Protein 3B2Y (pdb70)

InterPro domains:
  IPR000834 Peptidase M14, carboxypeptidase A [PS52035] (15-270)
  IPR055438 Succinylglutamate desuccinylase/Aspartoacylase, catalytic domain [PF24827] (65-143)

Secondary structure (DSSP, 8-state):
----TT-----EETTTTEETT-HHHHHHHHHHHHHHHTPEEEEEEEETTEEEEEEE-SS--TTS-EEEEEE-SSTT-THHHH--HHHHH--GGGGGT-EEEEE--S-HHHHHTTSSS-TTS--TTS-------HHHHHHHTTHHHHHHHTTTEEEEEEEE----BEEEEE-SSSS--HHHHHHHHHHHTTSPBP--BTTBPPBTTEEES---SSHHHHHHHTT-S-EEEEEEETTS-HHHHHHHHHH--HHHHHHS--/--S-TT-----EETTTTEETT-HHHHHHHHHHHHHHHTPEEEEEEEETTEEEEEEE---TTS-EEEEEE-SSTT-THHHH--HHHHT--GGGGGT-EEEEE--S-HHHHHHTSSS-TTS--TTS----PPPHHHHHHHTTHHHHHHHTTTEEEEEEEE----BEEEEE-SSSS--HHHHHHHHHHHTTSPBP-S-EETTEEPBTTEEES---SSHHHHHHHTT-S-EEEEEEETTS-HHHHHHHHHH--HHHHHHS--

Radius of gyration: 26.16 Å; Cα contacts (8 Å, |Δi|>4): 1173; chains: 2; bounding box: 38×75×65 Å

Organism: Shewanella denitrificans (strain OS217 / ATCC BAA-1090 / DSM 15013) (NCBI:txid318161)

Solvent-accessible surface area: 20992 Å² total

Structure (mmCIF, N/CA/C/O backbone):
data_3B2Y
#
_entry.id   3B2Y
#
_cell.length_a   43.715
_cell.length_b   127.577
_cell.length_c   49.303
_cell.angle_alpha   90.000
_cell.angle_beta   116.280
_cell.angle_gamma   90.000
#
_symmetry.space_group_name_H-M   'P 1 21 1'
#
loop_
_entity.id
_entity.type
_entity.pdbx_description
1 polymer 'Metallopeptidase containing co-catalytic metalloactive site'
2 non-polymer 'NICKEL (II) ION'
3 water water
#
loop_
_atom_site.group_PDB
_atom_site.id
_atom_site.type_symbol
_atom_site.label_atom_id
_atom_site.label_alt_id
_atom_site.label_comp_id
_atom_site.label_asym_id
_atom_site.label_entity_id
_atom_site.label_seq_id
_atom_site.pdbx_PDB_ins_code
_atom_site.Cartn_x
_atom_site.Cartn_y
_atom_site.Cartn_z
_atom_site.occupancy
_atom_site.B_iso_or_equiv
_atom_site.auth_seq_id
_atom_site.auth_comp_id
_atom_site.auth_asym_id
_atom_site.auth_atom_id
_atom_site.pdbx_PDB_model_num
ATOM 9 N N . THR A 1 3 ? 27.474 47.503 49.104 1.00 49.00 2 THR A N 1
ATOM 10 C CA . THR A 1 3 ? 28.474 46.679 48.415 1.00 49.64 2 THR A CA 1
ATOM 11 C C . THR A 1 3 ? 28.988 47.420 47.160 1.00 48.71 2 THR A C 1
ATOM 12 O O . THR A 1 3 ? 28.245 48.175 46.533 1.00 45.78 2 THR A O 1
ATOM 16 N N . SER A 1 4 ? 30.263 47.235 46.820 1.00 46.87 3 SER A N 1
ATOM 17 C CA . SER A 1 4 ? 30.832 47.848 45.611 1.00 46.79 3 SER A CA 1
ATOM 18 C C . SER A 1 4 ? 30.653 46.970 44.357 1.00 45.73 3 SER A C 1
ATOM 19 O O . SER A 1 4 ? 30.914 47.421 43.245 1.00 49.32 3 SER A O 1
ATOM 22 N N . ARG A 1 5 ? 30.213 45.726 44.527 1.00 45.56 4 ARG A N 1
ATOM 23 C CA . ARG A 1 5 ? 30.054 44.822 43.388 1.00 44.95 4 ARG A CA 1
ATOM 24 C C . ARG A 1 5 ? 28.758 45.152 42.608 1.00 43.51 4 ARG A C 1
ATOM 25 O O . ARG A 1 5 ? 27.652 45.116 43.178 1.00 41.62 4 ARG A O 1
ATOM 33 N N . SER A 1 6 ? 28.922 45.515 41.322 1.00 43.02 5 SER A N 1
ATOM 34 C CA . SER A 1 6 ? 27.825 45.961 40.481 1.00 41.21 5 SER A CA 1
ATOM 35 C C . SER A 1 6 ? 27.022 44.788 39.958 1.00 41.16 5 SER A C 1
ATOM 36 O O . SER A 1 6 ? 27.601 43.826 39.477 1.00 41.38 5 SER A O 1
ATOM 39 N N . PRO A 1 7 ? 25.680 44.882 40.035 1.00 38.79 6 PRO A N 1
ATOM 40 C CA . PRO A 1 7 ? 24.812 43.939 39.336 1.00 37.17 6 PRO A CA 1
ATOM 41 C C . PRO A 1 7 ? 24.794 44.123 37.820 1.00 34.27 6 PRO A C 1
ATOM 42 O O . PRO A 1 7 ? 24.217 43.314 37.138 1.00 36.45 6 PRO A O 1
ATOM 46 N N . PHE A 1 8 ? 25.389 45.198 37.303 1.00 33.71 7 PHE A N 1
ATOM 47 C CA . PHE A 1 8 ? 25.382 45.471 35.866 1.00 32.69 7 PHE A CA 1
ATOM 48 C C . PHE A 1 8 ? 26.636 44.834 35.214 1.00 33.43 7 PHE A C 1
ATOM 49 O O . PHE A 1 8 ? 26.778 44.843 34.010 1.00 38.04 7 PHE A O 1
ATOM 57 N N . GLU A 1 9 ? 27.487 44.203 35.999 1.00 33.14 8 GLU A N 1
ATOM 58 C CA . GLU A 1 9 ? 28.710 43.599 35.453 1.00 27.03 8 GLU A CA 1
ATOM 59 C C . GLU A 1 9 ? 28.434 42.390 34.562 1.00 29.25 8 GLU A C 1
ATOM 60 O O . GLU A 1 9 ? 27.594 41.539 34.907 1.00 28.50 8 GLU A O 1
ATOM 66 N N . SER A 1 10 ? 29.169 42.311 33.440 1.00 26.92 9 SER A N 1
ATOM 67 C CA . SER A 1 10 ? 29.104 41.148 32.527 1.00 27.45 9 SER A CA 1
ATOM 68 C C . SER A 1 10 ? 30.176 40.110 32.805 1.00 28.17 9 SER A C 1
ATOM 69 O O . SER A 1 10 ? 31.316 40.455 33.132 1.00 26.50 9 SER A O 1
ATOM 72 N N . PHE A 1 11 ? 29.785 38.826 32.689 1.00 27.79 10 PHE A N 1
ATOM 73 C CA . PHE A 1 11 ? 30.652 37.671 32.933 1.00 31.21 10 PHE A CA 1
ATOM 74 C C . PHE A 1 11 ? 30.442 36.701 31.793 1.00 32.13 10 PHE A C 1
ATOM 75 O O . PHE A 1 11 ? 29.284 36.420 31.445 1.00 30.56 10 PHE A O 1
ATOM 83 N N . VAL A 1 12 ? 31.545 36.166 31.264 1.00 31.90 11 VAL A N 1
ATOM 84 C CA . VAL A 1 12 ? 31.526 35.203 30.153 1.00 30.22 11 VAL A CA 1
ATOM 85 C C . VAL A 1 12 ? 32.603 34.087 30.353 1.00 28.76 11 VAL A C 1
ATOM 86 O O . VAL A 1 12 ? 33.689 34.371 30.857 1.00 28.11 11 VAL A O 1
ATOM 90 N N . TRP A 1 13 ? 32.327 32.885 29.852 1.00 26.47 12 TRP A N 1
ATOM 91 C CA . TRP A 1 13 ? 33.226 31.714 29.949 1.00 28.19 12 TRP A CA 1
ATOM 92 C C . TRP A 1 13 ? 33.279 30.990 28.595 1.00 30.73 12 TRP A C 1
ATOM 93 O O . TRP A 1 13 ? 32.392 31.163 27.767 1.00 30.06 12 TRP A O 1
ATOM 104 N N A GLN A 1 14 ? 34.344 30.213 28.366 0.50 30.90 13 GLN A N 1
ATOM 105 N N B GLN A 1 14 ? 34.332 30.206 28.345 0.50 31.24 13 GLN A N 1
ATOM 106 C CA A GLN A 1 14 ? 34.365 29.272 27.249 0.50 30.90 13 GLN A CA 1
ATOM 107 C CA B GLN A 1 14 ? 34.345 29.324 27.176 0.50 31.72 13 GLN A CA 1
ATOM 108 C C A GLN A 1 14 ? 33.874 27.928 27.737 0.50 33.05 13 GLN A C 1
ATOM 109 C C B GLN A 1 14 ? 33.990 27.912 27.638 0.50 33.50 13 GLN A C 1
ATOM 110 O O A GLN A 1 14 ? 34.132 27.529 28.877 0.50 32.25 13 GLN A O 1
ATOM 111 O O B GLN A 1 14 ? 34.482 27.444 28.664 0.50 34.13 13 GLN A O 1
ATOM 122 N N . SER A 1 15 ? 33.108 27.258 26.886 1.00 34.50 14 SER A N 1
ATOM 123 C CA . SER A 1 15 ? 32.704 25.874 27.143 1.00 33.91 14 SER A CA 1
ATOM 124 C C . SER A 1 15 ? 33.425 24.963 26.186 1.00 31.74 14 SER A C 1
ATOM 125 O O . SER A 1 15 ? 33.371 25.163 24.982 1.00 33.75 14 SER A O 1
ATOM 128 N N . GLU A 1 16 ? 34.088 23.949 26.718 1.00 33.20 15 GLU A N 1
ATOM 129 C CA . GLU A 1 16 ? 34.593 22.866 25.894 1.00 33.79 15 GLU A CA 1
ATOM 130 C C . GLU A 1 16 ? 33.477 21.871 25.533 1.00 32.92 15 GLU A C 1
ATOM 131 O O . GLU A 1 16 ? 33.520 21.301 24.453 1.00 37.13 15 GLU A O 1
ATOM 134 N N . ILE A 1 17 ? 32.500 21.652 26.423 1.00 30.51 16 ILE A N 1
ATOM 135 C CA . ILE A 1 17 ? 31.394 20.736 26.158 1.00 30.70 16 ILE A CA 1
ATOM 136 C C . ILE A 1 17 ? 30.659 21.215 24.915 1.00 34.27 16 ILE A C 1
ATOM 137 O O . ILE A 1 17 ? 30.355 20.411 24.034 1.00 36.32 16 ILE A O 1
ATOM 142 N N . PHE A 1 18 ? 30.405 22.526 24.832 1.00 29.82 17 PHE A N 1
ATOM 143 C CA . PHE A 1 18 ? 29.585 23.071 23.743 1.00 30.96 17 PHE A CA 1
ATOM 144 C C . PHE A 1 18 ? 30.407 23.736 22.636 1.00 30.29 17 PHE A C 1
ATOM 145 O O . PHE A 1 18 ? 29.870 24.112 21.586 1.00 33.82 17 PHE A O 1
ATOM 153 N N . ASN A 1 19 ? 31.708 23.839 22.860 1.00 29.12 18 ASN A N 1
ATOM 154 C CA . ASN A 1 19 ? 32.642 24.490 21.943 1.00 30.39 18 ASN A CA 1
ATOM 155 C C . ASN A 1 19 ? 32.207 25.889 21.564 1.00 30.34 18 ASN A C 1
ATOM 156 O O . ASN A 1 19 ? 32.228 26.274 20.390 1.00 31.46 18 ASN A O 1
ATOM 161 N N . CYS A 1 20 ? 31.781 26.659 22.558 1.00 30.00 19 CYS A N 1
ATOM 162 C CA . CYS A 1 20 ? 31.419 28.020 22.295 1.00 29.82 19 CYS A CA 1
ATOM 163 C C . CYS A 1 20 ? 31.527 28.827 23.556 1.00 30.24 19 CYS A C 1
ATOM 164 O O . CYS A 1 20 ? 31.788 28.291 24.619 1.00 34.56 19 CYS A O 1
ATOM 167 N N . GLN A 1 21 ? 31.320 30.126 23.427 1.00 30.34 20 GLN A N 1
ATOM 168 C CA . GLN A 1 21 ? 31.226 30.991 24.567 1.00 28.64 20 GLN A CA 1
ATOM 169 C C . GLN A 1 21 ? 29.870 30.903 25.227 1.00 29.70 20 GLN A C 1
ATOM 170 O O . GLN A 1 21 ? 28.816 30.625 24.586 1.00 28.44 20 GLN A O 1
ATOM 176 N N . SER A 1 22 ? 29.872 31.183 26.523 1.00 26.05 21 SER A N 1
ATOM 177 C CA . SER A 1 22 ? 28.706 31.045 27.320 1.00 27.33 21 SER A CA 1
ATOM 178 C C . SER A 1 22 ? 27.516 31.928 26.960 1.00 28.26 21 SER A C 1
ATOM 179 O O . SER A 1 22 ? 26.408 31.626 27.351 1.00 28.03 21 SER A O 1
ATOM 182 N N . ASN A 1 23 ? 27.767 33.060 26.298 1.00 27.23 22 ASN A N 1
ATOM 183 C CA . ASN A 1 23 ? 26.717 33.997 25.905 1.00 27.41 22 ASN A CA 1
ATOM 184 C C . ASN A 1 23 ? 26.338 33.864 24.441 1.00 31.31 22 ASN A C 1
ATOM 185 O O . ASN A 1 23 ? 25.702 34.773 23.889 1.00 30.28 22 ASN A O 1
ATOM 190 N N . ASP A 1 24 ? 26.696 32.724 23.837 1.00 26.54 23 ASP A N 1
ATOM 191 C CA . ASP A 1 24 ? 26.437 32.502 22.407 1.00 31.27 23 ASP A CA 1
ATOM 192 C C . ASP A 1 24 ? 24.987 31.998 22.319 1.00 31.91 23 ASP A C 1
ATOM 193 O O . ASP A 1 24 ? 24.681 30.792 22.278 1.00 31.04 23 ASP A O 1
ATOM 198 N N . ILE A 1 25 ? 24.090 32.971 22.306 1.00 31.11 24 ILE A N 1
ATOM 199 C CA . ILE A 1 25 ? 22.648 32.661 22.426 1.00 31.77 24 ILE A CA 1
ATOM 200 C C . ILE A 1 25 ? 22.102 31.980 21.155 1.00 27.46 24 ILE A C 1
ATOM 201 O O . ILE A 1 25 ? 21.233 31.117 21.216 1.00 28.32 24 ILE A O 1
ATOM 206 N N . ASP A 1 26 ? 22.679 32.290 19.987 1.00 29.75 25 ASP A N 1
ATOM 207 C CA . ASP A 1 26 ? 22.234 31.640 18.765 1.00 32.60 25 ASP A CA 1
ATOM 208 C C . ASP A 1 26 ? 22.594 30.154 18.763 1.00 32.01 25 ASP A C 1
ATOM 209 O O . ASP A 1 26 ? 21.788 29.330 18.397 1.00 29.59 25 ASP A O 1
ATOM 214 N N . ALA A 1 27 ? 23.805 29.836 19.210 1.00 31.23 26 ALA A N 1
ATOM 215 C CA . ALA A 1 27 ? 24.253 28.452 19.358 1.00 29.87 26 ALA A CA 1
ATOM 216 C C . ALA A 1 27 ? 23.353 27.754 20.349 1.00 30.75 26 ALA A C 1
ATOM 217 O O . ALA A 1 27 ? 22.957 26.622 20.110 1.00 27.69 26 ALA A O 1
ATOM 219 N N . PHE A 1 28 ? 23.066 28.426 21.460 1.00 27.98 27 PHE A N 1
ATOM 220 C CA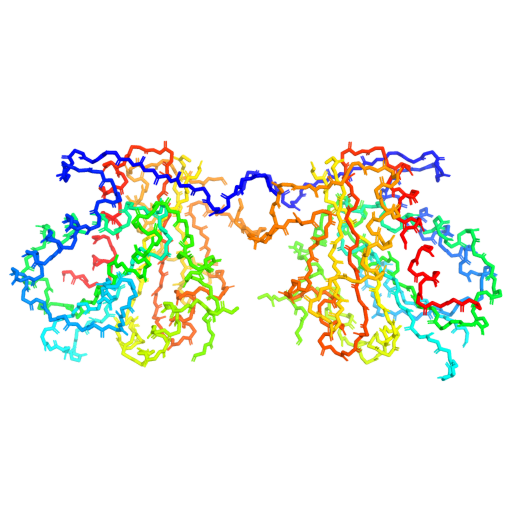 . PHE A 1 28 ? 22.168 27.840 22.477 1.00 27.39 27 PHE A CA 1
ATOM 221 C C . PHE A 1 28 ? 20.836 27.435 21.868 1.00 28.23 27 PHE A C 1
ATOM 222 O O . PHE A 1 28 ? 20.411 26.266 21.981 1.00 27.52 27 PHE A O 1
ATOM 230 N N . TYR A 1 29 ? 20.189 28.383 21.189 1.00 27.57 28 TYR A N 1
ATOM 231 C CA . TYR A 1 29 ? 18.871 28.095 20.660 1.00 28.90 28 TYR A CA 1
ATOM 232 C C . TYR A 1 29 ? 18.933 26.945 19.629 1.00 28.08 28 TYR A C 1
ATOM 233 O O . TYR A 1 29 ? 18.051 26.087 19.605 1.00 30.44 28 TYR A O 1
ATOM 242 N N . ALA A 1 30 ? 19.937 26.978 18.759 1.00 28.96 29 ALA A N 1
ATOM 243 C CA . ALA A 1 30 ? 20.203 25.885 17.779 1.00 28.90 29 ALA A CA 1
ATOM 244 C C . ALA A 1 30 ? 20.372 24.515 18.420 1.00 31.04 29 ALA A C 1
ATOM 245 O O . ALA A 1 30 ? 19.704 23.555 18.017 1.00 34.14 29 ALA A O 1
ATOM 247 N N . GLN A 1 31 ? 21.204 24.409 19.463 1.00 29.32 30 GLN A N 1
ATOM 248 C CA . GLN A 1 31 ? 21.417 23.124 20.115 1.00 30.96 30 GLN A CA 1
ATOM 249 C C . GLN A 1 31 ? 20.148 22.667 20.823 1.00 32.25 30 GLN A C 1
ATOM 250 O O . GLN A 1 31 ? 19.776 21.487 20.750 1.00 32.45 30 GLN A O 1
ATOM 253 N N . LEU A 1 32 ? 19.495 23.591 21.528 1.00 32.37 31 LEU A N 1
ATOM 254 C CA . LEU A 1 32 ? 18.260 23.296 22.273 1.00 29.52 31 LEU A CA 1
ATOM 255 C C . LEU A 1 32 ? 17.179 22.711 21.333 1.00 32.91 31 LEU A C 1
ATOM 256 O O . LEU A 1 32 ? 16.502 21.768 21.643 1.00 29.48 31 LEU A O 1
ATOM 261 N N . ALA A 1 33 ? 17.021 23.325 20.175 1.00 31.05 32 ALA A N 1
ATOM 262 C CA . ALA A 1 33 ? 16.013 22.914 19.243 1.00 37.03 32 ALA A CA 1
ATOM 263 C C . ALA A 1 33 ? 16.254 21.487 18.716 1.00 38.50 32 ALA A C 1
ATOM 264 O O . ALA A 1 33 ? 15.303 20.724 18.529 1.00 36.42 32 ALA A O 1
ATOM 266 N N . GLU A 1 34 ? 17.523 21.128 18.538 1.00 38.88 33 GLU A N 1
ATOM 267 C CA . GLU A 1 34 ? 17.891 19.765 18.145 1.00 38.96 33 GLU A CA 1
ATOM 268 C C . GLU A 1 34 ? 17.449 18.783 19.206 1.00 34.30 33 GLU A C 1
ATOM 269 O O . GLU A 1 34 ? 16.905 17.733 18.866 1.00 35.47 33 GLU A O 1
ATOM 275 N N . GLU A 1 35 ? 17.673 19.117 20.480 1.00 33.80 34 GLU A N 1
ATOM 276 C CA . GLU A 1 35 ? 17.282 18.195 21.562 1.00 34.10 34 GLU A CA 1
ATOM 277 C C . GLU A 1 35 ? 15.772 18.089 21.724 1.00 36.18 34 GLU A C 1
ATOM 278 O O . GLU A 1 35 ? 15.245 16.990 21.856 1.00 34.89 34 GLU A O 1
ATOM 284 N N . VAL A 1 36 ? 15.059 19.218 21.678 1.00 36.87 35 VAL A N 1
ATOM 285 C CA . VAL A 1 36 ? 13.601 19.146 21.869 1.00 37.98 35 VAL A CA 1
ATOM 286 C C . VAL A 1 36 ? 12.889 18.406 20.694 1.00 40.82 35 VAL A C 1
ATOM 287 O O . VAL A 1 36 ? 11.906 17.706 20.913 1.00 42.77 35 VAL A O 1
ATOM 291 N N . ASN A 1 37 ? 13.398 18.552 19.481 1.00 37.18 36 ASN A N 1
ATOM 292 C CA . ASN A 1 37 ? 12.907 17.820 18.324 1.00 40.22 36 ASN A CA 1
ATOM 293 C C . ASN A 1 37 ? 13.058 16.311 18.594 1.00 40.92 36 ASN A C 1
ATOM 294 O O . ASN A 1 37 ? 12.138 15.539 18.341 1.00 39.35 36 ASN A O 1
ATOM 299 N N . ARG A 1 38 ? 14.228 15.929 19.110 1.00 35.14 37 ARG A N 1
ATOM 300 C CA . ARG A 1 38 ? 14.583 14.529 19.273 1.00 34.55 37 ARG A CA 1
ATOM 301 C C . ARG A 1 38 ? 13.745 13.887 20.378 1.00 34.49 37 ARG A C 1
ATOM 302 O O . ARG A 1 38 ? 13.365 12.736 20.289 1.00 36.42 37 ARG A O 1
ATOM 310 N N . LEU A 1 39 ? 13.481 14.655 21.429 1.00 33.46 38 LEU A N 1
ATOM 311 C CA . LEU A 1 39 ? 12.761 14.187 22.576 1.00 32.18 38 LEU A CA 1
ATOM 312 C C . LEU A 1 39 ? 11.244 14.259 22.420 1.00 36.36 38 LEU A C 1
ATOM 313 O O . LEU A 1 39 ? 10.530 13.725 23.275 1.00 38.84 38 LEU A O 1
ATOM 318 N N . GLY A 1 40 ? 10.770 14.878 21.331 1.00 36.79 39 GLY A N 1
ATOM 319 C CA . GLY A 1 40 ? 9.342 14.994 21.038 1.00 37.63 39 GLY A CA 1
ATOM 320 C C . GLY A 1 40 ? 8.637 15.989 21.941 1.00 38.39 39 GLY A C 1
ATOM 321 O O . GLY A 1 40 ? 7.476 15.813 22.325 1.00 40.60 39 GLY A O 1
ATOM 322 N N . LEU A 1 41 ? 9.350 17.026 22.317 1.00 34.68 40 LEU A N 1
ATOM 323 C CA . LEU A 1 41 ? 8.791 17.993 23.259 1.00 39.29 40 LEU A CA 1
ATOM 324 C C . LEU A 1 41 ? 8.020 19.078 22.470 1.00 38.30 40 LEU A C 1
ATOM 325 O O . LEU A 1 41 ? 8.377 19.409 21.354 1.00 40.49 40 LEU A O 1
ATOM 330 N N . LYS A 1 42 ? 6.966 19.632 23.067 1.00 34.89 41 LYS A N 1
ATOM 331 C CA . LYS A 1 42 ? 6.142 20.612 22.381 1.00 33.35 41 LYS A CA 1
ATOM 332 C C . LYS A 1 42 ? 6.508 21.979 22.933 1.00 35.10 41 LYS A C 1
ATOM 333 O O . LYS A 1 42 ? 6.539 22.156 24.153 1.00 34.83 41 LYS A O 1
ATOM 335 N N . LYS A 1 43 ? 6.802 22.912 22.034 1.00 33.57 42 LYS A N 1
ATOM 336 C CA . LYS A 1 43 ? 7.160 24.282 22.393 1.00 34.12 42 LYS A CA 1
ATOM 337 C C . LYS A 1 43 ? 5.909 25.116 22.567 1.00 35.07 42 LYS A C 1
ATOM 338 O O . LYS A 1 43 ? 5.034 25.103 21.656 1.00 33.25 42 LYS A O 1
ATOM 344 N N . ASN A 1 44 ? 5.839 25.828 23.689 1.00 30.58 43 ASN A N 1
ATOM 345 C CA . ASN A 1 44 ? 4.884 26.868 23.975 1.00 30.19 43 ASN A CA 1
ATOM 346 C C . ASN A 1 44 ? 5.610 28.194 24.216 1.00 29.67 43 ASN A C 1
ATOM 347 O O . ASN A 1 44 ? 6.391 28.324 25.202 1.00 30.98 43 ASN A O 1
ATOM 352 N N . THR A 1 45 ? 5.463 29.123 23.286 1.00 35.77 44 THR A N 1
ATOM 353 C CA . THR A 1 45 ? 6.172 30.405 23.441 1.00 34.29 44 THR A CA 1
ATOM 354 C C . THR A 1 45 ? 5.344 31.311 24.403 1.00 33.26 44 THR A C 1
ATOM 355 O O . THR A 1 45 ? 4.244 31.732 24.032 1.00 38.32 44 THR A O 1
ATOM 359 N N . LEU A 1 46 ? 5.892 31.616 25.556 1.00 30.74 45 LEU A N 1
ATOM 360 C CA . LEU A 1 46 ? 5.241 32.453 26.614 1.00 31.21 45 LEU A CA 1
ATOM 361 C C . LEU A 1 46 ? 5.430 33.938 26.344 1.00 35.66 45 LEU A C 1
ATOM 362 O O . LEU A 1 46 ? 4.674 34.749 26.837 1.00 34.77 45 LEU A O 1
ATOM 367 N N . GLY A 1 47 ? 6.354 34.272 25.456 1.00 29.88 46 GLY A N 1
ATOM 368 C CA . GLY A 1 47 ? 6.607 35.644 25.097 1.00 32.28 46 GLY A CA 1
ATOM 369 C C . GLY A 1 47 ? 7.935 35.737 24.394 1.00 32.59 46 GLY A C 1
ATOM 370 O O . GLY A 1 47 ? 8.699 34.773 24.325 1.00 30.07 46 GLY A O 1
ATOM 371 N N . SER A 1 48 ? 8.256 36.949 23.994 1.00 27.08 47 SER A N 1
ATOM 372 C CA . SER A 1 48 ? 9.499 37.217 23.268 1.00 26.34 47 SER A CA 1
ATOM 373 C C . SER A 1 48 ? 9.959 38.634 23.495 1.00 28.78 47 SER A C 1
ATOM 374 O O . SER A 1 48 ? 9.126 39.529 23.642 1.00 25.79 47 SER A O 1
ATOM 377 N N . VAL A 1 49 ? 11.275 38.843 23.557 1.00 27.35 48 VAL A N 1
ATOM 378 C CA . VAL A 1 49 ? 11.844 40.153 23.687 1.00 29.54 48 VAL A CA 1
ATOM 379 C C . VAL A 1 49 ? 13.112 40.203 22.836 1.00 31.92 48 VAL A C 1
ATOM 380 O O . VAL A 1 49 ? 13.873 39.231 22.813 1.00 28.40 48 VAL A O 1
ATOM 384 N N . ASP A 1 50 ? 13.292 41.298 22.098 1.00 32.84 49 ASP A N 1
ATOM 385 C CA . ASP A 1 50 ? 14.470 41.509 21.263 1.00 33.67 49 ASP A CA 1
ATOM 386 C C . ASP A 1 50 ? 14.640 40.345 20.303 1.00 32.69 49 ASP A C 1
ATOM 387 O O . ASP A 1 50 ? 15.753 39.923 20.023 1.00 34.72 49 ASP A O 1
ATOM 392 N N . SER A 1 51 ? 13.508 39.842 19.801 1.00 33.08 50 SER A N 1
ATOM 393 C CA . SER A 1 51 ? 13.432 38.727 18.836 1.00 32.81 50 SER A CA 1
ATOM 394 C C . SER A 1 51 ? 13.698 37.330 19.399 1.00 34.65 50 SER A C 1
ATOM 395 O O . SER A 1 51 ? 13.695 36.353 18.652 1.00 33.89 50 SER A O 1
ATOM 398 N N . PHE A 1 52 ? 13.954 37.216 20.704 1.00 27.60 51 PHE A N 1
ATOM 399 C CA . PHE A 1 52 ? 14.211 35.944 21.361 1.00 27.29 51 PHE A CA 1
ATOM 400 C C . PHE A 1 52 ? 12.999 35.421 22.114 1.00 30.24 51 PHE A C 1
ATOM 401 O O . PHE A 1 52 ? 12.477 36.093 22.982 1.00 30.39 51 PHE A O 1
ATOM 409 N N . ALA A 1 53 ? 12.590 34.211 21.798 1.00 32.40 52 ALA A N 1
ATOM 410 C CA . ALA A 1 53 ? 11.441 33.585 22.430 1.00 33.12 52 ALA A CA 1
ATOM 411 C C . ALA A 1 53 ? 11.740 33.086 23.809 1.00 33.82 52 ALA A C 1
ATOM 412 O O . ALA A 1 53 ? 12.841 32.590 24.111 1.00 32.86 52 ALA A O 1
ATOM 414 N N . ILE A 1 54 ? 10.748 33.213 24.671 1.00 31.63 53 ILE A N 1
ATOM 415 C CA . ILE A 1 54 ? 10.774 32.633 26.005 1.00 30.48 53 ILE A CA 1
ATOM 416 C C . ILE A 1 54 ? 9.802 31.459 25.967 1.00 30.33 53 ILE A C 1
ATOM 417 O O . ILE A 1 54 ? 8.575 31.634 25.973 1.00 29.52 53 ILE A O 1
ATOM 422 N N . ASN A 1 55 ? 10.370 30.257 25.852 1.00 29.30 54 ASN A N 1
ATOM 423 C CA . ASN A 1 55 ? 9.634 29.052 25.567 1.00 30.02 54 ASN A CA 1
ATOM 424 C C . ASN A 1 55 ? 9.516 28.155 26.793 1.00 30.50 54 ASN A C 1
ATOM 425 O O . ASN A 1 55 ? 10.499 27.949 27.560 1.00 29.17 54 ASN A O 1
ATOM 430 N N . LEU A 1 56 ? 8.339 27.571 26.920 1.00 28.86 55 LEU A N 1
ATOM 431 C CA . LEU A 1 56 ? 8.133 26.432 27.834 1.00 31.07 55 LEU A CA 1
ATOM 432 C C . LEU A 1 56 ? 8.050 25.181 26.963 1.00 32.46 55 LEU A C 1
ATOM 433 O O . LEU A 1 56 ? 7.308 25.180 25.958 1.00 31.91 55 LEU A O 1
ATOM 438 N N . TYR A 1 57 ? 8.808 24.150 27.293 1.00 30.75 56 TYR A N 1
ATOM 439 C CA . TYR A 1 57 ? 8.685 22.875 26.617 1.00 27.77 56 TYR A CA 1
ATOM 440 C C . TYR A 1 57 ? 8.026 21.843 27.511 1.00 30.40 56 TYR A C 1
ATOM 441 O O . TYR A 1 57 ? 8.367 21.713 28.614 1.00 29.01 56 TYR A O 1
ATOM 450 N N . GLN A 1 58 ? 7.078 21.119 26.977 1.00 31.26 57 GLN A N 1
ATOM 451 C CA . GLN A 1 58 ? 6.366 20.089 27.760 1.00 33.77 57 GLN A CA 1
ATOM 452 C C . GLN A 1 58 ? 6.110 18.859 26.923 1.00 35.16 57 GLN A C 1
ATOM 453 O O . GLN A 1 58 ? 6.225 18.897 25.714 1.00 32.57 57 GLN A O 1
ATOM 459 N N . SER A 1 59 ? 5.704 17.775 27.590 1.00 42.99 58 SER A N 1
ATOM 460 C CA . SER A 1 59 ? 5.267 16.564 26.903 1.00 46.01 58 SER A CA 1
ATOM 461 C C . SER A 1 59 ? 4.065 16.917 26.044 1.00 48.64 58 SER A C 1
ATOM 462 O O . SER A 1 59 ? 3.300 17.857 26.361 1.00 42.98 58 SER A O 1
ATOM 465 N N . ALA A 1 60 ? 3.883 16.152 24.968 1.00 52.85 59 ALA A N 1
ATOM 466 C CA . ALA A 1 60 ? 2.789 16.410 24.018 1.00 55.02 59 ALA A CA 1
ATOM 467 C C . ALA A 1 60 ? 1.418 16.309 24.713 1.00 57.01 59 ALA A C 1
ATOM 468 O O . ALA A 1 60 ? 0.460 16.948 24.283 1.00 59.58 59 ALA A O 1
ATOM 470 N N . SER A 1 61 ? 1.352 15.523 25.793 1.00 58.12 60 SER A N 1
ATOM 471 C CA . SER A 1 61 ? 0.176 15.439 26.658 1.00 57.50 60 SER A CA 1
ATOM 472 C C . SER A 1 61 ? 0.566 15.271 28.135 1.00 55.99 60 SER A C 1
ATOM 473 O O . SER A 1 61 ? 1.415 14.445 28.453 1.00 57.61 60 SER A O 1
ATOM 476 N N . GLN A 1 62 ? -0.077 16.024 29.027 1.00 53.67 61 GLN A N 1
ATOM 477 C CA . GLN A 1 62 ? 0.092 15.818 30.451 1.00 53.28 61 GLN A CA 1
ATOM 478 C C . GLN A 1 62 ? -0.807 14.652 30.873 1.00 53.85 61 GLN A C 1
ATOM 479 O O . GLN A 1 62 ? -1.999 14.628 30.558 1.00 55.65 61 GLN A O 1
ATOM 485 N N . ARG A 1 63 ? -0.229 13.684 31.577 1.00 50.98 62 ARG A N 1
ATOM 486 C CA . ARG A 1 63 ? -0.983 12.546 32.076 1.00 48.95 62 ARG A CA 1
ATOM 487 C C . ARG A 1 63 ? -1.299 12.766 33.558 1.00 46.34 62 ARG A C 1
ATOM 488 O O . ARG A 1 63 ? -0.409 13.067 34.345 1.00 40.25 62 ARG A O 1
ATOM 496 N N . SER A 1 64 ? -2.569 12.615 33.940 1.00 47.78 63 SER A N 1
ATOM 497 C CA . SER A 1 64 ? -3.010 12.916 35.326 1.00 48.33 63 SER A CA 1
ATOM 498 C C . SER A 1 64 ? -2.370 12.021 36.396 1.00 45.53 63 SER A C 1
ATOM 499 O O . SER A 1 64 ? -2.150 12.432 37.541 1.00 47.21 63 SER A O 1
ATOM 502 N N . ASP A 1 65 ? -2.061 10.799 35.998 1.00 42.98 64 ASP A N 1
ATOM 503 C CA . ASP A 1 65 ? -1.439 9.815 36.875 1.00 43.11 64 ASP A CA 1
ATOM 504 C C . ASP A 1 65 ? 0.068 9.982 37.088 1.00 38.63 64 ASP A C 1
ATOM 505 O O . ASP A 1 65 ? 0.633 9.237 37.899 1.00 38.23 64 ASP A O 1
ATOM 510 N N . LEU A 1 66 ? 0.710 10.948 36.396 1.00 30.75 65 LEU A N 1
ATOM 511 C CA . LEU A 1 66 ? 2.178 11.119 36.443 1.00 29.46 65 LEU A CA 1
ATOM 512 C C . LEU A 1 66 ? 2.482 12.423 37.192 1.00 30.74 65 LEU A C 1
ATOM 513 O O . LEU A 1 66 ? 1.685 13.352 37.106 1.00 33.20 65 LEU A O 1
ATOM 518 N N . PRO A 1 67 ? 3.598 12.483 37.970 1.00 32.04 66 PRO A N 1
ATOM 519 C CA . PRO A 1 67 ? 3.876 13.749 38.596 1.00 28.94 66 PRO A CA 1
ATOM 520 C C . PRO A 1 67 ? 4.254 14.822 37.572 1.00 32.19 66 PRO A C 1
ATOM 521 O O . PRO A 1 67 ? 4.755 14.524 36.480 1.00 31.54 66 PRO A O 1
ATOM 525 N N . SER A 1 68 ? 4.014 16.066 37.943 1.00 29.25 67 SER A N 1
ATOM 526 C CA . SER A 1 68 ? 4.307 17.198 37.078 1.00 29.69 67 SER A CA 1
ATOM 527 C C . SER A 1 68 ? 5.419 17.991 37.734 1.00 28.51 67 SER A C 1
ATOM 528 O O . SER A 1 68 ? 5.275 18.475 38.841 1.00 30.43 67 SER A O 1
ATOM 531 N N . LEU A 1 69 ? 6.521 18.115 37.005 1.00 26.35 68 LEU A N 1
ATOM 532 C CA . LEU A 1 69 ? 7.723 18.751 37.502 1.00 24.91 68 LEU A CA 1
ATOM 533 C C . LEU A 1 69 ? 8.117 19.796 36.462 1.00 22.96 68 LEU A C 1
ATOM 534 O O . LEU A 1 69 ? 7.898 19.594 35.243 1.00 27.19 68 LEU A O 1
ATOM 539 N N . LEU A 1 70 ? 8.629 20.887 36.966 1.00 23.60 69 LEU A N 1
ATOM 540 C CA . LEU A 1 70 ? 9.150 21.992 36.212 1.00 26.28 69 LEU A CA 1
ATOM 541 C C . LEU A 1 70 ? 10.613 22.202 36.564 1.00 25.69 69 LEU A C 1
ATOM 542 O O . LEU A 1 70 ? 10.966 22.285 37.722 1.00 28.07 69 LEU A O 1
ATOM 547 N N . ILE A 1 71 ? 11.466 22.411 35.563 1.00 26.36 70 ILE A N 1
ATOM 548 C CA . ILE A 1 71 ? 12.833 22.876 35.772 1.00 26.22 70 ILE A CA 1
ATOM 549 C C . ILE A 1 71 ? 12.992 24.161 34.939 1.00 26.24 70 ILE A C 1
ATOM 550 O O . ILE A 1 71 ? 12.548 24.226 33.778 1.00 29.00 70 ILE A O 1
ATOM 555 N N . SER A 1 72 ? 13.488 25.194 35.609 1.00 28.93 71 SER A N 1
ATOM 556 C CA . SER A 1 72 ? 13.698 26.474 35.003 1.00 30.46 71 SER A CA 1
ATOM 557 C C . SER A 1 72 ? 15.121 26.963 35.233 1.00 31.56 71 SER A C 1
ATOM 558 O O . SER A 1 72 ? 15.813 26.579 36.172 1.00 30.32 71 SER A O 1
ATOM 561 N N A SER A 1 73 ? 15.550 27.867 34.371 0.50 31.04 72 SER A N 1
ATOM 562 N N B SER A 1 73 ? 15.593 27.774 34.297 0.50 32.37 72 SER A N 1
ATOM 563 C CA A SER A 1 73 ? 16.845 28.497 34.560 0.50 28.88 72 SER A CA 1
ATOM 564 C CA B SER A 1 73 ? 16.929 28.350 34.391 0.50 30.74 72 SER A CA 1
ATOM 565 C C A SER A 1 73 ? 16.880 29.766 33.755 0.50 25.21 72 SER A C 1
ATOM 566 C C B SER A 1 73 ? 16.943 29.654 33.618 0.50 28.37 72 SER A C 1
ATOM 567 O O A SER A 1 73 ? 15.857 30.164 33.144 0.50 27.78 72 SER A O 1
ATOM 568 O O B SER A 1 73 ? 15.969 29.967 32.891 0.50 29.03 72 SER A O 1
ATOM 573 N N . GLY A 1 74 ? 18.070 30.353 33.709 1.00 29.39 73 GLY A N 1
ATOM 574 C CA . GLY A 1 74 ? 18.342 31.557 32.903 1.00 27.79 73 GLY A CA 1
ATOM 575 C C . GLY A 1 74 ? 17.513 32.769 33.281 1.00 29.61 73 GLY A C 1
ATOM 576 O O . GLY A 1 74 ? 17.202 33.563 32.442 1.00 32.55 73 GLY A O 1
ATOM 577 N N . PHE A 1 75 ? 17.200 32.936 34.571 1.00 30.54 74 PHE A N 1
ATOM 578 C CA . PHE A 1 75 ? 16.590 34.194 35.028 1.00 29.85 74 PHE A CA 1
ATOM 579 C C . PHE A 1 75 ? 17.672 35.307 35.081 1.00 32.24 74 PHE A C 1
ATOM 580 O O . PHE A 1 75 ? 17.342 36.478 34.917 1.00 30.84 74 PHE A O 1
ATOM 588 N N . HIS A 1 76 ? 18.928 34.929 35.423 1.00 31.07 75 HIS A N 1
ATOM 589 C CA . HIS A 1 76 ? 20.014 35.876 35.608 1.00 33.42 75 HIS A CA 1
ATOM 590 C C . HIS A 1 76 ? 21.075 35.588 34.568 1.00 33.91 75 HIS A C 1
ATOM 591 O O . HIS A 1 76 ? 21.583 34.471 34.459 1.00 33.26 75 HIS A O 1
ATOM 598 N N . GLY A 1 77 ? 21.381 36.584 33.757 1.00 34.39 76 GLY A N 1
ATOM 599 C CA . GLY A 1 77 ? 22.217 36.336 32.603 1.00 33.04 76 GLY A CA 1
ATOM 600 C C . GLY A 1 77 ? 23.661 36.017 32.846 1.00 34.71 76 GLY A C 1
ATOM 601 O O . GLY A 1 77 ? 24.308 35.410 32.010 1.00 41.86 76 GLY A O 1
ATOM 602 N N . GLU A 1 78 ? 24.174 36.402 34.000 1.00 33.04 77 GLU A N 1
ATOM 603 C CA . GLU A 1 78 ? 25.546 36.029 34.382 1.00 32.36 77 GLU A CA 1
ATOM 604 C C . GLU A 1 78 ? 25.601 34.549 34.856 1.00 33.33 77 GLU A C 1
ATOM 605 O O . GLU A 1 78 ? 26.683 34.009 35.037 1.00 33.45 77 GLU A O 1
ATOM 611 N N . GLU A 1 79 ? 24.435 33.939 35.088 1.00 28.68 78 GLU A N 1
ATOM 612 C CA . GLU A 1 79 ? 24.335 32.570 35.630 1.00 33.30 78 GLU A CA 1
ATOM 613 C C . GLU A 1 79 ? 24.188 31.528 34.520 1.00 31.80 78 GLU A C 1
ATOM 614 O O . GLU A 1 79 ? 23.276 30.723 34.522 1.00 32.88 78 GLU A O 1
ATOM 620 N N . ALA A 1 80 ? 25.114 31.575 33.555 1.00 31.02 79 ALA A N 1
ATOM 621 C CA . ALA A 1 80 ? 24.989 30.873 32.265 1.00 31.02 79 ALA A CA 1
ATOM 622 C C . ALA A 1 80 ? 25.087 29.336 32.339 1.00 32.58 79 ALA A C 1
ATOM 623 O O . ALA A 1 80 ? 24.574 28.608 31.444 1.00 34.18 79 ALA A O 1
ATOM 625 N N . ALA A 1 81 ? 25.678 28.816 33.412 1.00 31.42 80 ALA A N 1
ATOM 626 C CA . ALA A 1 81 ? 25.748 27.373 33.618 1.00 30.34 80 ALA A CA 1
ATOM 627 C C . ALA A 1 81 ? 24.402 26.693 33.783 1.00 33.58 80 ALA A C 1
ATOM 628 O O . ALA A 1 81 ? 24.272 25.474 33.581 1.00 33.42 80 ALA A O 1
ATOM 630 N N . GLY A 1 82 ? 23.391 27.456 34.183 1.00 34.06 81 GLY A N 1
ATOM 631 C CA . GLY A 1 82 ? 22.046 26.899 34.257 1.00 31.37 81 GLY A CA 1
ATOM 632 C C . GLY A 1 82 ? 21.475 26.461 32.897 1.00 33.74 81 GLY A C 1
ATOM 633 O O . GLY A 1 82 ? 21.192 25.290 32.678 1.00 33.25 81 GLY A O 1
ATOM 634 N N . PRO A 1 83 ? 21.267 27.415 31.983 1.00 30.47 82 PRO A N 1
ATOM 635 C CA . PRO A 1 83 ? 20.667 27.047 30.707 1.00 31.63 82 PRO A CA 1
ATOM 636 C C . PRO A 1 83 ? 21.547 26.035 29.946 1.00 29.74 82 PRO A C 1
ATOM 637 O O . PRO A 1 83 ? 21.021 25.062 29.398 1.00 28.89 82 PRO A O 1
ATOM 641 N N . TRP A 1 84 ? 22.882 26.196 29.983 1.00 30.28 83 TRP A N 1
ATOM 642 C CA . TRP A 1 84 ? 23.751 25.189 29.342 1.00 29.50 83 TRP A CA 1
ATOM 643 C C . TRP A 1 84 ? 23.713 23.826 30.097 1.00 25.96 83 TRP A C 1
ATOM 644 O O . TRP A 1 84 ? 23.817 22.777 29.465 1.00 25.42 83 TRP A O 1
ATOM 655 N N . GLY A 1 85 ? 23.561 23.886 31.432 1.00 28.69 84 GLY A N 1
ATOM 656 C CA . GLY A 1 85 ? 23.342 22.706 32.285 1.00 29.21 84 GLY A CA 1
ATOM 657 C C . GLY A 1 85 ? 22.110 21.948 31.844 1.00 29.41 84 GLY A C 1
ATOM 658 O O . GLY A 1 85 ? 22.133 20.708 31.722 1.00 29.15 84 GLY A O 1
ATOM 667 N N . LEU A 1 87 ? 20.709 22.001 28.799 1.00 31.38 86 LEU A N 1
ATOM 668 C CA . LEU A 1 87 ? 21.016 21.417 27.512 1.00 31.21 86 LEU A CA 1
ATOM 669 C C . LEU A 1 87 ? 21.838 20.131 27.633 1.00 31.01 86 LEU A C 1
ATOM 670 O O . LEU A 1 87 ? 21.601 19.157 26.889 1.00 28.43 86 LEU A O 1
ATOM 675 N N . HIS A 1 88 ? 22.786 20.105 28.576 1.00 27.94 87 HIS A N 1
ATOM 676 C CA . HIS A 1 88 ? 23.603 18.931 28.863 1.00 29.55 87 HIS A CA 1
ATOM 677 C C . HIS A 1 88 ? 22.709 17.793 29.388 1.00 30.30 87 HIS A C 1
ATOM 678 O O . HIS A 1 88 ? 22.769 16.658 28.920 1.00 30.24 87 HIS A O 1
ATOM 685 N N . PHE A 1 89 ? 21.783 18.179 30.258 1.00 29.69 88 PHE A N 1
ATOM 686 C CA . PHE A 1 89 ? 20.810 17.280 30.861 1.00 30.48 88 PHE A CA 1
ATOM 687 C C . PHE A 1 89 ? 19.929 16.657 29.780 1.00 29.90 88 PHE A C 1
ATOM 688 O O . PHE A 1 89 ? 19.808 15.461 29.720 1.00 30.65 88 PHE A O 1
ATOM 696 N N . LEU A 1 90 ? 19.396 17.482 28.906 1.00 29.03 89 LEU A N 1
ATOM 697 C CA . LEU A 1 90 ? 18.562 17.061 27.755 1.00 32.17 89 LEU A CA 1
ATOM 698 C C . LEU A 1 90 ? 19.295 16.134 26.801 1.00 31.41 89 LEU A C 1
ATOM 699 O O . LEU A 1 90 ? 18.741 15.135 26.309 1.00 30.38 89 LEU A O 1
ATOM 704 N N . ARG A 1 91 ? 20.564 16.426 26.569 1.00 33.43 90 ARG A N 1
ATOM 705 C CA . ARG A 1 91 ? 21.364 15.532 25.727 1.00 34.34 90 ARG A CA 1
ATOM 706 C C . ARG A 1 91 ? 21.412 14.113 26.286 1.00 31.73 90 ARG A C 1
ATOM 707 O O . ARG A 1 91 ? 21.508 13.169 25.507 1.00 35.27 90 ARG A O 1
ATOM 715 N N . GLY A 1 92 ? 21.327 13.950 27.608 1.00 33.44 91 GLY A N 1
ATOM 716 C CA . GLY A 1 92 ? 21.434 12.641 28.264 1.00 32.64 91 GLY A CA 1
ATOM 717 C C . GLY A 1 92 ? 20.141 11.827 28.328 1.00 32.33 91 GLY A C 1
ATOM 718 O O . GLY A 1 92 ? 20.182 10.627 28.541 1.00 32.09 91 GLY A O 1
ATOM 719 N N . LEU A 1 93 ? 19.011 12.469 28.064 1.00 31.71 92 LEU A N 1
ATOM 720 C CA . LEU A 1 93 ? 17.672 11.893 28.241 1.00 31.50 92 LEU A CA 1
ATOM 721 C C . LEU A 1 93 ? 17.212 11.134 26.998 1.00 30.21 92 LEU A C 1
ATOM 722 O O . LEU A 1 93 ? 17.570 11.500 25.910 1.00 27.99 92 LEU A O 1
ATOM 727 N N . GLN A 1 94 ? 16.320 10.171 27.193 1.00 28.94 93 GLN A N 1
ATOM 728 C CA . GLN A 1 94 ? 15.562 9.555 26.122 1.00 29.60 93 GLN A CA 1
ATOM 729 C C . GLN A 1 94 ? 14.073 9.837 26.312 1.00 28.11 93 GLN A C 1
ATOM 730 O O . GLN A 1 94 ? 13.609 10.116 27.429 1.00 30.16 93 GLN A O 1
ATOM 736 N N . PRO A 1 95 ? 13.288 9.728 25.246 1.00 31.19 94 PRO A N 1
ATOM 737 C CA . PRO A 1 95 ? 11.857 9.917 25.419 1.00 33.67 94 PRO A CA 1
ATOM 738 C C . PRO A 1 95 ? 11.159 9.064 26.480 1.00 34.98 94 PRO A C 1
ATOM 739 O O . PRO A 1 95 ? 10.131 9.501 26.995 1.00 38.75 94 PRO A O 1
ATOM 743 N N . ALA A 1 96 ? 11.672 7.873 26.805 1.00 29.69 95 ALA A N 1
ATOM 744 C CA . ALA A 1 96 ? 11.092 7.047 27.880 1.00 27.77 95 ALA A CA 1
ATOM 745 C C . ALA A 1 96 ? 10.906 7.764 29.231 1.00 28.92 95 ALA A C 1
ATOM 746 O O . ALA A 1 96 ? 10.046 7.346 30.013 1.00 30.08 95 ALA A O 1
ATOM 748 N N . LEU A 1 97 ? 11.746 8.752 29.519 1.00 29.34 96 LEU A N 1
ATOM 749 C CA . LEU A 1 97 ? 11.617 9.531 30.771 1.00 31.01 96 LEU A CA 1
ATOM 750 C C . LEU A 1 97 ? 10.175 10.051 30.846 1.00 33.20 96 LEU A C 1
ATOM 751 O O . LEU A 1 97 ? 9.501 9.908 31.849 1.00 28.90 96 LEU A O 1
ATOM 756 N N . PHE A 1 98 ? 9.659 10.529 29.724 1.00 36.74 97 PHE A N 1
ATOM 757 C CA . PHE A 1 98 ? 8.340 11.164 29.748 1.00 37.87 97 PHE A CA 1
ATOM 758 C C . PHE A 1 98 ? 7.180 10.229 29.987 1.00 38.23 97 PHE A C 1
ATOM 759 O O . PHE A 1 98 ? 6.074 10.685 30.276 1.00 39.08 97 PHE A O 1
ATOM 767 N N . GLU A 1 99 ? 7.419 8.909 29.954 1.00 37.70 98 GLU A N 1
ATOM 768 C CA . GLU A 1 99 ? 6.384 7.944 30.350 1.00 36.74 98 GLU A CA 1
ATOM 769 C C . GLU A 1 99 ? 6.142 7.893 31.840 1.00 35.93 98 GLU A C 1
ATOM 770 O O . GLU A 1 99 ? 5.136 7.345 32.266 1.00 38.50 98 GLU A O 1
ATOM 776 N N . ARG A 1 100 ? 7.064 8.421 32.648 1.00 33.57 99 ARG A N 1
ATOM 777 C CA . ARG A 1 100 ? 6.853 8.387 34.084 1.00 32.35 99 ARG A CA 1
ATOM 778 C C . ARG A 1 100 ? 6.703 9.739 34.733 1.00 32.59 99 ARG A C 1
ATOM 779 O O . ARG A 1 100 ? 6.372 9.802 35.908 1.00 30.25 99 ARG A O 1
ATOM 787 N N . VAL A 1 101 ? 6.861 10.813 33.953 1.00 32.13 100 VAL A N 1
ATOM 788 C CA . VAL A 1 101 ? 6.779 12.168 34.493 1.00 29.17 100 VAL A CA 1
ATOM 789 C C . VAL A 1 101 ? 6.325 13.163 33.441 1.00 29.44 100 VAL A C 1
ATOM 790 O O . VAL A 1 101 ? 6.717 13.077 32.259 1.00 27.01 100 VAL A O 1
ATOM 794 N N . ASN A 1 102 ? 5.485 14.108 33.846 1.00 29.02 101 ASN A N 1
ATOM 795 C CA . ASN A 1 102 ? 5.182 15.257 32.972 1.00 30.94 101 ASN A CA 1
ATOM 796 C C . ASN A 1 102 ? 6.256 16.278 33.252 1.00 31.64 101 ASN A C 1
ATOM 797 O O . ASN A 1 102 ? 6.175 16.999 34.223 1.00 28.21 101 ASN A O 1
ATOM 802 N N . LEU A 1 103 ? 7.326 16.266 32.485 1.00 28.57 102 LEU A N 1
ATOM 803 C CA . LEU A 1 103 ? 8.449 17.191 32.766 1.00 31.26 102 LEU A CA 1
ATOM 804 C C . LEU A 1 103 ? 8.267 18.418 31.890 1.00 32.73 102 LEU A C 1
ATOM 805 O O . LEU A 1 103 ? 8.034 18.302 30.680 1.00 34.86 102 LEU A O 1
ATOM 810 N N . SER A 1 104 ? 8.255 19.571 32.542 1.00 27.29 103 SER A N 1
ATOM 811 C CA . SER A 1 104 ? 8.221 20.864 31.844 1.00 27.23 103 SER A CA 1
ATOM 812 C C . SER A 1 104 ? 9.546 21.569 32.012 1.00 27.84 103 SER A C 1
ATOM 813 O O . SER A 1 104 ? 10.181 21.431 33.034 1.00 28.69 103 SER A O 1
ATOM 816 N N . LEU A 1 105 ? 9.984 22.282 30.971 1.00 27.90 104 LEU A N 1
ATOM 817 C CA . LEU A 1 105 ? 11.311 22.938 30.943 1.00 29.24 104 LEU A CA 1
ATOM 818 C C . LEU A 1 105 ? 11.183 24.400 30.483 1.00 29.26 104 LEU A C 1
ATOM 819 O O . LEU A 1 105 ? 10.453 24.695 29.567 1.00 28.68 104 LEU A O 1
ATOM 824 N N . LEU A 1 106 ? 11.759 25.306 31.233 1.00 27.18 105 LEU A N 1
ATOM 825 C CA . LEU A 1 106 ? 11.766 26.761 30.976 1.00 25.74 105 LEU A CA 1
ATOM 826 C C . LEU A 1 106 ? 13.266 27.169 30.985 1.00 27.58 105 LEU A C 1
ATOM 827 O O . LEU A 1 106 ? 13.805 27.631 31.965 1.00 31.29 105 LEU A O 1
ATOM 832 N N . PRO A 1 107 ? 13.960 26.909 29.877 1.00 28.94 106 PRO A N 1
ATOM 833 C CA . PRO A 1 107 ? 15.398 26.903 29.838 1.00 34.22 106 PRO A CA 1
ATOM 834 C C . PRO A 1 107 ? 16.027 28.288 29.987 1.00 33.58 106 PRO A C 1
ATOM 835 O O . PRO A 1 107 ? 17.157 28.392 30.432 1.00 34.42 106 PRO A O 1
ATOM 839 N N . LEU A 1 108 ? 15.334 29.328 29.541 1.00 30.01 107 LEU A N 1
ATOM 840 C CA . LEU A 1 108 ? 15.967 30.639 29.406 1.00 31.00 107 LEU A CA 1
ATOM 841 C C . LEU A 1 108 ? 14.951 31.764 29.501 1.00 31.74 107 LEU A C 1
ATOM 842 O O . LEU A 1 108 ? 14.376 32.151 28.494 1.00 35.38 107 LEU A O 1
ATOM 847 N N . VAL A 1 109 ? 14.746 32.285 30.704 1.00 30.75 108 VAL A N 1
ATOM 848 C CA . VAL A 1 109 ? 13.735 33.297 30.975 1.00 31.89 108 VAL A CA 1
ATOM 849 C C . VAL A 1 109 ? 14.184 34.741 30.591 1.00 32.66 108 VAL A C 1
ATOM 850 O O . VAL A 1 109 ? 13.366 35.580 30.188 1.00 32.05 108 VAL A O 1
ATOM 854 N N . ASN A 1 110 ? 15.494 34.966 30.612 1.00 30.94 109 ASN A N 1
ATOM 855 C CA . ASN A 1 110 ? 16.097 36.268 30.403 1.00 27.67 109 ASN A CA 1
ATOM 856 C C . ASN A 1 110 ? 17.111 36.258 29.207 1.00 28.49 109 ASN A C 1
ATOM 857 O O . ASN A 1 110 ? 18.313 36.297 29.371 1.00 29.34 109 ASN A O 1
ATOM 862 N N . PRO A 1 111 ? 16.601 36.117 27.999 1.00 26.18 110 PRO A N 1
ATOM 863 C CA . PRO A 1 111 ? 17.586 36.047 26.880 1.00 26.43 110 PRO A CA 1
ATOM 864 C C . PRO A 1 111 ? 18.386 37.286 26.647 1.00 27.60 110 PRO A C 1
ATOM 865 O O . PRO A 1 111 ? 19.558 37.177 26.265 1.00 28.53 110 PRO A O 1
ATOM 869 N N . THR A 1 112 ? 17.848 38.478 26.911 1.00 28.03 111 THR A N 1
ATOM 870 C CA . THR A 1 112 ? 18.660 39.705 26.705 1.00 31.22 111 THR A CA 1
ATOM 871 C C . THR A 1 112 ? 19.873 39.805 27.698 1.00 31.86 111 THR A C 1
ATOM 872 O O . THR A 1 112 ? 20.969 40.134 27.281 1.00 29.86 111 THR A O 1
ATOM 876 N N . GLY A 1 113 ? 19.658 39.407 28.949 1.00 29.86 112 GLY A N 1
ATOM 877 C CA . GLY A 1 113 ? 20.694 39.320 29.968 1.00 29.38 112 GLY A CA 1
ATOM 878 C C . GLY A 1 113 ? 21.705 38.223 29.639 1.00 29.85 112 GLY A C 1
ATOM 879 O O . GLY A 1 113 ? 22.919 38.424 29.802 1.00 29.75 112 GLY A O 1
ATOM 880 N N . PHE A 1 114 ? 21.217 37.075 29.180 1.00 27.59 113 PHE A N 1
ATOM 881 C CA . PHE A 1 114 ? 22.042 35.936 28.796 1.00 28.71 113 PHE A CA 1
ATOM 882 C C . PHE A 1 114 ? 23.013 36.359 27.663 1.00 28.56 113 PHE A C 1
ATOM 883 O O . PHE A 1 114 ? 24.186 36.058 27.732 1.00 26.65 113 PHE A O 1
ATOM 891 N N . LYS A 1 115 ? 22.483 37.019 26.636 1.00 27.99 114 LYS A N 1
ATOM 892 C CA . LYS A 1 115 ? 23.289 37.490 25.487 1.00 29.67 114 LYS A CA 1
ATOM 893 C C . LYS A 1 115 ? 24.401 38.420 25.948 1.00 28.38 114 LYS A C 1
ATOM 894 O O . LYS A 1 115 ? 25.514 38.433 25.381 1.00 28.48 114 LYS A O 1
ATOM 900 N N . ALA A 1 116 ? 24.135 39.245 26.949 1.00 27.50 115 ALA A N 1
ATOM 901 C CA . ALA A 1 116 ? 25.116 40.227 27.375 1.00 31.57 115 ALA A CA 1
ATOM 902 C C . ALA A 1 116 ? 25.910 39.800 28.605 1.00 32.26 115 ALA A C 1
ATOM 903 O O . ALA A 1 116 ? 26.715 40.573 29.136 1.00 32.74 115 ALA A O 1
ATOM 905 N N . GLY A 1 117 ? 25.679 38.573 29.050 1.00 29.84 116 GLY A N 1
ATOM 906 C CA . GLY A 1 117 ? 26.306 38.015 30.240 1.00 29.78 116 GLY A CA 1
ATOM 907 C C . GLY A 1 117 ? 26.114 38.764 31.564 1.00 31.33 116 GLY A C 1
ATOM 908 O O . GLY A 1 117 ? 26.990 38.724 32.437 1.00 30.43 116 GLY A O 1
ATOM 909 N N . HIS A 1 118 ? 24.982 39.432 31.739 1.00 28.83 117 HIS A N 1
ATOM 910 C CA . HIS A 1 118 ? 24.724 40.133 33.008 1.00 25.32 117 HIS A CA 1
ATOM 911 C C . HIS A 1 118 ? 23.367 39.763 33.599 1.00 29.01 117 HIS A C 1
ATOM 912 O O . HIS A 1 118 ? 22.468 39.339 32.918 1.00 28.18 117 HIS A O 1
ATOM 919 N N . ARG A 1 119 ? 23.247 40.024 34.879 1.00 25.71 118 ARG A N 1
ATOM 920 C CA . ARG A 1 119 ? 22.134 39.579 35.684 1.00 29.74 118 ARG A CA 1
ATOM 921 C C . ARG A 1 119 ? 20.815 40.113 35.189 1.00 30.02 118 ARG A C 1
ATOM 922 O O . ARG A 1 119 ? 19.847 39.363 35.070 1.00 31.24 118 ARG A O 1
ATOM 930 N N . PHE A 1 120 ? 20.778 41.418 34.896 1.00 30.22 119 PHE A N 1
ATOM 931 C CA . PHE A 1 120 ? 19.476 42.020 34.503 1.00 27.59 119 PHE A CA 1
ATOM 932 C C . PHE A 1 120 ? 19.146 41.782 33.055 1.00 31.09 119 PHE A C 1
ATOM 933 O O . PHE A 1 120 ? 19.980 41.390 32.247 1.00 29.91 119 PHE A O 1
ATOM 941 N N . ASN A 1 121 ? 17.903 42.083 32.697 1.00 29.02 120 ASN A N 1
ATOM 942 C CA . ASN A 1 121 ? 17.578 42.148 31.321 1.00 30.55 120 ASN A CA 1
ATOM 943 C C . ASN A 1 121 ? 18.147 43.464 30.837 1.00 27.49 120 ASN A C 1
ATOM 944 O O . ASN A 1 121 ? 18.692 44.293 31.567 1.00 29.26 120 ASN A O 1
ATOM 949 N N . ARG A 1 122 ? 17.965 43.699 29.588 1.00 32.73 121 ARG A N 1
ATOM 950 C CA . ARG A 1 122 ? 18.601 44.893 29.023 1.00 36.32 121 ARG A CA 1
ATOM 951 C C . ARG A 1 122 ? 17.932 46.214 29.415 1.00 35.71 121 ARG A C 1
ATOM 952 O O . ARG A 1 122 ? 18.412 47.294 29.066 1.00 38.10 121 ARG A O 1
ATOM 960 N N . PHE A 1 123 ? 16.771 46.095 30.065 1.00 32.93 122 PHE A N 1
ATOM 961 C CA . PHE A 1 123 ? 16.053 47.211 30.639 1.00 36.33 122 PHE A CA 1
ATOM 962 C C . PHE A 1 123 ? 16.395 47.476 32.120 1.00 35.31 122 PHE A C 1
ATOM 963 O O . PHE A 1 123 ? 15.834 48.400 32.746 1.00 38.31 122 PHE A O 1
ATOM 971 N N . GLY A 1 124 ? 17.376 46.760 32.679 1.00 31.72 123 GLY A N 1
ATOM 972 C CA . GLY A 1 124 ? 17.851 46.999 34.045 1.00 34.49 123 GLY A CA 1
ATOM 973 C C . GLY A 1 124 ? 17.011 46.346 35.130 1.00 34.73 123 GLY A C 1
ATOM 974 O O . GLY A 1 124 ? 17.135 46.715 36.284 1.00 33.38 123 GLY A O 1
ATOM 975 N N . GLU A 1 125 ? 16.163 45.391 34.770 1.00 32.43 124 GLU A N 1
ATOM 976 C CA . GLU A 1 125 ? 15.252 44.766 35.748 1.00 33.54 124 GLU A CA 1
ATOM 977 C C . GLU A 1 125 ? 15.763 43.360 36.094 1.00 29.30 124 GLU A C 1
ATOM 978 O O . GLU A 1 125 ? 16.241 42.648 35.214 1.00 27.69 124 GLU A O 1
ATOM 984 N N . ASN A 1 126 ? 15.551 42.958 37.344 1.00 33.20 125 ASN A N 1
ATOM 985 C CA . ASN A 1 126 ? 15.794 41.589 37.827 1.00 31.33 125 ASN A CA 1
ATOM 986 C C . ASN A 1 126 ? 14.546 40.683 37.541 1.00 32.00 125 ASN A C 1
ATOM 987 O O . ASN A 1 126 ? 13.499 40.831 38.220 1.00 28.94 125 ASN A O 1
ATOM 992 N N . PRO A 1 127 ? 14.635 39.759 36.563 1.00 30.98 126 PRO A N 1
ATOM 993 C CA . PRO A 1 127 ? 13.511 38.887 36.242 1.00 30.37 126 PRO A CA 1
ATOM 994 C C . PRO A 1 127 ? 13.056 37.909 37.372 1.00 26.69 126 PRO A C 1
ATOM 995 O O . PRO A 1 127 ? 11.989 37.326 37.265 1.00 31.20 126 PRO A O 1
ATOM 999 N N . ASN A 1 128 ? 13.858 37.707 38.411 1.00 29.84 127 ASN A N 1
ATOM 1000 C CA . ASN A 1 128 ? 13.457 36.807 39.475 1.00 29.02 127 ASN A CA 1
ATOM 1001 C C . ASN A 1 128 ? 12.914 37.529 40.690 1.00 33.84 127 ASN A C 1
ATOM 1002 O O . ASN A 1 128 ? 13.060 37.086 41.827 1.00 33.66 127 ASN A O 1
ATOM 1007 N N . ARG A 1 129 ? 12.347 38.689 40.467 1.00 33.68 128 ARG A N 1
ATOM 1008 C CA . ARG A 1 129 ? 11.751 39.398 41.590 1.00 32.37 128 ARG A CA 1
ATOM 1009 C C . ARG A 1 129 ? 10.326 39.802 41.322 1.00 30.23 128 ARG A C 1
ATOM 1010 O O . ARG A 1 129 ? 9.916 39.891 40.218 1.00 30.91 128 ARG A O 1
ATOM 1018 N N . GLY A 1 130 ? 9.581 40.079 42.372 1.00 28.92 129 GLY A N 1
ATOM 1019 C CA . GLY A 1 130 ? 8.258 40.644 42.209 1.00 31.85 129 GLY A CA 1
ATOM 1020 C C . GLY A 1 130 ? 7.095 39.694 42.069 1.00 34.13 129 GLY A C 1
ATOM 1021 O O . GLY A 1 130 ? 5.969 40.164 41.750 1.00 32.58 129 GLY A O 1
ATOM 1022 N N . PHE A 1 131 ? 7.309 38.380 42.268 1.00 28.75 130 PHE A N 1
ATOM 1023 C CA . PHE A 1 131 ? 6.213 37.439 41.986 1.00 33.05 130 PHE A CA 1
ATOM 1024 C C . PHE A 1 131 ? 5.406 37.274 43.237 1.00 40.28 130 PHE A C 1
ATOM 1025 O O . PHE A 1 131 ? 5.934 36.880 44.302 1.00 41.43 130 PHE A O 1
ATOM 1033 N N . THR A 1 132 ? 4.155 37.658 43.116 1.00 45.87 131 THR A N 1
ATOM 1034 C CA . THR A 1 132 ? 3.183 37.611 44.195 1.00 50.98 131 THR A CA 1
ATOM 1035 C C . THR A 1 132 ? 1.768 37.427 43.648 1.00 54.02 131 THR A C 1
ATOM 1036 O O . THR A 1 132 ? 0.895 37.103 44.411 1.00 58.34 131 THR A O 1
ATOM 1040 N N . LEU A 1 133 ? 1.610 37.549 42.323 1.00 56.06 132 LEU A N 1
ATOM 1041 C CA . LEU A 1 133 ? 0.394 37.936 41.584 1.00 58.98 132 LEU A CA 1
ATOM 1042 C C . LEU A 1 133 ? -0.022 36.881 40.563 1.00 59.85 132 LEU A C 1
ATOM 1043 O O . LEU A 1 133 ? -1.059 36.263 40.634 1.00 57.64 132 LEU A O 1
ATOM 1048 N N . HIS A 1 143 ? 8.645 45.072 42.121 1.00 40.26 142 HIS A N 1
ATOM 1049 C CA . HIS A 1 143 ? 8.002 45.037 40.806 1.00 44.51 142 HIS A CA 1
ATOM 1050 C C . HIS A 1 143 ? 8.615 43.963 39.885 1.00 38.31 142 HIS A C 1
ATOM 1051 O O . HIS A 1 143 ? 9.831 43.731 39.885 1.00 40.58 142 HIS A O 1
ATOM 1058 N N . THR A 1 144 ? 7.772 43.314 39.090 1.00 32.96 143 THR A N 1
ATOM 1059 C CA . THR A 1 144 ? 8.230 42.320 38.162 1.00 33.72 143 THR A CA 1
ATOM 1060 C C . THR A 1 144 ? 8.906 42.990 36.971 1.00 28.88 143 THR A C 1
ATOM 1061 O O . THR A 1 144 ? 8.683 44.160 36.695 1.00 27.71 143 THR A O 1
ATOM 1065 N N . SER A 1 145 ? 9.776 42.230 36.327 1.00 31.43 144 SER A N 1
ATOM 1066 C CA . SER A 1 145 ? 10.352 42.573 35.055 1.00 30.67 144 SER A CA 1
ATOM 1067 C C . SER A 1 145 ? 9.353 42.318 33.933 1.00 28.55 144 SER A C 1
ATOM 1068 O O . SER A 1 145 ? 8.352 41.654 34.131 1.00 27.88 144 SER A O 1
ATOM 1071 N N . LEU A 1 146 ? 9.694 42.760 32.742 1.00 29.39 145 LEU A N 1
ATOM 1072 C CA . LEU A 1 146 ? 8.924 42.426 31.580 1.00 31.81 145 LEU A CA 1
ATOM 1073 C C . LEU A 1 146 ? 8.732 40.885 31.450 1.00 31.75 145 LEU A C 1
ATOM 1074 O O . LEU A 1 146 ? 7.596 40.389 31.254 1.00 30.78 145 LEU A O 1
ATOM 1079 N N . GLU A 1 147 ? 9.828 40.128 31.579 1.00 32.26 146 GLU A N 1
ATOM 1080 C CA . GLU A 1 147 ? 9.787 38.656 31.526 1.00 32.61 146 GLU A CA 1
ATOM 1081 C C . GLU A 1 147 ? 8.888 38.074 32.616 1.00 32.31 146 GLU A C 1
ATOM 1082 O O . GLU A 1 147 ? 8.099 37.187 32.325 1.00 29.95 146 GLU A O 1
ATOM 1088 N N . GLY A 1 148 ? 9.002 38.574 33.841 1.00 30.18 147 GLY A N 1
ATOM 1089 C CA . GLY A 1 148 ? 8.095 38.186 34.916 1.00 31.16 147 GLY A CA 1
ATOM 1090 C C . GLY A 1 148 ? 6.626 38.394 34.603 1.00 28.81 147 GLY A C 1
ATOM 1091 O O . GLY A 1 148 ? 5.774 37.583 34.925 1.00 29.67 147 GLY A O 1
ATOM 1092 N N . LYS A 1 149 ? 6.298 39.544 34.048 1.00 26.70 148 LYS A N 1
ATOM 1093 C CA . LYS A 1 149 ? 4.942 39.785 33.652 1.00 30.67 148 LYS A CA 1
ATOM 1094 C C . LYS A 1 149 ? 4.449 38.762 32.616 1.00 30.89 148 LYS A C 1
ATOM 1095 O O . LYS A 1 149 ? 3.273 38.352 32.653 1.00 33.15 148 LYS A O 1
ATOM 1101 N N . LEU A 1 150 ? 5.315 38.390 31.673 1.00 29.46 149 LEU A N 1
ATOM 1102 C CA . LEU A 1 150 ? 4.927 37.443 30.618 1.00 30.34 149 LEU A CA 1
ATOM 1103 C C . LEU A 1 150 ? 4.721 36.057 31.216 1.00 29.39 149 LEU A C 1
ATOM 1104 O O . LEU A 1 150 ? 3.816 35.344 30.847 1.00 33.48 149 LEU A O 1
ATOM 1109 N N . LEU A 1 151 ? 5.561 35.673 32.166 1.00 30.33 150 LEU A N 1
ATOM 1110 C CA . LEU A 1 151 ? 5.330 34.452 32.938 1.00 27.82 150 LEU A CA 1
ATOM 1111 C C . LEU A 1 151 ? 4.044 34.442 33.748 1.00 29.52 150 LEU A C 1
ATOM 1112 O O . LEU A 1 151 ? 3.309 33.462 33.756 1.00 30.17 150 LEU A O 1
ATOM 1117 N N . LEU A 1 152 ? 3.728 35.568 34.359 1.00 27.92 151 LEU A N 1
ATOM 1118 C CA . LEU A 1 152 ? 2.510 35.714 35.144 1.00 30.55 151 LEU A CA 1
ATOM 1119 C C . LEU A 1 152 ? 1.233 35.642 34.279 1.00 32.44 151 LEU A C 1
ATOM 1120 O O . LEU A 1 152 ? 0.159 35.236 34.773 1.00 33.14 151 LEU A O 1
ATOM 1125 N N . GLU A 1 153 ? 1.321 35.999 32.994 1.00 29.43 152 GLU A N 1
ATOM 1126 C CA . GLU A 1 153 ? 0.226 35.830 32.003 1.00 32.71 152 GLU A CA 1
ATOM 1127 C C . GLU A 1 153 ? -0.093 34.346 31.782 1.00 33.49 152 GLU A C 1
ATOM 1128 O O . GLU A 1 153 ? -1.158 34.034 31.298 1.00 38.04 152 GLU A O 1
ATOM 1134 N N . HIS A 1 154 ? 0.836 33.463 32.167 1.00 30.41 153 HIS A N 1
ATOM 1135 C CA . HIS A 1 154 ? 0.729 32.008 32.017 1.00 31.18 153 HIS A CA 1
ATOM 1136 C C . HIS A 1 154 ? 0.847 31.365 33.377 1.00 29.41 153 HIS A C 1
ATOM 1137 O O . HIS A 1 154 ? 1.260 30.213 33.523 1.00 29.45 153 HIS A O 1
ATOM 1144 N N . ALA A 1 155 ? 0.412 32.078 34.400 1.00 28.31 154 ALA A N 1
ATOM 1145 C CA . ALA A 1 155 ? 0.609 31.550 35.774 1.00 27.51 154 ALA A CA 1
ATOM 1146 C C . ALA A 1 155 ? -0.047 30.166 35.965 1.00 32.16 154 ALA A C 1
ATOM 1147 O O . ALA A 1 155 ? 0.493 29.256 36.592 1.00 34.43 154 ALA A O 1
ATOM 1149 N N . GLN A 1 156 ? -1.265 30.032 35.521 1.00 30.37 155 GLN A N 1
ATOM 1150 C CA . GLN A 1 156 ? -1.993 28.789 35.762 1.00 35.81 155 GLN A CA 1
ATOM 1151 C C . GLN A 1 156 ? -1.273 27.615 35.126 1.00 29.06 155 GLN A C 1
ATOM 1152 O O . GLN A 1 156 ? -1.235 26.552 35.680 1.00 31.68 155 GLN A O 1
ATOM 1158 N N . LEU A 1 157 ? -0.748 27.835 33.932 1.00 32.20 156 LEU A N 1
ATOM 1159 C CA . LEU A 1 157 ? -0.009 26.813 33.183 1.00 31.15 156 LEU A CA 1
ATOM 1160 C C . LEU A 1 157 ? 1.258 26.457 33.990 1.00 33.14 156 LEU A C 1
ATOM 1161 O O . LEU A 1 157 ? 1.582 25.279 34.169 1.00 32.35 156 LEU A O 1
ATOM 1166 N N . LEU A 1 158 ? 1.940 27.453 34.554 1.00 30.45 157 LEU A N 1
ATOM 1167 C CA . LEU A 1 158 ? 3.176 27.202 35.275 1.00 31.03 157 LEU A CA 1
ATOM 1168 C C . LEU A 1 158 ? 2.933 26.496 36.627 1.00 27.34 157 LEU A C 1
ATOM 1169 O O . LEU A 1 158 ? 3.744 25.682 37.056 1.00 30.22 157 LEU A O 1
ATOM 1174 N N . CYS A 1 159 ? 1.858 26.865 37.300 1.00 28.87 158 CYS A N 1
ATOM 1175 C CA . CYS A 1 159 ? 1.440 26.207 38.539 1.00 30.50 158 CYS A CA 1
ATOM 1176 C C . CYS A 1 159 ? 1.094 24.730 38.268 1.00 30.98 158 CYS A C 1
ATOM 1177 O O . CYS A 1 159 ? 1.569 23.844 38.983 1.00 31.85 158 CYS A O 1
ATOM 1180 N N . ALA A 1 160 ? 0.313 24.466 37.234 1.00 30.82 159 ALA A N 1
ATOM 1181 C CA . ALA A 1 160 ? 0.050 23.057 36.780 1.00 31.74 159 ALA A CA 1
ATOM 1182 C C . ALA A 1 160 ? 1.358 22.268 36.550 1.00 32.29 159 ALA A C 1
ATOM 1183 O O . ALA A 1 160 ? 1.499 21.086 36.988 1.00 30.93 159 ALA A O 1
ATOM 1185 N N . ALA A 1 161 ? 2.319 22.940 35.909 1.00 31.75 160 ALA A N 1
ATOM 1186 C CA . ALA A 1 161 ? 3.605 22.314 35.524 1.00 29.07 160 ALA A CA 1
ATOM 1187 C C . ALA A 1 161 ? 4.501 21.954 36.694 1.00 30.15 160 ALA A C 1
ATOM 1188 O O . ALA A 1 161 ? 5.358 21.071 36.564 1.00 29.74 160 ALA A O 1
ATOM 1190 N N . SER A 1 162 ? 4.267 22.566 37.861 1.00 26.23 161 SER A N 1
ATOM 1191 C CA . SER A 1 162 ? 5.226 22.491 39.001 1.00 25.68 161 SER A CA 1
ATOM 1192 C C . SER A 1 162 ? 4.523 21.854 40.194 1.00 24.96 161 SER A C 1
ATOM 1193 O O . SER A 1 162 ? 5.068 21.865 41.305 1.00 26.54 161 SER A O 1
ATOM 1196 N N . ARG A 1 163 ? 3.353 21.274 39.966 1.00 27.98 162 ARG A N 1
ATOM 1197 C CA . ARG A 1 163 ? 2.530 20.818 41.142 1.00 31.54 162 ARG A CA 1
ATOM 1198 C C . ARG A 1 163 ? 3.308 19.870 42.049 1.00 27.39 162 ARG A C 1
ATOM 1199 O O . ARG A 1 163 ? 3.283 19.955 43.303 1.00 28.56 162 ARG A O 1
ATOM 1202 N N . ASP A 1 164 ? 4.026 18.955 41.430 1.00 29.94 163 ASP A N 1
ATOM 1203 C CA . ASP A 1 164 ? 4.799 17.945 42.166 1.00 28.33 163 ASP A CA 1
ATOM 1204 C C . ASP A 1 164 ? 6.234 18.328 42.465 1.00 30.75 163 ASP A C 1
ATOM 1205 O O . ASP A 1 164 ? 6.940 17.676 43.247 1.00 33.62 163 ASP A O 1
ATOM 1210 N N . GLY A 1 165 ? 6.685 19.409 41.894 1.00 28.67 164 GLY A N 1
ATOM 1211 C CA . GLY A 1 165 ? 8.002 19.927 42.223 1.00 27.13 164 GLY A CA 1
ATOM 1212 C C . GLY A 1 165 ? 8.507 20.941 41.226 1.00 25.34 164 GLY A C 1
ATOM 1213 O O . GLY A 1 165 ? 8.119 20.933 40.059 1.00 26.69 164 GLY A O 1
ATOM 1214 N N A ILE A 1 166 ? 9.282 21.911 41.707 0.50 26.01 165 ILE A N 1
ATOM 1215 N N B ILE A 1 166 ? 9.352 21.826 41.710 0.50 26.25 165 ILE A N 1
ATOM 1216 C CA A ILE A 1 166 ? 10.003 22.889 40.857 0.50 26.22 165 ILE A CA 1
ATOM 1217 C CA B ILE A 1 166 ? 10.085 22.751 40.873 0.50 27.01 165 ILE A CA 1
ATOM 1218 C C A ILE A 1 166 ? 11.469 23.036 41.286 0.50 26.61 165 ILE A C 1
ATOM 1219 C C B ILE A 1 166 ? 11.541 22.766 41.295 0.50 26.10 165 ILE A C 1
ATOM 1220 O O A ILE A 1 166 ? 11.756 23.271 42.471 0.50 25.79 165 ILE A O 1
ATOM 1221 O O B ILE A 1 166 ? 11.902 22.591 42.468 0.50 28.06 165 ILE A O 1
ATOM 1230 N N . LEU A 1 167 ? 12.389 22.966 40.292 1.00 26.79 166 LEU A N 1
ATOM 1231 C CA . LEU A 1 167 ? 13.803 23.241 40.503 1.00 27.66 166 LEU A CA 1
ATOM 1232 C C . LEU A 1 167 ? 14.183 24.374 39.565 1.00 28.13 166 LEU A C 1
ATOM 1233 O O . LEU A 1 167 ? 13.871 24.356 38.402 1.00 31.64 166 LEU A O 1
ATOM 1238 N N A THR A 1 168 ? 14.776 25.399 40.153 0.50 29.48 167 THR A N 1
ATOM 1239 N N B THR A 1 168 ? 14.847 25.376 40.101 0.50 28.06 167 THR A N 1
ATOM 1240 C CA A THR A 1 168 ? 15.441 26.469 39.436 0.50 29.37 167 THR A CA 1
ATOM 1241 C CA B THR A 1 168 ? 15.378 26.468 39.304 0.50 27.35 167 THR A CA 1
ATOM 1242 C C A THR A 1 168 ? 16.950 26.317 39.616 0.50 29.59 167 THR A C 1
ATOM 1243 C C B THR A 1 168 ? 16.882 26.581 39.595 0.50 29.09 167 THR A C 1
ATOM 1244 O O A THR A 1 168 ? 17.494 25.992 40.749 0.50 26.92 167 THR A O 1
ATOM 1245 O O B THR A 1 168 ? 17.333 26.706 40.766 0.50 31.01 167 THR A O 1
ATOM 1252 N N . CYS A 1 169 ? 17.641 26.543 38.508 1.00 31.70 168 CYS A N 1
ATOM 1253 C CA . CYS A 1 169 ? 19.078 26.370 38.475 1.00 31.83 168 CYS A CA 1
ATOM 1254 C C . CYS A 1 169 ? 19.725 27.713 38.313 1.00 35.50 168 CYS A C 1
ATOM 1255 O O . CYS A 1 169 ? 19.762 28.267 37.198 1.00 33.45 168 CYS A O 1
ATOM 1258 N N . HIS A 1 170 ? 20.201 28.218 39.431 1.00 28.05 169 HIS A N 1
ATOM 1259 C CA . HIS A 1 170 ? 20.972 29.430 39.523 1.00 28.05 169 HIS A CA 1
ATOM 1260 C C . HIS A 1 170 ? 22.483 29.264 39.782 1.00 32.96 169 HIS A C 1
ATOM 1261 O O . HIS A 1 170 ? 23.032 28.172 40.016 1.00 29.57 169 HIS A O 1
ATOM 1268 N N . GLU A 1 171 ? 23.163 30.391 39.780 1.00 30.43 170 GLU A N 1
ATOM 1269 C CA . GLU A 1 171 ? 24.542 30.406 40.184 1.00 33.97 170 GLU A CA 1
ATOM 1270 C C . GLU A 1 171 ? 24.788 31.605 41.064 1.00 32.36 170 GLU A C 1
ATOM 1271 O O . GLU A 1 171 ? 24.132 32.638 40.946 1.00 35.97 170 GLU A O 1
ATOM 1277 N N . ASP A 1 172 ? 25.781 31.486 41.893 1.00 30.91 171 ASP A N 1
ATOM 1278 C CA . ASP A 1 172 ? 26.233 32.606 42.694 1.00 30.33 171 ASP A CA 1
ATOM 1279 C C . ASP A 1 172 ? 27.618 32.977 42.157 1.00 29.66 171 ASP A C 1
ATOM 1280 O O . ASP A 1 172 ? 28.642 32.322 42.462 1.00 30.25 171 ASP A O 1
ATOM 1285 N N . VAL A 1 173 ? 27.658 34.068 41.400 1.00 30.75 172 VAL A N 1
ATOM 1286 C CA . VAL A 1 173 ? 28.775 34.301 40.454 1.00 31.64 172 VAL A CA 1
ATOM 1287 C C . VAL A 1 173 ? 30.121 34.497 41.115 1.00 32.12 172 VAL A C 1
ATOM 1288 O O . VAL A 1 173 ? 31.157 34.162 40.546 1.00 36.04 172 VAL A O 1
ATOM 1292 N N . LEU A 1 174 ? 30.109 35.046 42.312 1.00 30.15 173 LEU A N 1
ATOM 1293 C CA . LEU A 1 174 ? 31.335 35.339 43.014 1.00 30.53 173 LEU A CA 1
ATOM 1294 C C . LEU A 1 174 ? 31.756 34.228 43.983 1.00 33.91 173 LEU A C 1
ATOM 1295 O O . LEU A 1 174 ? 32.863 34.252 44.559 1.00 30.11 173 LEU A O 1
ATOM 1308 N N . ASN A 1 176 ? 32.892 30.444 45.452 1.00 29.84 175 ASN A N 1
ATOM 1309 C CA . ASN A 1 176 ? 33.618 29.186 45.132 1.00 31.20 175 ASN A CA 1
ATOM 1310 C C . ASN A 1 176 ? 32.973 27.902 45.680 1.00 30.31 175 ASN A C 1
ATOM 1311 O O . ASN A 1 176 ? 33.360 26.807 45.277 1.00 33.75 175 ASN A O 1
ATOM 1316 N N . GLU A 1 177 ? 31.995 28.059 46.573 1.00 28.21 176 GLU A N 1
ATOM 1317 C CA . GLU A 1 177 ? 31.312 26.976 47.250 1.00 29.62 176 GLU A CA 1
ATOM 1318 C C . GLU A 1 177 ? 29.860 26.930 46.797 1.00 28.99 176 GLU A C 1
ATOM 1319 O O . GLU A 1 177 ? 29.339 27.931 46.287 1.00 31.60 176 GLU A O 1
ATOM 1325 N N . THR A 1 178 ? 29.224 25.763 46.957 1.00 28.38 177 THR A N 1
ATOM 1326 C CA . THR A 1 178 ? 27.854 25.572 46.534 1.00 28.19 177 THR A CA 1
ATOM 1327 C C . THR A 1 178 ? 26.799 25.496 47.665 1.00 28.55 177 THR A C 1
ATOM 1328 O O . THR A 1 178 ? 27.083 25.208 48.849 1.00 29.55 177 THR A O 1
ATOM 1332 N N . TYR A 1 179 ? 25.538 25.738 47.270 1.00 25.38 178 TYR A N 1
ATOM 1333 C CA . TYR A 1 179 ? 24.466 25.618 48.243 1.00 28.72 178 TYR A CA 1
ATOM 1334 C C . TYR A 1 179 ? 23.158 25.524 47.495 1.00 26.37 178 TYR A C 1
ATOM 1335 O O . TYR A 1 179 ? 23.150 25.618 46.282 1.00 32.13 178 TYR A O 1
ATOM 1344 N N . VAL A 1 180 ? 22.099 25.258 48.248 1.00 29.77 179 VAL A N 1
ATOM 1345 C CA . VAL A 1 180 ? 20.788 25.083 47.705 1.00 26.00 179 VAL A CA 1
ATOM 1346 C C . VAL A 1 180 ? 19.747 25.773 48.602 1.00 29.84 179 VAL A C 1
ATOM 1347 O O . VAL A 1 180 ? 19.778 25.644 49.829 1.00 28.35 179 VAL A O 1
ATOM 1351 N N . TYR A 1 181 ? 18.834 26.516 47.997 1.00 25.87 180 TYR A N 1
ATOM 1352 C CA . TYR A 1 181 ? 17.631 26.946 48.708 1.00 29.11 180 TYR A CA 1
ATOM 1353 C C . TYR A 1 181 ? 16.591 25.846 48.605 1.00 32.25 180 TYR A C 1
ATOM 1354 O O . TYR A 1 181 ? 16.403 25.299 47.541 1.00 27.85 180 TYR A O 1
ATOM 1363 N N . SER A 1 182 ? 15.855 25.552 49.653 1.00 29.22 181 SER A N 1
ATOM 1364 C CA . SER A 1 182 ? 14.819 24.530 49.535 1.00 31.36 181 SER A CA 1
ATOM 1365 C C . SER A 1 182 ? 13.536 24.907 50.288 1.00 28.13 181 SER A C 1
ATOM 1366 O O . SER A 1 182 ? 13.576 25.655 51.247 1.00 30.47 181 SER A O 1
ATOM 1369 N N . PHE A 1 183 ? 12.419 24.343 49.837 1.00 25.49 182 PHE A N 1
ATOM 1370 C CA . PHE A 1 183 ? 11.078 24.524 50.427 1.00 22.96 182 PHE A CA 1
ATOM 1371 C C . PHE A 1 183 ? 10.426 23.135 50.494 1.00 26.50 182 PHE A C 1
ATOM 1372 O O . PHE A 1 183 ? 10.302 22.446 49.487 1.00 27.78 182 PHE A O 1
ATOM 1380 N N . GLU A 1 184 ? 10.066 22.712 51.702 1.00 27.71 183 GLU A N 1
ATOM 1381 C CA . GLU A 1 184 ? 9.256 21.512 51.928 1.00 31.30 183 GLU A CA 1
ATOM 1382 C C . GLU A 1 184 ? 8.208 21.859 52.967 1.00 31.26 183 GLU A C 1
ATOM 1383 O O . GLU A 1 184 ? 8.452 22.722 53.829 1.00 32.07 183 GLU A O 1
ATOM 1389 N N . PRO A 1 185 ? 7.059 21.162 52.942 1.00 32.40 184 PRO A N 1
ATOM 1390 C CA . PRO A 1 185 ? 6.033 21.391 53.964 1.00 33.55 184 PRO A CA 1
ATOM 1391 C C . PRO A 1 185 ? 6.327 20.597 55.243 1.00 36.50 184 PRO A C 1
ATOM 1392 O O . PRO A 1 185 ? 5.519 19.783 55.666 1.00 42.25 184 PRO A O 1
ATOM 1396 N N . THR A 1 186 ? 7.477 20.865 55.847 1.00 34.28 185 THR A N 1
ATOM 1397 C CA . THR A 1 186 ? 7.960 20.168 57.023 1.00 37.99 185 THR A CA 1
ATOM 1398 C C . THR A 1 186 ? 8.775 21.192 57.805 1.00 37.26 185 THR A C 1
ATOM 1399 O O . THR A 1 186 ? 9.145 22.238 57.247 1.00 36.90 185 THR A O 1
ATOM 1403 N N . GLN A 1 187 ? 9.058 20.875 59.069 1.00 37.36 186 GLN A N 1
ATOM 1404 C CA . GLN A 1 187 ? 9.879 21.716 59.967 1.00 36.24 186 GLN A CA 1
ATOM 1405 C C . GLN A 1 187 ? 11.318 21.802 59.531 1.00 36.79 186 GLN A C 1
ATOM 1406 O O . GLN A 1 187 ? 11.927 22.886 59.538 1.00 36.20 186 GLN A O 1
ATOM 1412 N N . THR A 1 188 ? 11.842 20.637 59.166 1.00 35.30 187 THR A N 1
ATOM 1413 C CA . THR A 1 188 ? 13.261 20.406 58.945 1.00 38.00 187 THR A CA 1
ATOM 1414 C C . THR A 1 188 ? 13.427 19.899 57.518 1.00 33.76 187 THR A C 1
ATOM 1415 O O . THR A 1 188 ? 12.498 19.311 56.968 1.00 34.86 187 THR A O 1
ATOM 1419 N N . PRO A 1 189 ? 14.581 20.176 56.876 1.00 33.66 188 PRO A N 1
ATOM 1420 C CA . PRO A 1 189 ? 14.797 19.653 55.532 1.00 32.99 188 PRO A CA 1
ATOM 1421 C C . PRO A 1 189 ? 14.776 18.143 55.547 1.00 33.81 188 PRO A C 1
ATOM 1422 O O . PRO A 1 189 ? 15.287 17.551 56.502 1.00 31.17 188 PRO A O 1
ATOM 1426 N N . GLY A 1 190 ? 14.202 17.526 54.513 1.00 32.63 189 GLY A N 1
ATOM 1427 C CA . GLY A 1 190 ? 14.201 16.067 54.390 1.00 30.81 189 GLY A CA 1
ATOM 1428 C C . GLY A 1 190 ? 15.066 15.569 53.269 1.00 35.00 189 GLY A C 1
ATOM 1429 O O . GLY A 1 190 ? 15.953 16.301 52.752 1.00 32.54 189 GLY A O 1
ATOM 1430 N N . ARG A 1 191 ? 14.750 14.354 52.804 1.00 35.21 190 ARG A N 1
ATOM 1431 C CA . ARG A 1 191 ? 15.532 13.727 51.717 1.00 33.86 190 ARG A CA 1
ATOM 1432 C C . ARG A 1 191 ? 15.563 14.547 50.431 1.00 33.13 190 ARG A C 1
ATOM 1433 O O . ARG A 1 191 ? 16.560 14.526 49.685 1.00 35.93 190 ARG A O 1
ATOM 1436 N N . PHE A 1 192 ? 14.474 15.245 50.112 1.00 32.01 191 PHE A N 1
ATOM 1437 C CA . PHE A 1 192 ? 14.460 16.116 48.913 1.00 30.88 191 PHE A CA 1
ATOM 1438 C C . PHE A 1 192 ? 15.654 17.070 48.939 1.00 32.85 191 PHE A C 1
ATOM 1439 O O . PHE A 1 192 ? 16.466 17.101 47.991 1.00 33.25 191 PHE A O 1
ATOM 1447 N N . SER A 1 193 ? 15.730 17.859 50.015 1.00 34.91 192 SER A N 1
ATOM 1448 C CA . SER A 1 193 ? 16.728 18.953 50.164 1.00 36.45 192 SER A CA 1
ATOM 1449 C C . SER A 1 193 ? 18.150 18.371 50.254 1.00 33.90 192 SER A C 1
ATOM 1450 O O . SER A 1 193 ? 19.078 18.842 49.602 1.00 33.39 192 SER A O 1
ATOM 1453 N N . LEU A 1 194 ? 18.291 17.324 51.045 1.00 34.97 193 LEU A N 1
ATOM 1454 C CA . LEU A 1 194 ? 19.598 16.766 51.354 1.00 33.03 193 LEU A CA 1
ATOM 1455 C C . LEU A 1 194 ? 20.194 15.981 50.177 1.00 32.83 193 LEU A C 1
ATOM 1456 O O . LEU A 1 194 ? 21.401 16.029 49.960 1.00 32.79 193 LEU A O 1
ATOM 1461 N N . GLY A 1 195 ? 19.341 15.312 49.404 1.00 31.78 194 GLY A N 1
ATOM 1462 C CA . GLY A 1 195 ? 19.714 14.683 48.130 1.00 31.49 194 GLY A CA 1
ATOM 1463 C C . GLY A 1 195 ? 20.257 15.679 47.113 1.00 29.30 194 GLY A C 1
ATOM 1464 O O . GLY A 1 195 ? 21.265 15.431 46.456 1.00 30.77 194 GLY A O 1
ATOM 1465 N N . LEU A 1 196 ? 19.599 16.828 46.997 1.00 28.25 195 LEU A N 1
ATOM 1466 C CA . LEU A 1 196 ? 20.087 17.906 46.128 1.00 30.21 195 LEU A CA 1
ATOM 1467 C C . LEU A 1 196 ? 21.403 18.473 46.611 1.00 28.59 195 LEU A C 1
ATOM 1468 O O . LEU A 1 196 ? 22.322 18.673 45.845 1.00 29.63 195 LEU A O 1
ATOM 1473 N N . ARG A 1 197 ? 21.477 18.743 47.894 1.00 27.78 196 ARG A N 1
ATOM 1474 C CA . ARG A 1 197 ? 22.720 19.206 48.455 1.00 34.16 196 ARG A CA 1
ATOM 1475 C C . ARG A 1 197 ? 23.852 18.229 48.173 1.00 34.26 196 ARG A C 1
ATOM 1476 O O . ARG A 1 197 ? 24.912 18.624 47.678 1.00 33.15 196 ARG A O 1
ATOM 1484 N N . ASP A 1 198 ? 23.625 16.958 48.508 1.00 35.20 197 ASP A N 1
ATOM 1485 C CA . ASP A 1 198 ? 24.596 15.905 48.219 1.00 35.00 197 ASP A CA 1
ATOM 1486 C C . ASP A 1 198 ? 25.021 15.828 46.732 1.00 36.39 197 ASP A C 1
ATOM 1487 O O . ASP A 1 198 ? 26.220 15.681 46.462 1.00 36.30 197 ASP A O 1
ATOM 1492 N N . ALA A 1 199 ? 24.081 15.967 45.781 1.00 34.79 198 ALA A N 1
ATOM 1493 C CA . ALA A 1 199 ? 24.421 16.002 44.334 1.00 34.75 198 ALA A CA 1
ATOM 1494 C C . ALA A 1 199 ? 25.377 17.141 43.946 1.00 34.06 198 ALA A C 1
ATOM 1495 O O . ALA A 1 199 ? 26.327 16.938 43.198 1.00 34.95 198 ALA A O 1
ATOM 1497 N N . LEU A 1 200 ? 25.084 18.340 44.446 1.00 30.81 199 LEU A N 1
ATOM 1498 C CA . LEU A 1 200 ? 25.901 19.515 44.251 1.00 30.41 199 LEU A CA 1
ATOM 1499 C C . LEU A 1 200 ? 27.245 19.325 44.939 1.00 30.09 199 LEU A C 1
ATOM 1500 O O . LEU A 1 200 ? 28.276 19.651 44.366 1.00 33.07 199 LEU A O 1
ATOM 1505 N N . GLY A 1 201 ? 27.211 18.745 46.132 1.00 29.47 200 GLY A N 1
ATOM 1506 C CA . GLY A 1 201 ? 28.424 18.427 46.914 1.00 31.31 200 GLY A CA 1
ATOM 1507 C C . GLY A 1 201 ? 29.434 17.444 46.294 1.00 30.38 200 GLY A C 1
ATOM 1508 O O . GLY A 1 201 ? 30.589 17.408 46.695 1.00 32.29 200 GLY A O 1
ATOM 1509 N N . GLN A 1 202 ? 29.028 16.650 45.319 1.00 30.89 201 GLN A N 1
ATOM 1510 C CA . GLN A 1 202 ? 29.936 15.775 44.559 1.00 36.28 201 GLN A CA 1
ATOM 1511 C C . GLN A 1 202 ? 30.904 16.612 43.691 1.00 35.21 201 GLN A C 1
ATOM 1512 O O . GLN A 1 202 ? 32.006 16.170 43.365 1.00 34.18 201 GLN A O 1
ATOM 1518 N N . TYR A 1 203 ? 30.488 17.830 43.335 1.00 32.85 202 TYR A N 1
ATOM 1519 C CA . TYR A 1 203 ? 31.239 18.697 42.441 1.00 33.14 202 TYR A CA 1
ATOM 1520 C C . TYR A 1 203 ? 32.025 19.821 43.142 1.00 33.68 202 TYR A C 1
ATOM 1521 O O . TYR A 1 203 ? 33.127 20.162 42.718 1.00 28.35 202 TYR A O 1
ATOM 1530 N N . PHE A 1 204 ? 31.436 20.415 44.181 1.00 34.03 203 PHE A N 1
ATOM 1531 C CA . PHE A 1 204 ? 32.022 21.574 44.873 1.00 32.74 203 PHE A CA 1
ATOM 1532 C C . PHE A 1 204 ? 31.894 21.420 46.371 1.00 31.56 203 PHE A C 1
ATOM 1533 O O . PHE A 1 204 ? 31.081 20.638 46.847 1.00 32.75 203 PHE A O 1
ATOM 1541 N N . LYS A 1 205 ? 32.716 22.159 47.106 1.00 31.21 204 LYS A N 1
ATOM 1542 C CA . LYS A 1 205 ? 32.596 22.248 48.558 1.00 29.64 204 LYS A CA 1
ATOM 1543 C C . LYS A 1 205 ? 31.328 23.019 48.867 1.00 29.78 204 LYS A C 1
ATOM 1544 O O . LYS A 1 205 ? 30.984 23.988 48.146 1.00 27.17 204 LYS A O 1
ATOM 1547 N N . LEU A 1 206 ? 30.621 22.529 49.880 1.00 31.83 205 LEU A N 1
ATOM 1548 C CA . LEU A 1 206 ? 29.410 23.154 50.420 1.00 33.79 205 LEU A CA 1
ATOM 1549 C C . LEU A 1 206 ? 29.757 24.426 51.156 1.00 33.17 205 LEU A C 1
ATOM 1550 O O . LEU A 1 206 ? 30.763 24.470 51.932 1.00 30.09 205 LEU A O 1
ATOM 1555 N N . ALA A 1 207 ? 28.897 25.422 51.005 1.00 33.62 206 ALA A N 1
ATOM 1556 C CA . ALA A 1 207 ? 29.009 26.626 51.803 1.00 33.58 206 ALA A CA 1
ATOM 1557 C C . ALA A 1 207 ? 28.621 26.351 53.240 1.00 36.34 206 ALA A C 1
ATOM 1558 O O . ALA A 1 207 ? 27.538 25.836 53.495 1.00 37.04 206 ALA A O 1
ATOM 1560 N N . LYS A 1 208 ? 29.521 26.698 54.160 1.00 36.73 207 LYS A N 1
ATOM 1561 C CA . LYS A 1 208 ? 29.304 26.529 55.598 1.00 37.32 207 LYS A CA 1
ATOM 1562 C C . LYS A 1 208 ? 29.527 27.860 56.368 1.00 34.51 207 LYS A C 1
ATOM 1563 O O . LYS A 1 208 ? 28.450 28.113 57.219 1.00 36.00 207 LYS A O 1
ATOM 1567 N N . PHE A 1 211 ? 25.956 33.689 54.882 1.00 38.41 210 PHE A N 1
ATOM 1568 C CA . PHE A 1 211 ? 24.593 34.231 54.894 1.00 38.23 210 PHE A CA 1
ATOM 1569 C C . PHE A 1 211 ? 24.038 34.771 53.578 1.00 38.60 210 PHE A C 1
ATOM 1570 O O . PHE A 1 211 ? 24.701 35.528 52.868 1.00 37.99 210 PHE A O 1
ATOM 1578 N N . ILE A 1 212 ? 22.777 34.486 53.318 1.00 40.05 211 ILE A N 1
ATOM 1579 C CA . ILE A 1 212 ? 22.066 35.156 52.255 1.00 44.12 211 ILE A CA 1
ATOM 1580 C C . ILE A 1 212 ? 21.048 36.057 52.967 1.00 45.65 211 ILE A C 1
ATOM 1581 O O . ILE A 1 212 ? 20.203 35.567 53.722 1.00 45.42 211 ILE A O 1
ATOM 1583 N N . ASP A 1 213 ? 21.170 37.368 52.765 1.00 48.99 212 ASP A N 1
ATOM 1584 C CA . ASP A 1 213 ? 20.223 38.356 53.308 1.00 49.17 212 ASP A CA 1
ATOM 1585 C C . ASP A 1 213 ? 19.924 38.081 54.793 1.00 47.69 212 ASP A C 1
ATOM 1586 O O . ASP A 1 213 ? 18.752 37.908 55.166 1.00 50.96 212 ASP A O 1
ATOM 1588 N N . GLU A 1 214 ? 20.987 37.990 55.605 1.00 40.64 213 GLU A N 1
ATOM 1589 C CA . GLU A 1 214 ? 20.877 37.790 57.045 1.00 42.54 213 GLU A CA 1
ATOM 1590 C C . GLU A 1 214 ? 20.419 36.396 57.433 1.00 42.79 213 GLU A C 1
ATOM 1591 O O . GLU A 1 214 ? 20.351 36.084 58.605 1.00 45.77 213 GLU A O 1
ATOM 1597 N N . CYS A 1 215 ? 20.163 35.558 56.442 1.00 45.82 214 CYS A N 1
ATOM 1598 C CA . CYS A 1 215 ? 19.676 34.211 56.657 1.00 44.97 214 CYS A CA 1
ATOM 1599 C C . CYS A 1 215 ? 20.834 33.218 56.595 1.00 41.81 214 CYS A C 1
ATOM 1600 O O . CYS A 1 215 ? 21.587 33.215 55.631 1.00 36.82 214 CYS A O 1
ATOM 1603 N N . PRO A 1 216 ? 21.012 32.400 57.632 1.00 47.18 215 PRO A N 1
ATOM 1604 C CA . PRO A 1 216 ? 22.201 31.547 57.607 1.00 48.04 215 PRO A CA 1
ATOM 1605 C C . PRO A 1 216 ? 22.037 30.331 56.680 1.00 46.68 215 PRO A C 1
ATOM 1606 O O . PRO A 1 216 ? 20.913 29.834 56.467 1.00 46.05 215 PRO A O 1
ATOM 1610 N N . VAL A 1 217 ? 23.149 29.908 56.092 1.00 44.13 216 VAL A N 1
ATOM 1611 C CA . VAL A 1 217 ? 23.195 28.662 55.353 1.00 42.36 216 VAL A CA 1
ATOM 1612 C C . VAL A 1 217 ? 23.682 27.613 56.341 1.00 40.71 216 VAL A C 1
ATOM 1613 O O . VAL A 1 217 ? 24.686 27.808 57.056 1.00 34.67 216 VAL A O 1
ATOM 1617 N N . THR A 1 218 ? 22.921 26.533 56.445 1.00 41.57 217 THR A N 1
ATOM 1618 C CA . THR A 1 218 ? 23.248 25.486 57.395 1.00 44.61 217 THR A CA 1
ATOM 1619 C C . THR A 1 218 ? 23.453 24.171 56.669 1.00 44.50 217 THR A C 1
ATOM 1620 O O . THR A 1 218 ? 22.511 23.574 56.179 1.00 44.14 217 THR A O 1
ATOM 1624 N N . ASP A 1 219 ? 24.703 23.723 56.649 1.00 45.94 218 ASP A N 1
ATOM 1625 C CA . ASP A 1 219 ? 25.072 22.482 55.998 1.00 43.65 218 ASP A CA 1
ATOM 1626 C C . ASP A 1 219 ? 24.720 22.614 54.487 1.00 36.76 218 ASP A C 1
ATOM 1627 O O . ASP A 1 219 ? 24.264 21.662 53.877 1.00 36.61 218 ASP A O 1
ATOM 1632 N N . GLY A 1 220 ? 24.953 23.774 53.897 1.00 32.90 219 GLY A N 1
ATOM 1633 C CA . GLY A 1 220 ? 24.712 23.993 52.471 1.00 30.71 219 GLY A CA 1
ATOM 1634 C C . GLY A 1 220 ? 23.257 24.142 52.012 1.00 26.92 219 GLY A C 1
ATOM 1635 O O . GLY A 1 220 ? 23.002 24.113 50.839 1.00 29.35 219 GLY A O 1
ATOM 1636 N N . VAL A 1 221 ? 22.322 24.276 52.947 1.00 26.71 220 VAL A N 1
ATOM 1637 C CA . VAL A 1 221 ? 20.903 24.411 52.674 1.00 28.69 220 VAL A CA 1
ATOM 1638 C C . VAL A 1 221 ? 20.401 25.700 53.308 1.00 29.20 220 VAL A C 1
ATOM 1639 O O . VAL A 1 221 ? 20.818 26.041 54.429 1.00 29.80 220 VAL A O 1
ATOM 1643 N N . ILE A 1 222 ? 19.615 26.466 52.541 1.00 27.97 221 ILE A N 1
ATOM 1644 C CA . ILE A 1 222 ? 18.784 27.547 53.092 1.00 29.72 221 ILE A CA 1
ATOM 1645 C C . ILE A 1 222 ? 17.329 27.085 52.991 1.00 31.35 221 ILE A C 1
ATOM 1646 O O . ILE A 1 222 ? 16.833 26.855 51.890 1.00 25.69 221 ILE A O 1
ATOM 1651 N N . PHE A 1 223 ? 16.648 26.966 54.126 1.00 27.42 222 PHE A N 1
ATOM 1652 C CA . PHE A 1 223 ? 15.373 26.265 54.142 1.00 30.39 222 PHE A CA 1
ATOM 1653 C C . PHE A 1 223 ? 14.145 27.165 54.377 1.00 31.39 222 PHE A C 1
ATOM 1654 O O . PHE A 1 223 ? 14.061 27.890 55.363 1.00 30.37 222 PHE A O 1
ATOM 1662 N N . ASN A 1 224 ? 13.190 27.097 53.455 1.00 28.51 223 ASN A N 1
ATOM 1663 C CA . ASN A 1 224 ? 11.910 27.761 53.630 1.00 29.99 223 ASN A CA 1
ATOM 1664 C C . ASN A 1 224 ? 12.048 29.255 53.855 1.00 29.78 223 ASN A C 1
ATOM 1665 O O . ASN A 1 224 ? 11.320 29.836 54.645 1.00 30.72 223 ASN A O 1
ATOM 1670 N N . HIS A 1 225 ? 12.966 29.863 53.119 1.00 31.40 224 HIS A N 1
ATOM 1671 C CA . HIS A 1 225 ? 13.140 31.311 53.132 1.00 33.32 224 HIS A CA 1
ATOM 1672 C C . HIS A 1 225 ? 12.280 31.906 51.983 1.00 31.38 224 HIS A C 1
ATOM 1673 O O . HIS A 1 225 ? 12.653 31.830 50.850 1.00 32.79 224 HIS A O 1
ATOM 1680 N N . PHE A 1 226 ? 11.141 32.470 52.314 1.00 31.22 225 PHE A N 1
ATOM 1681 C CA . PHE A 1 226 ? 10.264 33.062 51.318 1.00 24.97 225 PHE A CA 1
ATOM 1682 C C . PHE A 1 226 ? 10.600 34.498 50.968 1.00 29.61 225 PHE A C 1
ATOM 1683 O O . PHE A 1 226 ? 10.894 35.296 51.796 1.00 30.92 225 PHE A O 1
ATOM 1691 N N . ASP A 1 227 ? 10.563 34.793 49.693 1.00 32.59 226 ASP A N 1
ATOM 1692 C CA . ASP A 1 227 ? 10.806 36.117 49.189 1.00 33.32 226 ASP A CA 1
ATOM 1693 C C . ASP A 1 227 ? 9.882 36.291 47.984 1.00 32.74 226 ASP A C 1
ATOM 1694 O O . ASP A 1 227 ? 8.839 35.614 47.918 1.00 34.17 226 ASP A O 1
ATOM 1699 N N . THR A 1 228 ? 10.223 37.155 47.022 1.00 31.86 227 THR A N 1
ATOM 1700 C CA . THR A 1 228 ? 9.310 37.361 45.874 1.00 31.38 227 THR A CA 1
ATOM 1701 C C . THR A 1 228 ? 9.786 36.692 44.570 1.00 31.23 227 THR A C 1
ATOM 1702 O O . THR A 1 228 ? 9.421 37.112 43.469 1.00 33.80 227 THR A O 1
ATOM 1706 N N . SER A 1 229 ? 10.553 35.638 44.722 1.00 27.86 228 SER A N 1
ATOM 1707 C CA . SER A 1 229 ? 11.137 34.904 43.629 1.00 30.37 228 SER A CA 1
ATOM 1708 C C . SER A 1 229 ? 10.066 34.037 42.968 1.00 26.43 228 SER A C 1
ATOM 1709 O O . SER A 1 229 ? 8.979 33.773 43.533 1.00 27.04 228 SER A O 1
ATOM 1712 N N . PHE A 1 230 ? 10.387 33.578 41.776 1.00 31.75 229 PHE A N 1
ATOM 1713 C CA . PHE A 1 230 ? 9.507 32.722 40.998 1.00 31.40 229 PHE A CA 1
ATOM 1714 C C . PHE A 1 230 ? 9.209 31.424 41.770 1.00 30.38 229 PHE A C 1
ATOM 1715 O O . PHE A 1 230 ? 8.083 31.025 41.916 1.00 33.04 229 PHE A O 1
ATOM 1723 N N . GLU A 1 231 ? 10.256 30.828 42.314 1.00 31.58 230 GLU A N 1
ATOM 1724 C CA . GLU A 1 231 ? 10.137 29.566 43.065 1.00 30.72 230 GLU A CA 1
ATOM 1725 C C . GLU A 1 231 ? 9.282 29.736 44.330 1.00 27.96 230 GLU A C 1
ATOM 1726 O O . GLU A 1 231 ? 8.488 28.864 44.652 1.00 28.73 230 GLU A O 1
ATOM 1732 N N . ALA A 1 232 ? 9.440 30.801 45.086 1.00 25.53 231 ALA A N 1
ATOM 1733 C CA . ALA A 1 232 ? 8.596 30.975 46.290 1.00 28.36 231 ALA A CA 1
ATOM 1734 C C . ALA A 1 232 ? 7.141 31.171 45.899 1.00 29.21 231 ALA A C 1
ATOM 1735 O O . ALA A 1 232 ? 6.226 30.688 46.589 1.00 28.89 231 ALA A O 1
ATOM 1737 N N . PHE A 1 233 ? 6.928 31.942 44.849 1.00 31.91 232 PHE A N 1
ATOM 1738 C CA . PHE A 1 233 ? 5.606 32.114 44.206 1.00 31.70 232 PHE A CA 1
ATOM 1739 C C . PHE A 1 233 ? 4.943 30.758 43.876 1.00 29.87 232 PHE A C 1
ATOM 1740 O O . PHE A 1 233 ? 3.788 30.504 44.219 1.00 27.42 232 PHE A O 1
ATOM 1748 N N . LEU A 1 234 ? 5.674 29.882 43.216 1.00 24.36 233 LEU A N 1
ATOM 1749 C CA . LEU A 1 234 ? 5.096 28.596 42.865 1.00 23.89 233 LEU A CA 1
ATOM 1750 C C . LEU A 1 234 ? 4.783 27.740 44.144 1.00 24.58 233 LEU A C 1
ATOM 1751 O O . LEU A 1 234 ? 3.828 27.024 44.155 1.00 24.51 233 LEU A O 1
ATOM 1756 N N . VAL A 1 235 ? 5.588 27.855 45.204 1.00 24.49 234 VAL A N 1
ATOM 1757 C CA . VAL A 1 235 ? 5.300 27.175 46.449 1.00 24.47 234 VAL A CA 1
ATOM 1758 C C . VAL A 1 235 ? 4.033 27.741 47.085 1.00 30.32 234 VAL A C 1
ATOM 1759 O O . VAL A 1 235 ? 3.156 26.997 47.543 1.00 30.10 234 VAL A O 1
ATOM 1763 N N . ARG A 1 236 ? 3.924 29.055 47.171 1.00 27.91 235 ARG A N 1
ATOM 1764 C CA . ARG A 1 236 ? 2.710 29.683 47.767 1.00 26.13 235 ARG A CA 1
ATOM 1765 C C . ARG A 1 236 ? 1.484 29.250 46.923 1.00 28.17 235 ARG A C 1
ATOM 1766 O O . ARG A 1 236 ? 0.366 29.123 47.418 1.00 29.99 235 ARG A O 1
ATOM 1774 N N . SER A 1 237 ? 1.727 28.982 45.661 1.00 26.42 236 SER A N 1
ATOM 1775 C CA . SER A 1 237 ? 0.664 28.633 44.706 1.00 27.26 236 SER A CA 1
ATOM 1776 C C . SER A 1 237 ? 0.351 27.129 44.741 1.00 32.48 236 SER A C 1
ATOM 1777 O O . SER A 1 237 ? -0.540 26.669 44.022 1.00 34.96 236 SER A O 1
ATOM 1780 N N . GLY A 1 238 ? 1.086 26.368 45.565 1.00 32.33 237 GLY A N 1
ATOM 1781 C CA . GLY A 1 238 ? 0.829 24.948 45.762 1.00 34.29 237 GLY A CA 1
ATOM 1782 C C . GLY A 1 238 ? 1.889 23.910 45.376 1.00 33.64 237 GLY A C 1
ATOM 1783 O O . GLY A 1 238 ? 1.691 22.721 45.665 1.00 31.03 237 GLY A O 1
ATOM 1784 N N . ALA A 1 239 ? 3.005 24.290 44.752 1.00 29.33 238 ALA A N 1
ATOM 1785 C CA . ALA A 1 239 ? 4.057 23.275 44.493 1.00 34.57 238 ALA A CA 1
ATOM 1786 C C . ALA A 1 239 ? 4.472 22.577 45.784 1.00 32.17 238 ALA A C 1
ATOM 1787 O O . ALA A 1 239 ? 4.827 23.237 46.742 1.00 31.82 238 ALA A O 1
ATOM 1789 N N . LYS A 1 240 ? 4.526 21.249 45.745 1.00 34.09 239 LYS A N 1
ATOM 1790 C CA . LYS A 1 240 ? 4.774 20.425 46.911 1.00 37.00 239 LYS A CA 1
ATOM 1791 C C . LYS A 1 240 ? 6.214 20.507 47.431 1.00 34.59 239 LYS A C 1
ATOM 1792 O O . LYS A 1 240 ? 6.451 20.351 48.626 1.00 36.64 239 LYS A O 1
ATOM 1798 N N . LEU A 1 241 ? 7.155 20.731 46.522 1.00 31.63 240 LEU A N 1
ATOM 1799 C CA . LEU A 1 241 ? 8.579 20.774 46.849 1.00 30.02 240 LEU A CA 1
ATOM 1800 C C . LEU A 1 241 ? 9.221 21.767 45.828 1.00 24.57 240 LEU A C 1
ATOM 1801 O O . LEU A 1 241 ? 8.757 21.933 44.689 1.00 27.64 240 LEU A O 1
ATOM 1806 N N . ALA A 1 242 ? 10.177 22.542 46.320 1.00 26.95 241 ALA A N 1
ATOM 1807 C CA . ALA A 1 242 ? 10.926 23.423 45.459 1.00 29.49 241 ALA A CA 1
ATOM 1808 C C . ALA A 1 242 ? 12.351 23.536 45.887 1.00 28.16 241 ALA A C 1
ATOM 1809 O O . ALA A 1 242 ? 12.677 23.499 47.069 1.00 27.68 241 ALA A O 1
ATOM 1811 N N . ALA A 1 243 ? 13.206 23.782 44.913 1.00 28.83 242 ALA A N 1
ATOM 1812 C CA . ALA A 1 243 ? 14.599 24.088 45.241 1.00 30.26 242 ALA A CA 1
ATOM 1813 C C . ALA A 1 243 ? 15.189 25.070 44.246 1.00 34.20 242 ALA A C 1
ATOM 1814 O O . ALA A 1 243 ? 14.767 25.167 43.132 1.00 28.41 242 ALA A O 1
ATOM 1816 N N . CYS A 1 244 ? 16.180 25.810 44.704 1.00 35.02 243 CYS A N 1
ATOM 1817 C CA . CYS A 1 244 ? 16.967 26.652 43.815 1.00 33.34 243 CYS A CA 1
ATOM 1818 C C . CYS A 1 244 ? 18.417 26.298 44.065 1.00 33.89 243 CYS A C 1
ATOM 1819 O O . CYS A 1 244 ? 18.924 26.535 45.179 1.00 33.00 243 CYS A O 1
ATOM 1822 N N . SER A 1 245 ? 19.063 25.650 43.098 1.00 30.84 244 SER A N 1
ATOM 1823 C CA . SER A 1 245 ? 20.480 25.343 43.277 1.00 32.92 244 SER A CA 1
ATOM 1824 C C . SER A 1 245 ? 21.303 26.575 42.946 1.00 29.38 244 SER A C 1
ATOM 1825 O O . SER A 1 245 ? 20.932 27.410 42.087 1.00 34.44 244 SER A O 1
ATOM 1828 N N . GLU A 1 246 ? 22.443 26.683 43.607 1.00 32.98 245 GLU A N 1
ATOM 1829 C CA . GLU A 1 246 ? 23.379 27.764 43.372 1.00 31.63 245 GLU A CA 1
ATOM 1830 C C . GLU A 1 246 ? 24.775 27.168 43.172 1.00 32.28 245 GLU A C 1
ATOM 1831 O O . GLU A 1 246 ? 25.455 26.832 44.182 1.00 33.06 245 GLU A O 1
ATOM 1837 N N . THR A 1 247 ? 25.194 27.026 41.910 1.00 31.15 246 THR A N 1
ATOM 1838 C CA . THR A 1 247 ? 26.594 26.659 41.611 1.00 31.42 246 THR A CA 1
ATOM 1839 C C . THR A 1 247 ? 27.529 27.904 41.697 1.00 31.09 246 THR A C 1
ATOM 1840 O O . THR A 1 247 ? 27.100 29.052 41.453 1.00 28.71 246 THR A O 1
ATOM 1844 N N . PRO A 1 248 ? 28.800 27.704 42.089 1.00 30.27 247 PRO A N 1
ATOM 1845 C CA . PRO A 1 248 ? 29.762 28.793 42.261 1.00 33.44 247 PRO A CA 1
ATOM 1846 C C . PRO A 1 248 ? 30.334 29.293 40.938 1.00 32.78 247 PRO A C 1
ATOM 1847 O O . PRO A 1 248 ? 30.952 28.508 40.201 1.00 36.95 247 PRO A O 1
ATOM 1851 N N . GLY A 1 249 ? 30.176 30.581 40.660 1.00 31.88 248 GLY A N 1
ATOM 1852 C CA . GLY A 1 249 ? 30.605 31.129 39.366 1.00 33.22 248 GLY A CA 1
ATOM 1853 C C . GLY A 1 249 ? 32.106 31.295 39.175 1.00 36.13 248 GLY A C 1
ATOM 1854 O O . GLY A 1 249 ? 32.597 31.528 38.036 1.00 36.79 248 GLY A O 1
ATOM 1855 N N . GLN A 1 250 ? 32.841 31.223 40.284 1.00 34.24 249 GLN A N 1
ATOM 1856 C CA . GLN A 1 250 ? 34.290 31.357 40.249 1.00 35.99 249 GLN A CA 1
ATOM 1857 C C . GLN A 1 250 ? 34.985 30.040 39.986 1.00 34.97 249 GLN A C 1
ATOM 1858 O O . GLN A 1 250 ? 36.193 29.984 40.019 1.00 33.11 249 GLN A O 1
ATOM 1864 N N . GLU A 1 251 ? 34.210 28.990 39.743 1.00 31.32 250 GLU A N 1
ATOM 1865 C CA . GLU A 1 251 ? 34.725 27.683 39.430 1.00 32.68 250 GLU A CA 1
ATOM 1866 C C . GLU A 1 251 ? 34.621 27.405 37.919 1.00 33.22 250 GLU A C 1
ATOM 1867 O O . GLU A 1 251 ? 34.160 28.253 37.163 1.00 35.34 250 GLU A O 1
ATOM 1873 N N . ASP A 1 252 ? 35.156 26.257 37.493 1.00 33.97 251 ASP A N 1
ATOM 1874 C CA . ASP A 1 252 ? 35.243 25.887 36.083 1.00 35.44 251 ASP A CA 1
ATOM 1875 C C . ASP A 1 252 ? 33.834 25.743 35.438 1.00 33.22 251 ASP A C 1
ATOM 1876 O O . ASP A 1 252 ? 32.980 25.048 35.962 1.00 30.79 251 ASP A O 1
ATOM 1881 N N . PHE A 1 253 ? 33.649 26.399 34.299 1.00 31.88 252 PHE A N 1
ATOM 1882 C CA . PHE A 1 253 ? 32.354 26.491 33.674 1.00 32.27 252 PHE A CA 1
ATOM 1883 C C . PHE A 1 253 ? 31.807 25.127 33.349 1.00 28.74 252 PHE A C 1
ATOM 1884 O O . PHE A 1 253 ? 30.679 24.831 33.656 1.00 30.24 252 PHE A O 1
ATOM 1892 N N . ASP A 1 254 ? 32.619 24.292 32.724 1.00 32.80 253 ASP A N 1
ATOM 1893 C CA . ASP A 1 254 ? 32.122 22.976 32.317 1.00 35.21 253 ASP A CA 1
ATOM 1894 C C . ASP A 1 254 ? 31.786 22.072 33.517 1.00 30.85 253 ASP A C 1
ATOM 1895 O O . ASP A 1 254 ? 30.832 21.296 33.469 1.00 30.77 253 ASP A O 1
ATOM 1900 N N . ARG A 1 255 ? 32.511 22.227 34.610 1.00 28.99 254 ARG A N 1
ATOM 1901 C CA . ARG A 1 255 ? 32.121 21.570 35.848 1.00 30.04 254 ARG A CA 1
ATOM 1902 C C . ARG A 1 255 ? 30.785 22.106 36.391 1.00 27.99 254 ARG A C 1
ATOM 1903 O O . ARG A 1 255 ? 30.024 21.379 37.043 1.00 25.86 254 ARG A O 1
ATOM 1911 N N . ARG A 1 256 ? 30.514 23.388 36.182 1.00 29.63 255 ARG A N 1
ATOM 1912 C CA . ARG A 1 256 ? 29.243 23.951 36.648 1.00 28.49 255 ARG A CA 1
ATOM 1913 C C . ARG A 1 256 ? 28.105 23.430 35.822 1.00 24.29 255 ARG A C 1
ATOM 1914 O O . ARG A 1 256 ? 27.076 23.120 36.377 1.00 28.59 255 ARG A O 1
ATOM 1922 N N . VAL A 1 257 ? 28.367 23.230 34.541 1.00 26.84 256 VAL A N 1
ATOM 1923 C CA . VAL A 1 257 ? 27.397 22.663 33.606 1.00 28.11 256 VAL A CA 1
ATOM 1924 C C . VAL A 1 257 ? 27.073 21.264 34.047 1.00 28.17 256 VAL A C 1
ATOM 1925 O O . VAL A 1 257 ? 25.892 20.920 34.179 1.00 29.58 256 VAL A O 1
ATOM 1929 N N . GLN A 1 258 ? 28.118 20.503 34.378 1.00 29.06 257 GLN A N 1
ATOM 1930 C CA . GLN A 1 258 ? 27.964 19.143 34.874 1.00 28.97 257 GLN A CA 1
ATOM 1931 C C . GLN A 1 258 ? 27.192 19.060 36.185 1.00 31.40 257 GLN A C 1
ATOM 1932 O O . GLN A 1 258 ? 26.326 18.204 36.325 1.00 29.83 257 GLN A O 1
ATOM 1938 N N . ALA A 1 259 ? 27.506 19.933 37.135 1.00 28.03 258 ALA A N 1
ATOM 1939 C CA . ALA A 1 259 ? 26.853 19.976 38.418 1.00 31.50 258 ALA A CA 1
ATOM 1940 C C . ALA A 1 259 ? 25.349 20.316 38.304 1.00 31.26 258 ALA A C 1
ATOM 1941 O O . ALA A 1 259 ? 24.525 19.683 38.975 1.00 32.34 258 ALA A O 1
ATOM 1943 N N . ASN A 1 260 ? 25.026 21.324 37.511 1.00 30.20 259 ASN A N 1
ATOM 1944 C CA . ASN A 1 260 ? 23.615 21.682 37.180 1.00 31.71 259 ASN A CA 1
ATOM 1945 C C . ASN A 1 260 ? 22.830 20.503 36.595 1.00 30.38 259 ASN A C 1
ATOM 1946 O O . ASN A 1 260 ? 21.731 20.172 37.072 1.00 28.21 259 ASN A O 1
ATOM 1951 N N . SER A 1 261 ? 23.433 19.837 35.635 1.00 28.66 260 SER A N 1
ATOM 1952 C CA . SER A 1 261 ? 22.841 18.654 35.017 1.00 29.68 260 SER A CA 1
ATOM 1953 C C . SER A 1 261 ? 22.610 17.544 36.055 1.00 31.74 260 SER A C 1
ATOM 1954 O O . SER A 1 261 ? 21.589 16.874 36.019 1.00 29.18 260 SER A O 1
ATOM 1957 N N . ALA A 1 262 ? 23.571 17.389 36.990 1.00 29.88 261 ALA A N 1
ATOM 1958 C CA . ALA A 1 262 ? 23.496 16.410 38.095 1.00 30.65 261 ALA A CA 1
ATOM 1959 C C . ALA A 1 262 ? 22.404 16.735 39.099 1.00 29.78 261 ALA A C 1
ATOM 1960 O O . ALA A 1 262 ? 21.727 15.784 39.513 1.00 28.95 261 ALA A O 1
ATOM 1962 N N . ALA A 1 263 ? 22.265 18.020 39.499 1.00 29.51 262 ALA A N 1
ATOM 1963 C CA . ALA A 1 263 ? 21.103 18.517 40.326 1.00 28.96 262 ALA A CA 1
ATOM 1964 C 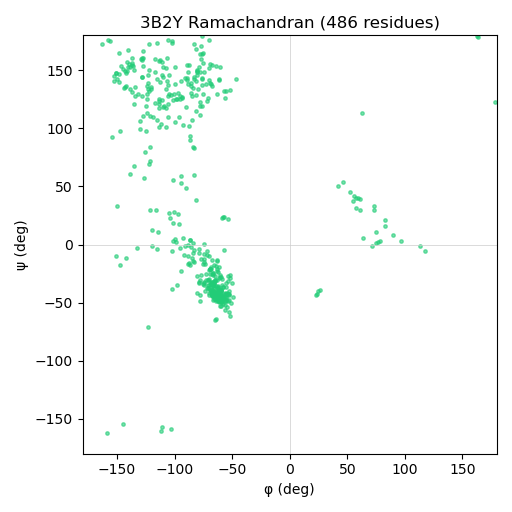C . ALA A 1 263 ? 19.781 18.177 39.694 1.00 29.91 262 ALA A C 1
ATOM 1965 O O . ALA A 1 263 ? 18.866 17.684 40.380 1.00 28.12 262 ALA A O 1
ATOM 1975 N N . GLY A 1 265 ? 19.208 15.789 37.497 1.00 31.74 264 GLY A N 1
ATOM 1976 C CA . GLY A 1 265 ? 19.047 14.356 37.495 1.00 32.74 264 GLY A CA 1
ATOM 1977 C C . GLY A 1 265 ? 18.589 13.856 38.840 1.00 32.48 264 GLY A C 1
ATOM 1978 O O . GLY A 1 265 ? 17.747 12.974 38.915 1.00 33.18 264 GLY A O 1
ATOM 1979 N N . GLN A 1 266 ? 19.143 14.437 39.905 1.00 29.49 265 GLN A N 1
ATOM 1980 C CA . GLN A 1 266 ? 18.728 14.081 41.290 1.00 30.74 265 GLN A CA 1
ATOM 1981 C C . GLN A 1 266 ? 17.293 14.537 41.585 1.00 29.42 265 GLN A C 1
ATOM 1982 O O . GLN A 1 266 ? 16.524 13.855 42.330 1.00 28.21 265 GLN A O 1
ATOM 1988 N N . PHE A 1 267 ? 16.906 15.687 41.037 1.00 29.32 266 PHE A N 1
ATOM 1989 C CA . PHE A 1 267 ? 15.545 16.232 41.289 1.00 28.30 266 PHE A CA 1
ATOM 1990 C C . PHE A 1 267 ? 14.516 15.230 40.728 1.00 31.04 266 PHE A C 1
ATOM 1991 O O . PHE A 1 267 ? 13.549 14.843 41.379 1.00 31.51 266 PHE A O 1
ATOM 1999 N N . ILE A 1 268 ? 14.778 14.798 39.514 1.00 28.03 267 ILE A N 1
ATOM 2000 C CA . ILE A 1 268 ? 13.971 13.798 38.807 1.00 33.22 267 ILE A CA 1
ATOM 2001 C C . ILE A 1 268 ? 14.010 12.437 39.486 1.00 30.36 267 ILE A C 1
ATOM 2002 O O . ILE A 1 268 ? 12.975 11.830 39.651 1.00 29.98 267 ILE A O 1
ATOM 2007 N N . ALA A 1 269 ? 15.187 11.988 39.934 1.00 30.57 268 ALA A N 1
ATOM 2008 C CA . ALA A 1 269 ? 15.271 10.754 40.704 1.00 31.51 268 ALA A CA 1
ATOM 2009 C C . ALA A 1 269 ? 14.413 10.754 41.995 1.00 31.13 268 ALA A C 1
ATOM 2010 O O . ALA A 1 269 ? 13.876 9.711 42.395 1.00 31.46 268 ALA A O 1
ATOM 2012 N N . HIS A 1 270 ? 14.320 11.899 42.664 1.00 27.46 269 HIS A N 1
ATOM 2013 C CA . HIS A 1 270 ? 13.588 11.996 43.939 1.00 25.05 269 HIS A CA 1
ATOM 2014 C C . HIS A 1 270 ? 12.122 12.105 43.688 1.00 28.28 269 HIS A C 1
ATOM 2015 O O . HIS A 1 270 ? 11.335 11.422 44.320 1.00 27.93 269 HIS A O 1
ATOM 2022 N N . CYS A 1 271 ? 11.780 12.918 42.678 1.00 31.06 270 CYS A N 1
ATOM 2023 C CA . CYS A 1 271 ? 10.399 13.337 42.420 1.00 30.14 270 CYS A CA 1
ATOM 2024 C C . CYS A 1 271 ? 9.658 12.481 41.416 1.00 35.86 270 CYS A C 1
ATOM 2025 O O . CYS A 1 271 ? 8.428 12.471 41.407 1.00 41.38 270 CYS A O 1
ATOM 2028 N N . ALA A 1 272 ? 10.391 11.769 40.550 1.00 34.33 271 ALA A N 1
ATOM 2029 C CA . ALA A 1 272 ? 9.751 10.830 39.651 1.00 32.85 271 ALA A CA 1
ATOM 2030 C C . ALA A 1 272 ? 10.565 9.563 39.678 1.00 34.81 271 ALA A C 1
ATOM 2031 O O . ALA A 1 272 ? 11.234 9.261 38.710 1.00 36.84 271 ALA A O 1
ATOM 2033 N N . PRO A 1 273 ? 10.568 8.852 40.810 1.00 36.66 272 PRO A N 1
ATOM 2034 C CA . PRO A 1 273 ? 11.449 7.692 40.927 1.00 37.45 272 PRO A CA 1
ATOM 2035 C C . PRO A 1 273 ? 11.108 6.561 39.939 1.00 39.39 272 PRO A C 1
ATOM 2036 O O . PRO A 1 273 ? 9.967 6.453 39.427 1.00 37.67 272 PRO A O 1
ATOM 2040 N N . ILE A 1 274 ? 12.142 5.797 39.623 1.00 39.92 273 ILE A N 1
ATOM 2041 C CA . ILE A 1 274 ? 12.011 4.499 38.947 1.00 42.85 273 ILE A CA 1
ATOM 2042 C C . ILE A 1 274 ? 11.436 3.480 39.932 1.00 43.28 273 ILE A C 1
ATOM 2043 O O . ILE A 1 274 ? 10.205 3.303 40.019 1.00 48.72 273 ILE A O 1
ATOM 2056 N N . THR B 1 3 ? 27.131 36.336 51.469 1.00 47.92 2 THR B N 1
ATOM 2057 C CA . THR B 1 3 ? 28.144 37.118 52.161 1.00 48.09 2 THR B CA 1
ATOM 2058 C C . THR B 1 3 ? 28.822 36.269 53.239 1.00 47.78 2 THR B C 1
ATOM 2059 O O . THR B 1 3 ? 28.206 35.375 53.821 1.00 44.37 2 THR B O 1
ATOM 2061 N N . SER B 1 4 ? 30.092 36.566 53.497 1.00 49.42 3 SER B N 1
ATOM 2062 C CA . SER B 1 4 ? 30.874 35.921 54.570 1.00 50.52 3 SER B CA 1
ATOM 2063 C C . SER B 1 4 ? 30.744 36.609 55.955 1.00 51.14 3 SER B C 1
ATOM 2064 O O . SER B 1 4 ? 31.114 36.031 56.967 1.00 53.73 3 SER B O 1
ATOM 2067 N N . ARG B 1 5 ? 30.247 37.833 56.017 1.00 51.49 4 ARG B N 1
ATOM 2068 C CA . ARG B 1 5 ? 30.215 38.533 57.309 1.00 53.79 4 ARG B CA 1
ATOM 2069 C C . ARG B 1 5 ? 28.855 38.432 58.032 1.00 49.75 4 ARG B C 1
ATOM 2070 O O . ARG B 1 5 ? 27.799 38.655 57.434 1.00 48.26 4 ARG B O 1
ATOM 2078 N N . SER B 1 6 ? 28.917 38.059 59.316 1.00 46.12 5 SER B N 1
ATOM 2079 C CA . SER B 1 6 ? 27.732 37.725 60.108 1.00 42.01 5 SER B CA 1
ATOM 2080 C C . SER B 1 6 ? 26.957 38.960 60.537 1.00 40.46 5 SER B C 1
ATOM 2081 O O . SER B 1 6 ? 27.567 39.913 61.019 1.00 41.65 5 SER B O 1
ATOM 2084 N N . PRO B 1 7 ? 25.603 38.917 60.450 1.00 39.21 6 PRO B N 1
ATOM 2085 C CA . PRO B 1 7 ? 24.795 39.927 61.121 1.00 39.18 6 PRO B CA 1
ATOM 2086 C C . PRO B 1 7 ? 24.751 39.713 62.651 1.00 36.98 6 PRO B C 1
ATOM 2087 O O . PRO B 1 7 ? 24.084 40.461 63.334 1.00 36.86 6 PRO B O 1
ATOM 2091 N N . PHE B 1 8 ? 25.434 38.684 63.184 1.00 37.76 7 PHE B N 1
ATOM 2092 C CA . PHE B 1 8 ? 25.395 38.411 64.644 1.00 37.73 7 PHE B CA 1
ATOM 2093 C C . PHE B 1 8 ? 26.600 39.069 65.353 1.00 34.46 7 PHE B C 1
ATOM 2094 O O . PHE B 1 8 ? 26.686 39.087 66.535 1.00 38.63 7 PHE B O 1
ATOM 2102 N N . GLU B 1 9 ? 27.470 39.685 64.588 1.00 32.25 8 GLU B N 1
ATOM 2103 C CA . GLU B 1 9 ? 28.712 40.271 65.106 1.00 25.62 8 GLU B CA 1
ATOM 2104 C C . GLU B 1 9 ? 28.467 41.472 66.017 1.00 27.79 8 GLU B C 1
ATOM 2105 O O . GLU B 1 9 ? 27.679 42.334 65.656 1.00 29.70 8 GLU B O 1
ATOM 2111 N N . SER B 1 10 ? 29.188 41.535 67.153 1.00 24.64 9 SER B N 1
ATOM 2112 C CA . SER B 1 10 ? 29.157 42.721 68.070 1.00 23.93 9 SER B CA 1
ATOM 2113 C C . SER B 1 10 ? 30.208 43.760 67.774 1.00 25.60 9 SER B C 1
ATOM 2114 O O . SER B 1 10 ? 31.347 43.421 67.415 1.00 25.05 9 SER B O 1
ATOM 2117 N N . PHE B 1 11 ? 29.843 45.055 67.935 1.00 26.11 10 PHE B N 1
ATOM 2118 C CA . PHE B 1 11 ? 30.696 46.207 67.617 1.00 29.23 10 PHE B CA 1
ATOM 2119 C C . PHE B 1 11 ? 30.512 47.156 68.781 1.00 32.66 10 PHE B C 1
ATOM 2120 O O . PHE B 1 11 ? 29.373 47.360 69.235 1.00 31.94 10 PHE B O 1
ATOM 2128 N N . VAL B 1 12 ? 31.626 47.642 69.330 1.00 29.55 11 VAL B N 1
ATOM 2129 C CA . VAL B 1 12 ? 31.632 48.646 70.407 1.00 28.98 11 VAL B CA 1
ATOM 2130 C C . VAL B 1 12 ? 32.690 49.758 70.136 1.00 29.11 11 VAL B C 1
ATOM 2131 O O . VAL B 1 12 ? 33.781 49.467 69.613 1.00 29.68 11 VAL B O 1
ATOM 2135 N N . TRP B 1 13 ? 32.405 50.966 70.619 1.00 28.87 12 TRP B N 1
ATOM 2136 C CA . TRP B 1 13 ? 33.292 52.143 70.486 1.00 28.84 12 TRP B CA 1
ATOM 2137 C C . TRP B 1 13 ? 33.299 52.888 71.777 1.00 30.33 12 TRP B C 1
ATOM 2138 O O . TRP B 1 13 ? 32.347 52.808 72.514 1.00 30.06 12 TRP B O 1
ATOM 2149 N N . GLN B 1 14 ? 34.397 53.606 72.063 1.00 30.36 13 GLN B N 1
ATOM 2150 C CA . GLN B 1 14 ? 34.453 54.591 73.146 1.00 31.71 13 GLN B CA 1
ATOM 2151 C C . GLN B 1 14 ? 34.035 55.977 72.680 1.00 34.03 13 GLN B C 1
ATOM 2152 O O . GLN B 1 14 ? 34.372 56.415 71.570 1.00 37.27 13 GLN B O 1
ATOM 2158 N N . SER B 1 15 ? 33.309 56.681 73.547 1.00 33.09 14 SER B N 1
ATOM 2159 C CA . SER B 1 15 ? 32.915 58.069 73.281 1.00 35.82 14 SER B CA 1
ATOM 2160 C C . SER B 1 15 ? 33.599 58.991 74.269 1.00 36.44 14 SER B C 1
ATOM 2161 O O . SER B 1 15 ? 33.446 58.824 75.474 1.00 34.51 14 SER B O 1
ATOM 2164 N N . GLU B 1 16 ? 34.332 59.962 73.774 1.00 36.24 15 GLU B N 1
ATOM 2165 C CA . GLU B 1 16 ? 34.730 61.073 74.607 1.00 38.41 15 GLU B CA 1
ATOM 2166 C C . GLU B 1 16 ? 33.617 62.071 74.911 1.00 36.12 15 GLU B C 1
ATOM 2167 O O . GLU B 1 16 ? 33.600 62.659 75.934 1.00 34.76 15 GLU B O 1
ATOM 2170 N N . ILE B 1 17 ? 32.687 62.267 73.999 1.00 35.49 16 ILE B N 1
ATOM 2171 C CA . ILE B 1 17 ? 31.576 63.194 74.271 1.00 33.13 16 ILE B CA 1
ATOM 2172 C C . ILE B 1 17 ? 30.825 62.734 75.541 1.00 33.32 16 ILE B C 1
ATOM 2173 O O . ILE B 1 17 ? 30.589 63.515 76.470 1.00 32.89 16 ILE B O 1
ATOM 2178 N N . PHE B 1 18 ? 30.457 61.465 75.560 1.00 29.06 17 PHE B N 1
ATOM 2179 C CA . PHE B 1 18 ? 29.664 60.900 76.664 1.00 30.38 17 PHE B CA 1
ATOM 2180 C C . PHE B 1 18 ? 30.477 60.206 77.723 1.00 33.15 17 PHE B C 1
ATOM 2181 O O . PHE B 1 18 ? 29.928 59.779 78.764 1.00 36.96 17 PHE B O 1
ATOM 2189 N N A ASN B 1 19 ? 31.767 60.064 77.451 0.50 31.34 18 ASN B N 1
ATOM 2190 N N B ASN B 1 19 ? 31.787 60.093 77.519 0.50 31.81 18 ASN B N 1
ATOM 2191 C CA A ASN B 1 19 ? 32.683 59.505 78.412 0.50 31.17 18 ASN B CA 1
ATOM 2192 C CA B ASN B 1 19 ? 32.690 59.525 78.532 0.50 31.71 18 ASN B CA 1
ATOM 2193 C C A ASN B 1 19 ? 32.150 58.149 78.918 0.50 31.23 18 ASN B C 1
ATOM 2194 C C B ASN B 1 19 ? 32.389 58.054 78.905 0.50 31.33 18 ASN B C 1
ATOM 2195 O O A ASN B 1 19 ? 31.986 57.905 80.117 0.50 32.29 18 ASN B O 1
ATOM 2196 O O B ASN B 1 19 ? 32.715 57.609 80.016 0.50 28.89 18 ASN B O 1
ATOM 2205 N N . CYS B 1 20 ? 31.849 57.294 77.952 1.00 29.61 19 CYS B N 1
ATOM 2206 C CA . CYS B 1 20 ? 31.436 55.937 78.198 1.00 29.92 19 CYS B CA 1
ATOM 2207 C C . CYS B 1 20 ? 31.563 55.128 76.943 1.00 31.08 19 CYS B C 1
ATOM 2208 O O . CYS B 1 20 ? 31.876 55.650 75.890 1.00 33.79 19 CYS B O 1
ATOM 2211 N N . GLN B 1 21 ? 31.326 53.830 77.091 1.00 30.03 20 GLN B N 1
ATOM 2212 C CA . GLN B 1 21 ? 31.265 52.924 75.971 1.00 26.42 20 GLN B CA 1
ATOM 2213 C C . GLN B 1 21 ? 29.892 53.006 75.285 1.00 27.38 20 GLN B C 1
ATOM 2214 O O . GLN B 1 21 ? 28.864 53.282 75.905 1.00 28.45 20 GLN B O 1
ATOM 2220 N N . SER B 1 22 ? 29.919 52.755 73.997 1.00 25.02 21 SER B N 1
ATOM 2221 C CA . SER B 1 22 ? 28.761 52.892 73.136 1.00 28.59 21 SER B CA 1
ATOM 2222 C C . SER B 1 22 ? 27.557 51.992 73.468 1.00 29.10 21 SER B C 1
ATOM 2223 O O . SER B 1 22 ? 26.445 52.322 73.146 1.00 27.97 21 SER B O 1
ATOM 2226 N N . ASN B 1 23 ? 27.805 50.830 74.054 1.00 27.61 22 ASN B N 1
ATOM 2227 C CA . ASN B 1 23 ? 26.747 49.897 74.436 1.00 27.13 22 ASN B CA 1
ATOM 2228 C C . ASN B 1 23 ? 26.365 50.061 75.915 1.00 30.49 22 ASN B C 1
ATOM 2229 O O . ASN B 1 23 ? 25.730 49.128 76.468 1.00 25.45 22 ASN B O 1
ATOM 2234 N N . ASP B 1 24 ? 26.733 51.218 76.534 1.00 30.21 23 ASP B N 1
ATOM 2235 C CA . ASP B 1 24 ? 26.469 51.456 77.996 1.00 30.11 23 ASP B CA 1
ATOM 2236 C C . ASP B 1 24 ? 25.031 51.953 78.131 1.00 31.38 23 ASP B C 1
ATOM 2237 O O . ASP B 1 24 ? 24.760 53.153 78.209 1.00 30.95 23 ASP B O 1
ATOM 2242 N N . ILE B 1 25 ? 24.124 50.991 78.158 1.00 29.19 24 ILE B N 1
ATOM 2243 C CA . ILE B 1 25 ? 22.710 51.270 78.026 1.00 27.54 24 ILE B CA 1
ATOM 2244 C C . ILE B 1 25 ? 22.168 52.007 79.239 1.00 29.33 24 ILE B C 1
ATOM 2245 O O . ILE B 1 25 ? 21.337 52.896 79.095 1.00 33.23 24 ILE B O 1
ATOM 2250 N N . ASP B 1 26 ? 22.715 51.712 80.424 1.00 30.09 25 ASP B N 1
ATOM 2251 C CA . ASP B 1 26 ? 22.303 52.400 81.694 1.00 33.10 25 ASP B CA 1
ATOM 2252 C C . ASP B 1 26 ? 22.709 53.890 81.676 1.00 32.91 25 ASP B C 1
ATOM 2253 O O . ASP B 1 26 ? 21.938 54.772 82.078 1.00 30.72 25 ASP B O 1
ATOM 2258 N N . ALA B 1 27 ? 23.912 54.154 81.174 1.00 32.92 26 ALA B N 1
ATOM 2259 C CA . ALA B 1 27 ? 24.397 55.526 80.949 1.00 31.53 26 ALA B CA 1
ATOM 2260 C C . ALA B 1 27 ? 23.463 56.231 79.989 1.00 28.12 26 ALA B C 1
ATOM 2261 O O . ALA B 1 27 ? 23.099 57.379 80.240 1.00 27.53 26 ALA B O 1
ATOM 2263 N N . PHE B 1 28 ? 23.169 55.563 78.875 1.00 30.87 27 PHE B N 1
ATOM 2264 C CA . PHE B 1 28 ? 22.242 56.071 77.877 1.00 26.80 27 PHE B CA 1
ATOM 2265 C C . PHE B 1 28 ? 20.897 56.500 78.460 1.00 28.64 27 PHE B C 1
ATOM 2266 O O . PHE B 1 28 ? 20.468 57.669 78.346 1.00 30.53 27 PHE B O 1
ATOM 2274 N N . TYR B 1 29 ? 20.203 55.560 79.048 1.00 28.33 28 TYR B N 1
ATOM 2275 C CA . TYR B 1 29 ? 18.932 55.909 79.674 1.00 27.13 28 TYR B CA 1
ATOM 2276 C C . TYR B 1 29 ? 19.039 57.062 80.667 1.00 26.22 28 TYR B C 1
ATOM 2277 O O . TYR B 1 29 ? 18.192 57.957 80.676 1.00 28.42 28 TYR B O 1
ATOM 2286 N N . ALA B 1 30 ? 20.077 57.055 81.482 1.00 26.72 29 ALA B N 1
ATOM 2287 C CA . ALA B 1 30 ? 20.269 58.130 82.499 1.00 29.43 29 ALA B CA 1
ATOM 2288 C C . ALA B 1 30 ? 20.428 59.522 81.865 1.00 28.05 29 ALA B C 1
ATOM 2289 O O . ALA B 1 30 ? 19.726 60.452 82.232 1.00 28.00 29 ALA B O 1
ATOM 2291 N N . GLN B 1 31 ? 21.284 59.641 80.859 1.00 28.82 30 GLN B N 1
ATOM 2292 C CA . GLN B 1 31 ? 21.504 60.933 80.191 1.00 30.01 30 GLN B CA 1
ATOM 2293 C C . GLN B 1 31 ? 20.279 61.342 79.356 1.00 30.40 30 GLN B C 1
ATOM 2294 O O . GLN B 1 31 ? 19.895 62.521 79.318 1.00 31.32 30 GLN B O 1
ATOM 2300 N N . LEU B 1 32 ? 19.605 60.354 78.757 1.00 32.39 31 LEU B N 1
ATOM 2301 C CA . LEU B 1 32 ? 18.312 60.594 78.127 1.00 30.70 31 LEU B CA 1
ATOM 2302 C C . LEU B 1 32 ? 17.260 61.191 79.078 1.00 31.40 31 LEU B C 1
ATOM 2303 O O . LEU B 1 32 ? 16.560 62.163 78.705 1.00 30.32 31 LEU B O 1
ATOM 2308 N N . ALA B 1 33 ? 17.159 60.610 80.269 1.00 30.25 32 ALA B N 1
ATOM 2309 C CA . ALA B 1 33 ? 16.157 61.009 81.267 1.00 32.66 32 ALA B CA 1
ATOM 2310 C C . ALA B 1 33 ? 16.404 62.451 81.665 1.00 30.80 32 ALA B C 1
ATOM 2311 O O . ALA B 1 33 ? 15.483 63.194 81.872 1.00 33.88 32 ALA B O 1
ATOM 2313 N N . GLU B 1 34 ? 17.667 62.846 81.720 1.00 30.75 33 GLU B N 1
ATOM 2314 C CA . GLU B 1 34 ? 18.019 64.225 82.025 1.00 33.10 33 GLU B CA 1
ATOM 2315 C C . GLU B 1 34 ? 17.549 65.216 80.966 1.00 34.03 33 GLU B C 1
ATOM 2316 O O . GLU B 1 34 ? 17.029 66.286 81.302 1.00 30.83 33 GLU B O 1
ATOM 2322 N N . GLU B 1 35 ? 17.732 64.878 79.692 1.00 32.22 34 GLU B N 1
ATOM 2323 C CA . GLU B 1 35 ? 17.375 65.809 78.614 1.00 34.63 34 GLU B CA 1
ATOM 2324 C C . GLU B 1 35 ? 15.882 65.910 78.443 1.00 35.79 34 GLU B C 1
ATOM 2325 O O . GLU B 1 35 ? 15.364 66.990 78.208 1.00 35.42 34 GLU B O 1
ATOM 2331 N N . VAL B 1 36 ? 15.175 64.782 78.550 1.00 32.96 35 VAL B N 1
ATOM 2332 C CA . VAL B 1 36 ? 13.711 64.832 78.451 1.00 38.86 35 VAL B CA 1
ATOM 2333 C C . VAL B 1 36 ? 13.087 65.558 79.654 1.00 36.17 35 VAL B C 1
ATOM 2334 O O . VAL B 1 36 ? 12.068 66.201 79.486 1.00 39.17 35 VAL B O 1
ATOM 2338 N N . ASN B 1 37 ? 13.681 65.482 80.840 1.00 36.02 36 ASN B N 1
ATOM 2339 C CA . ASN B 1 37 ? 13.157 66.242 81.969 1.00 37.95 36 ASN B CA 1
ATOM 2340 C C . ASN B 1 37 ? 13.315 67.747 81.723 1.00 39.42 36 ASN B C 1
ATOM 2341 O O . ASN B 1 37 ? 12.392 68.527 81.987 1.00 39.64 36 ASN B O 1
ATOM 2346 N N . ARG B 1 38 ? 14.516 68.132 81.278 1.00 35.19 37 ARG B N 1
ATOM 2347 C CA . ARG B 1 38 ? 14.851 69.514 80.979 1.00 34.54 37 ARG B CA 1
ATOM 2348 C C . ARG B 1 38 ? 13.885 70.083 79.932 1.00 36.57 37 ARG B C 1
ATOM 2349 O O . ARG B 1 38 ? 13.465 71.229 80.048 1.00 34.61 37 ARG B O 1
ATOM 2357 N N . LEU B 1 39 ? 13.582 69.285 78.907 1.00 32.15 38 LEU B N 1
ATOM 2358 C CA . LEU B 1 39 ? 12.785 69.722 77.774 1.00 33.92 38 LEU B CA 1
ATOM 2359 C C . LEU B 1 39 ? 11.256 69.635 77.977 1.00 33.49 38 LEU B C 1
ATOM 2360 O O . LEU B 1 39 ? 10.500 70.183 77.168 1.00 38.42 38 LEU B O 1
ATOM 2365 N N . GLY B 1 40 ? 10.807 68.968 79.026 1.00 35.36 39 GLY B N 1
ATOM 2366 C CA . GLY B 1 40 ? 9.377 68.845 79.316 1.00 35.50 39 GLY B CA 1
ATOM 2367 C C . GLY B 1 40 ? 8.628 67.907 78.382 1.00 36.18 39 GLY B C 1
ATOM 2368 O O . GLY B 1 40 ? 7.417 68.088 78.113 1.00 37.10 39 GLY B O 1
ATOM 2369 N N . LEU B 1 41 ? 9.335 66.904 77.872 1.00 34.02 40 LEU B N 1
ATOM 2370 C CA . LEU B 1 41 ? 8.692 65.915 77.018 1.00 34.94 40 LEU B CA 1
ATOM 2371 C C . LEU B 1 41 ? 7.957 64.863 77.873 1.00 34.52 40 LEU B C 1
ATOM 2372 O O . LEU B 1 41 ? 8.379 64.535 79.001 1.00 35.73 40 LEU B O 1
ATOM 2377 N N . LYS B 1 42 ? 6.836 64.391 77.325 1.00 33.48 41 LYS B N 1
ATOM 2378 C CA . LYS B 1 42 ? 6.009 63.327 77.909 1.00 35.46 41 LYS B CA 1
ATOM 2379 C C . LYS B 1 42 ? 6.438 61.954 77.315 1.00 34.29 41 LYS B C 1
ATOM 2380 O O . LYS B 1 42 ? 6.510 61.784 76.116 1.00 33.46 41 LYS B O 1
ATOM 2384 N N . LYS B 1 43 ? 6.757 61.024 78.203 1.00 34.40 42 LYS B N 1
ATOM 2385 C CA . LYS B 1 43 ? 7.106 59.661 77.878 1.00 35.88 42 LYS B CA 1
ATOM 2386 C C . LYS B 1 43 ? 5.850 58.806 77.717 1.00 35.87 42 LYS B C 1
ATOM 2387 O O . LYS B 1 43 ? 4.924 58.828 78.532 1.00 38.75 42 LYS B O 1
ATOM 2393 N N . ASN B 1 44 ? 5.852 58.027 76.669 1.00 31.65 43 ASN B N 1
ATOM 2394 C CA . ASN B 1 44 ? 4.814 57.074 76.419 1.00 33.12 43 ASN B CA 1
ATOM 2395 C C . ASN B 1 44 ? 5.493 55.757 76.122 1.00 34.08 43 ASN B C 1
ATOM 2396 O O . ASN B 1 44 ? 6.199 55.618 75.115 1.00 27.40 43 ASN B O 1
ATOM 2401 N N . THR B 1 45 ? 5.415 54.850 77.084 1.00 33.09 44 THR B N 1
ATOM 2402 C CA . THR B 1 45 ? 6.085 53.552 76.920 1.00 33.00 44 THR B CA 1
ATOM 2403 C C . THR B 1 45 ? 5.290 52.652 75.976 1.00 30.39 44 THR B C 1
ATOM 2404 O O . THR B 1 45 ? 4.147 52.277 76.303 1.00 37.27 44 THR B O 1
ATOM 2408 N N . LEU B 1 46 ? 5.894 52.253 74.874 1.00 31.30 45 LEU B N 1
ATOM 2409 C CA . LEU B 1 46 ? 5.228 51.459 73.835 1.00 29.01 45 LEU B CA 1
ATOM 2410 C C . LEU B 1 46 ? 5.351 49.975 74.201 1.00 38.64 45 LEU B C 1
ATOM 2411 O O . LEU B 1 46 ? 4.582 49.162 73.716 1.00 37.34 45 LEU B O 1
ATOM 2416 N N . GLY B 1 47 ? 6.277 49.644 75.106 1.00 35.27 46 GLY B N 1
ATOM 2417 C CA . GLY B 1 47 ? 6.563 48.260 75.471 1.00 33.34 46 GLY B CA 1
ATOM 2418 C C . GLY B 1 47 ? 7.897 48.140 76.159 1.00 28.27 46 GLY B C 1
ATOM 2419 O O . GLY B 1 47 ? 8.613 49.126 76.319 1.00 24.69 46 GLY B O 1
ATOM 2420 N N . SER B 1 48 ? 8.252 46.913 76.542 1.00 26.98 47 SER B N 1
ATOM 2421 C CA . SER B 1 48 ? 9.478 46.650 77.292 1.00 29.02 47 SER B CA 1
ATOM 2422 C C . SER B 1 48 ? 9.946 45.239 77.043 1.00 28.99 47 SER B C 1
ATOM 2423 O O . SER B 1 48 ? 9.133 44.342 76.910 1.00 26.54 47 SER B O 1
ATOM 2426 N N A VAL B 1 49 ? 11.253 45.043 76.898 0.50 28.55 48 VAL B N 1
ATOM 2427 N N B VAL B 1 49 ? 11.264 45.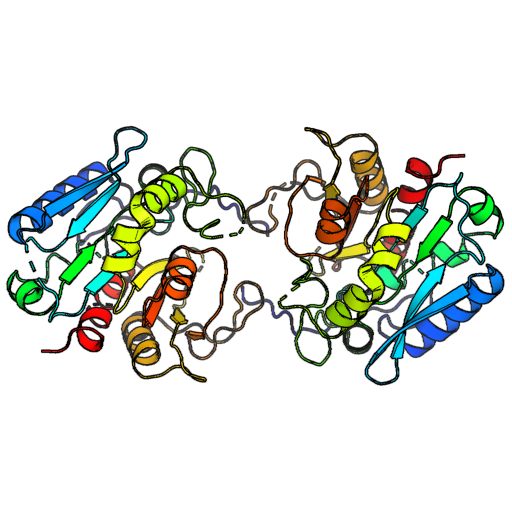083 76.970 0.50 26.85 48 VAL B N 1
ATOM 2428 C CA A VAL B 1 49 ? 11.813 43.695 76.809 0.50 29.51 48 VAL B CA 1
ATOM 2429 C CA B VAL B 1 49 ? 11.928 43.821 76.702 0.50 26.38 48 VAL B CA 1
ATOM 2430 C C A VAL B 1 49 ? 13.164 43.652 77.527 0.50 30.82 48 VAL B C 1
ATOM 2431 C C B VAL B 1 49 ? 13.118 43.749 77.685 0.50 28.08 48 VAL B C 1
ATOM 2432 O O A VAL B 1 49 ? 14.027 44.513 77.296 0.50 29.86 48 VAL B O 1
ATOM 2433 O O B VAL B 1 49 ? 13.802 44.737 77.863 0.50 24.88 48 VAL B O 1
ATOM 2440 N N . ASP B 1 50 ? 13.322 42.617 78.363 1.00 30.89 49 ASP B N 1
ATOM 2441 C CA . ASP B 1 50 ? 14.499 42.413 79.200 1.00 33.07 49 ASP B CA 1
ATOM 2442 C C . ASP B 1 50 ? 14.689 43.578 80.156 1.00 33.58 49 ASP B C 1
ATOM 2443 O O . ASP B 1 50 ? 15.806 43.982 80.414 1.00 37.62 49 ASP B O 1
ATOM 2448 N N . SER B 1 51 ? 13.564 44.118 80.628 1.00 34.07 50 SER B N 1
ATOM 2449 C CA . SER B 1 51 ? 13.473 45.240 81.584 1.00 33.59 50 SER B CA 1
ATOM 2450 C C . SER B 1 51 ? 13.744 46.604 80.981 1.00 32.55 50 SER B C 1
ATOM 2451 O O . SER B 1 51 ? 13.698 47.591 81.706 1.00 36.32 50 SER B O 1
ATOM 2454 N N . PHE B 1 52 ? 13.995 46.675 79.675 1.00 28.45 51 PHE B N 1
ATOM 2455 C CA . PHE B 1 52 ? 14.247 47.952 79.008 1.00 26.70 51 PHE B CA 1
ATOM 2456 C C . PHE B 1 52 ? 12.983 48.468 78.319 1.00 31.56 51 PHE B C 1
ATOM 2457 O O . PHE B 1 52 ? 12.400 47.781 77.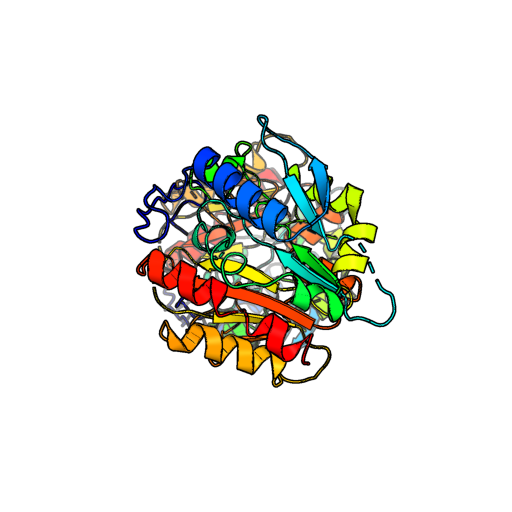499 1.00 29.01 51 PHE B O 1
ATOM 2465 N N . ALA B 1 53 ? 12.598 49.695 78.656 1.00 31.13 52 ALA B N 1
ATOM 2466 C CA . ALA B 1 53 ? 11.484 50.372 78.000 1.00 32.31 52 ALA B CA 1
ATOM 2467 C C . ALA B 1 53 ? 11.824 50.809 76.628 1.00 29.92 52 ALA B C 1
ATOM 2468 O O . ALA B 1 53 ? 12.873 51.438 76.412 1.00 31.23 52 ALA B O 1
ATOM 2470 N N . ILE B 1 54 ? 10.865 50.617 75.718 1.00 29.62 53 ILE B N 1
ATOM 2471 C CA . ILE B 1 54 ? 10.794 51.282 74.456 1.00 27.99 53 ILE B CA 1
ATOM 2472 C C . ILE B 1 54 ? 9.787 52.474 74.499 1.00 28.44 53 ILE B C 1
ATOM 2473 O O . ILE B 1 54 ? 8.572 52.281 74.470 1.00 27.92 53 ILE B O 1
ATOM 2478 N N . ASN B 1 55 ? 10.337 53.686 74.543 1.00 27.94 54 ASN B N 1
ATOM 2479 C CA . ASN B 1 55 ? 9.610 54.893 74.829 1.00 26.04 54 ASN B CA 1
ATOM 2480 C C . ASN B 1 55 ? 9.530 55.811 73.625 1.00 29.15 54 ASN B C 1
ATOM 2481 O O . ASN B 1 55 ? 10.500 55.897 72.821 1.00 28.12 54 ASN B O 1
ATOM 2486 N N . LEU B 1 56 ? 8.353 56.404 73.470 1.00 29.96 55 LEU B N 1
ATOM 2487 C CA . LEU B 1 56 ? 8.129 57.505 72.505 1.00 25.04 55 LEU B CA 1
ATOM 2488 C C . LEU B 1 56 ? 8.043 58.764 73.374 1.00 33.98 55 LEU B C 1
ATOM 2489 O O . LEU B 1 56 ? 7.262 58.791 74.348 1.00 28.92 55 LEU B O 1
ATOM 2494 N N . TYR B 1 57 ? 8.820 59.783 73.066 1.00 28.40 56 TYR B N 1
ATOM 2495 C CA . TYR B 1 57 ? 8.721 61.055 73.747 1.00 29.34 56 TYR B CA 1
ATOM 2496 C C . TYR B 1 57 ? 8.060 62.071 72.840 1.00 29.28 56 TYR B C 1
ATOM 2497 O O . TYR B 1 57 ? 8.357 62.113 71.712 1.00 26.82 56 TYR B O 1
ATOM 2506 N N . GLN B 1 58 ? 7.149 62.865 73.367 1.00 28.96 57 GLN B N 1
ATOM 2507 C CA . GLN B 1 58 ? 6.456 63.851 72.571 1.00 32.43 57 GLN B CA 1
ATOM 2508 C C . GLN B 1 58 ? 6.249 65.130 73.348 1.00 37.02 57 GLN B C 1
ATOM 2509 O O . GLN B 1 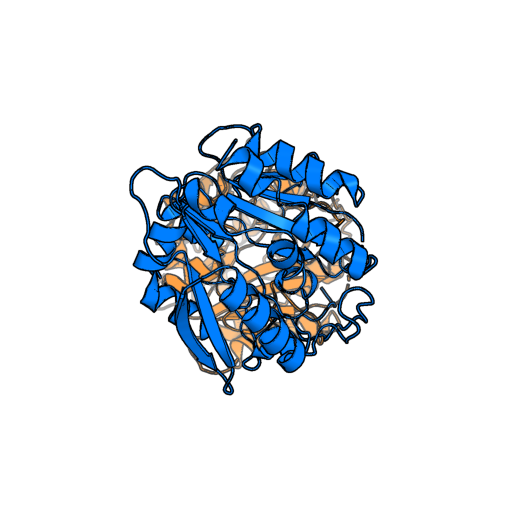58 ? 6.220 65.111 74.555 1.00 32.82 57 GLN B O 1
ATOM 2515 N N . SER B 1 59 ? 6.067 66.225 72.603 1.00 45.15 58 SER B N 1
ATOM 2516 C CA . SER B 1 59 ? 5.642 67.532 73.153 1.00 47.98 58 SER B 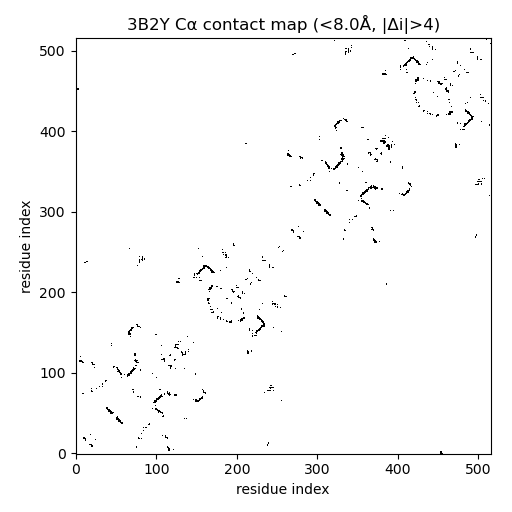CA 1
ATOM 2517 C C . SER B 1 59 ? 4.464 67.361 74.102 1.00 50.07 58 SER B C 1
ATOM 2518 O O . SER B 1 59 ? 3.574 66.510 73.904 1.00 51.39 58 SER B O 1
ATOM 2521 N N . ALA B 1 60 ? 4.480 68.144 75.171 1.00 55.40 59 ALA B N 1
ATOM 2522 C CA . ALA B 1 60 ? 3.421 68.098 76.164 1.00 56.13 59 ALA B CA 1
ATOM 2523 C C . ALA B 1 60 ? 2.055 68.363 75.519 1.00 56.98 59 ALA B C 1
ATOM 2524 O O . ALA B 1 60 ? 1.101 67.606 75.725 1.00 57.01 59 ALA B O 1
ATOM 2526 N N . ARG B 1 63 ? -0.449 70.157 68.949 1.00 43.59 62 ARG B N 1
ATOM 2527 C CA . ARG B 1 63 ? -1.036 71.314 68.273 1.00 45.10 62 ARG B CA 1
ATOM 2528 C C . ARG B 1 63 ? -1.321 71.058 66.797 1.00 45.64 62 ARG B C 1
ATOM 2529 O O . ARG B 1 63 ? -0.411 70.789 66.018 1.00 43.19 62 ARG B O 1
ATOM 2531 N N . SER B 1 64 ? -2.583 71.219 66.390 1.00 46.41 63 SER B N 1
ATOM 2532 C CA . SER B 1 64 ? -2.978 70.902 65.017 1.00 46.62 63 SER B CA 1
ATOM 2533 C C . SER B 1 64 ? -2.419 71.863 63.959 1.00 45.48 63 SER B C 1
ATOM 2534 O O . SER B 1 64 ? -2.350 71.518 62.779 1.00 46.54 63 SER B O 1
ATOM 2537 N N . ASP B 1 65 ? -2.040 73.066 64.372 1.00 43.59 64 ASP B N 1
ATOM 2538 C CA . ASP B 1 65 ? -1.490 74.062 63.450 1.00 41.41 64 ASP B CA 1
ATOM 2539 C C . ASP B 1 65 ? 0.007 73.891 63.185 1.00 38.05 64 ASP B C 1
ATOM 2540 O O . ASP B 1 65 ? 0.561 74.615 62.354 1.00 37.26 64 ASP B O 1
ATOM 2545 N N . LEU B 1 66 ? 0.659 72.950 63.880 1.00 34.80 65 LEU B N 1
ATOM 2546 C CA . LEU B 1 66 ? 2.111 72.808 63.787 1.00 36.44 65 LEU B CA 1
ATOM 2547 C C . LEU B 1 66 ? 2.460 71.512 63.043 1.00 33.83 65 LEU B C 1
ATOM 2548 O O . LEU B 1 66 ? 1.685 70.574 63.097 1.00 31.52 65 LEU B O 1
ATOM 2553 N N . PRO B 1 67 ? 3.626 71.461 62.372 1.00 32.39 66 PRO B N 1
ATOM 2554 C CA . PRO B 1 67 ? 3.951 70.200 61.753 1.00 30.43 66 PRO B CA 1
ATOM 2555 C C . PRO B 1 67 ? 4.310 69.099 62.777 1.00 32.13 66 PRO B C 1
ATOM 2556 O O . PRO B 1 67 ? 4.772 69.387 63.897 1.00 31.58 66 PRO B O 1
ATOM 2560 N N . SER B 1 68 ? 4.053 67.842 62.401 1.00 30.50 67 SER B N 1
ATOM 2561 C CA . SER B 1 68 ? 4.318 66.686 63.295 1.00 30.06 67 SER B CA 1
ATOM 2562 C C . SER B 1 68 ? 5.423 65.885 62.678 1.00 30.78 67 SER B C 1
ATOM 2563 O O . SER B 1 68 ? 5.281 65.373 61.597 1.00 26.77 67 SER B O 1
ATOM 2566 N N . LEU B 1 69 ? 6.526 65.818 63.406 1.00 27.01 68 LEU B N 1
ATOM 2567 C CA . LEU B 1 69 ? 7.754 65.148 62.943 1.00 29.29 68 LEU B CA 1
ATOM 2568 C C . LEU B 1 69 ? 8.152 64.083 63.922 1.00 23.56 68 LEU B C 1
ATOM 2569 O O . LEU B 1 69 ? 7.977 64.241 65.113 1.00 27.19 68 LEU B O 1
ATOM 2574 N N . LEU B 1 70 ? 8.712 63.031 63.382 1.00 23.97 69 LEU B N 1
ATOM 2575 C CA . LEU B 1 70 ? 9.229 61.924 64.179 1.00 24.72 69 LEU B CA 1
ATOM 2576 C C . LEU B 1 70 ? 10.703 61.682 63.842 1.00 26.28 69 LEU B C 1
ATOM 2577 O O . LEU B 1 70 ? 11.107 61.666 62.689 1.00 25.92 69 LEU B O 1
ATOM 2582 N N . ILE B 1 71 ? 11.518 61.475 64.878 1.00 25.71 70 ILE B N 1
ATOM 2583 C CA . ILE B 1 71 ? 12.914 61.074 64.724 1.00 29.47 70 ILE B CA 1
ATOM 2584 C C . ILE B 1 71 ? 13.086 59.780 65.512 1.00 25.24 70 ILE B C 1
ATOM 2585 O O . ILE B 1 71 ? 12.653 59.676 66.635 1.00 27.67 70 ILE B O 1
ATOM 2590 N N . SER B 1 72 ? 13.583 58.742 64.848 1.00 26.25 71 SER B N 1
ATOM 2591 C CA . SER B 1 72 ? 13.790 57.421 65.449 1.00 28.83 71 SER B CA 1
ATOM 2592 C C . SER B 1 72 ? 15.194 56.936 65.232 1.00 31.02 71 SER B C 1
ATOM 2593 O O . SER B 1 72 ? 15.879 57.289 64.254 1.00 30.91 71 SER B O 1
ATOM 2596 N N A SER B 1 73 ? 15.657 56.150 66.203 0.50 31.93 72 SER B N 1
ATOM 2597 N N B SER B 1 73 ? 15.655 56.118 66.174 0.50 32.39 72 SER B N 1
ATOM 2598 C CA A SER B 1 73 ? 16.918 55.505 66.049 0.50 28.71 72 SER B CA 1
ATOM 2599 C CA B SER B 1 73 ? 16.919 55.478 65.997 0.50 29.26 72 SER B CA 1
ATOM 2600 C C A SER B 1 73 ? 17.007 54.233 66.892 0.50 30.08 72 SER B C 1
ATOM 2601 C C B SER B 1 73 ? 16.924 54.121 66.715 0.50 30.59 72 SER B C 1
ATOM 2602 O O A SER B 1 73 ? 16.107 53.907 67.672 0.50 30.26 72 SER B O 1
ATOM 2603 O O B SER B 1 73 ? 15.866 53.604 67.180 0.50 28.50 72 SER B O 1
ATOM 2608 N N . GLY B 1 74 ? 18.107 53.517 66.716 1.00 29.22 73 GLY B N 1
ATOM 2609 C CA . GLY B 1 74 ? 18.352 52.345 67.536 1.00 31.57 73 GLY B CA 1
ATOM 2610 C C . GLY B 1 74 ? 17.566 51.131 67.128 1.00 30.57 73 GLY B C 1
ATOM 2611 O O . GLY B 1 74 ? 17.322 50.313 67.985 1.00 30.75 73 GLY B O 1
ATOM 2612 N N . PHE B 1 75 ? 17.213 50.996 65.837 1.00 32.59 74 PHE B N 1
ATOM 2613 C CA . PHE B 1 75 ? 16.645 49.742 65.331 1.00 30.07 74 PHE B CA 1
ATOM 2614 C C . PHE B 1 75 ? 17.702 48.598 65.404 1.00 31.15 74 PHE B C 1
ATOM 2615 O O . PHE B 1 75 ? 17.349 47.429 65.687 1.00 30.97 74 PHE B O 1
ATOM 2623 N N . HIS B 1 76 ? 18.980 48.959 65.183 1.00 30.68 75 HIS B N 1
ATOM 2624 C CA . HIS B 1 76 ? 20.062 48.031 65.009 1.00 31.38 75 HIS B CA 1
ATOM 2625 C C . HIS B 1 76 ? 21.134 48.311 65.976 1.00 30.06 75 HIS B C 1
ATOM 2626 O O . HIS B 1 76 ? 21.690 49.365 66.026 1.00 30.42 75 HIS B O 1
ATOM 2633 N N . GLY B 1 77 ? 21.409 47.348 66.798 1.00 32.09 76 GLY B N 1
ATOM 2634 C CA . GLY B 1 77 ? 22.291 47.613 67.941 1.00 33.52 76 GLY B CA 1
ATOM 2635 C C . GLY B 1 77 ? 23.729 47.897 67.620 1.00 35.69 76 GLY B C 1
ATOM 2636 O O . GLY B 1 77 ? 24.438 48.483 68.429 1.00 41.34 76 GLY B O 1
ATOM 2637 N N . GLU B 1 78 ? 24.195 47.484 66.442 1.00 31.95 77 GLU B N 1
ATOM 2638 C CA . GLU B 1 78 ? 25.581 47.816 66.066 1.00 32.96 77 GLU B CA 1
ATOM 2639 C C . GLU B 1 78 ? 25.658 49.275 65.584 1.00 33.58 77 GLU B C 1
ATOM 2640 O O . GLU B 1 78 ? 26.748 49.794 65.313 1.00 33.96 77 GLU B O 1
ATOM 2646 N N . GLU B 1 79 ? 24.488 49.910 65.437 1.00 31.57 78 GLU B N 1
ATOM 2647 C CA . GLU B 1 79 ? 24.397 51.245 64.842 1.00 28.30 78 GLU B CA 1
ATOM 2648 C C . GLU B 1 79 ? 24.233 52.302 65.927 1.00 32.43 78 GLU B C 1
ATOM 2649 O O . GLU B 1 79 ? 23.318 53.162 65.907 1.00 33.48 78 GLU B O 1
ATOM 2655 N N . ALA B 1 80 ? 25.193 52.277 66.860 1.00 30.46 79 ALA B N 1
ATOM 2656 C CA . ALA B 1 80 ? 25.043 52.966 68.140 1.00 32.59 79 ALA B CA 1
ATOM 2657 C C . ALA B 1 80 ? 25.208 54.487 68.061 1.00 32.12 79 ALA B C 1
ATOM 2658 O O . ALA B 1 80 ? 24.757 55.223 68.962 1.00 31.83 79 ALA B O 1
ATOM 2660 N N . ALA B 1 81 ? 25.798 55.000 66.978 1.00 28.87 80 ALA B N 1
ATOM 2661 C CA . ALA B 1 81 ? 25.924 56.468 66.821 1.00 26.38 80 ALA B CA 1
ATOM 2662 C C . ALA B 1 81 ? 24.563 57.167 66.651 1.00 28.98 80 ALA B C 1
ATOM 2663 O O . ALA B 1 81 ? 24.477 58.377 66.798 1.00 31.64 80 ALA B O 1
ATOM 2665 N N . GLY B 1 82 ? 23.527 56.392 66.300 1.00 32.41 81 GLY B N 1
ATOM 2666 C CA . GLY B 1 82 ? 22.150 56.887 66.139 1.00 30.08 81 GLY B CA 1
ATOM 2667 C C . GLY B 1 82 ? 21.568 57.387 67.441 1.00 30.61 81 GLY B C 1
ATOM 2668 O O . GLY B 1 82 ? 21.314 58.604 67.606 1.00 26.73 81 GLY B O 1
ATOM 2669 N N . PRO B 1 83 ? 21.373 56.462 68.430 1.00 30.18 82 PRO B N 1
ATOM 2670 C CA . PRO B 1 83 ? 20.795 56.917 69.681 1.00 28.69 82 PRO B CA 1
ATOM 2671 C C . PRO B 1 83 ? 21.656 57.922 70.414 1.00 28.00 82 PRO B C 1
ATOM 2672 O O . PRO B 1 83 ? 21.128 58.884 70.941 1.00 27.92 82 PRO B O 1
ATOM 2676 N N . TRP B 1 84 ? 22.969 57.734 70.424 1.00 27.18 83 TRP B N 1
ATOM 2677 C CA . TRP B 1 84 ? 23.860 58.743 71.006 1.00 25.10 83 TRP B CA 1
ATOM 2678 C C . TRP B 1 84 ? 23.826 60.081 70.280 1.00 26.54 83 TRP B C 1
ATOM 2679 O O . TRP B 1 84 ? 23.839 61.123 70.923 1.00 27.90 83 TRP B O 1
ATOM 2690 N N . GLY B 1 85 ? 23.700 60.008 68.944 1.00 28.62 84 GLY B N 1
ATOM 2691 C CA . GLY B 1 85 ? 23.469 61.214 68.083 1.00 28.34 84 GLY B CA 1
ATOM 2692 C C . GLY B 1 85 ? 22.222 61.955 68.519 1.00 25.92 84 GLY B C 1
ATOM 2693 O O . GLY B 1 85 ? 22.191 63.186 68.535 1.00 29.42 84 GLY B O 1
ATOM 2702 N N . LEU B 1 87 ? 20.804 61.898 71.538 1.00 33.07 86 LEU B N 1
ATOM 2703 C CA . LEU B 1 87 ? 21.080 62.563 72.829 1.00 30.18 86 LEU B CA 1
ATOM 2704 C C . LEU B 1 87 ? 21.886 63.861 72.614 1.00 31.15 86 LEU B C 1
ATOM 2705 O O . LEU B 1 87 ? 21.580 64.918 73.191 1.00 30.41 86 LEU B O 1
ATOM 2710 N N . HIS B 1 88 ? 22.903 63.811 71.754 1.00 29.23 87 HIS B N 1
ATOM 2711 C CA . HIS B 1 88 ? 23.660 64.988 71.373 1.00 27.87 87 HIS B CA 1
ATOM 2712 C C . HIS B 1 88 ? 22.792 66.097 70.822 1.00 30.47 87 HIS B C 1
ATOM 2713 O O . HIS B 1 88 ? 22.960 67.260 71.177 1.00 31.12 87 HIS B O 1
ATOM 2720 N N . PHE B 1 89 ? 21.854 65.705 69.982 1.00 28.74 88 PHE B N 1
ATOM 2721 C CA . PHE B 1 89 ? 20.917 66.584 69.351 1.00 30.12 88 PHE B CA 1
ATOM 2722 C C . PHE B 1 89 ? 20.077 67.284 70.441 1.00 26.07 88 PHE B C 1
ATOM 2723 O O . PHE B 1 89 ? 20.006 68.501 70.462 1.00 26.99 88 PHE B O 1
ATOM 2731 N N . LEU B 1 90 ? 19.487 66.488 71.319 1.00 28.29 89 LEU B N 1
ATOM 2732 C CA . LEU B 1 90 ? 18.626 66.960 72.424 1.00 27.74 89 LEU B CA 1
ATOM 2733 C C . LEU B 1 90 ? 19.322 67.931 73.357 1.00 30.68 89 LEU B C 1
ATOM 2734 O O . LEU B 1 90 ? 18.740 68.934 73.817 1.00 31.20 89 LEU B O 1
ATOM 2739 N N A ARG B 1 91 ? 20.585 67.657 73.626 0.50 30.74 90 ARG B N 1
ATOM 2740 N N B ARG B 1 91 ? 20.590 67.686 73.603 0.50 31.11 90 ARG B N 1
ATOM 2741 C CA A ARG B 1 91 ? 21.400 68.556 74.455 0.50 33.63 90 ARG B CA 1
ATOM 2742 C CA B ARG B 1 91 ? 21.357 68.568 74.483 0.50 34.31 90 ARG B CA 1
ATOM 2743 C C A ARG B 1 91 ? 21.468 69.968 73.904 0.50 33.57 90 ARG B C 1
ATOM 2744 C C B ARG B 1 91 ? 21.525 69.968 73.906 0.50 33.79 90 ARG B C 1
ATOM 2745 O O A ARG B 1 91 ? 21.574 70.924 74.671 0.50 34.64 90 ARG B O 1
ATOM 2746 O O B ARG B 1 91 ? 21.771 70.915 74.660 0.50 34.25 90 ARG B O 1
ATOM 2761 N N . GLY B 1 92 ? 21.402 70.098 72.584 1.00 32.69 91 GLY B N 1
ATOM 2762 C CA . GLY B 1 92 ? 21.453 71.408 71.906 1.00 33.84 91 GLY B CA 1
ATOM 2763 C C . GLY B 1 92 ? 20.114 72.139 71.748 1.00 34.88 91 GLY B C 1
ATOM 2764 O O . GLY B 1 92 ? 20.099 73.309 71.327 1.00 36.37 91 GLY B O 1
ATOM 2765 N N . LEU B 1 93 ? 19.005 71.476 72.103 1.00 33.39 92 LEU B N 1
ATOM 2766 C CA . LEU B 1 93 ? 17.670 72.009 71.902 1.00 33.58 92 LEU B CA 1
ATOM 2767 C C . LEU B 1 93 ? 17.233 72.832 73.094 1.00 36.42 92 LEU B C 1
ATOM 2768 O O . LEU B 1 93 ? 17.637 72.568 74.222 1.00 31.25 92 LEU B O 1
ATOM 2773 N N . GLN B 1 94 ? 16.327 73.764 72.820 1.00 37.08 93 GLN B N 1
ATOM 2774 C CA . GLN B 1 94 ? 15.593 74.500 73.878 1.00 34.90 93 GLN B CA 1
ATOM 2775 C C . GLN B 1 94 ? 14.073 74.216 73.799 1.00 36.00 93 GLN B C 1
ATOM 2776 O O . GLN B 1 94 ? 13.528 73.921 72.737 1.00 32.63 93 GLN B O 1
ATOM 2782 N N . PRO B 1 95 ? 13.381 74.236 74.940 1.00 36.46 94 PRO B N 1
ATOM 2783 C CA . PRO B 1 95 ? 11.940 74.004 74.922 1.00 37.24 94 PRO B CA 1
ATOM 2784 C C . PRO B 1 95 ? 11.153 74.885 73.933 1.00 38.05 94 PRO B C 1
ATOM 2785 O O . PRO B 1 95 ? 10.103 74.431 73.464 1.00 42.74 94 PRO B O 1
ATOM 2789 N N . ALA B 1 96 ? 11.649 76.082 73.588 1.00 33.87 95 ALA B N 1
ATOM 2790 C CA . ALA B 1 96 ? 11.009 76.924 72.556 1.00 35.21 95 ALA B CA 1
ATOM 2791 C C . ALA B 1 96 ? 10.707 76.163 71.250 1.00 36.71 95 ALA B C 1
ATOM 2792 O O . ALA B 1 96 ? 9.708 76.472 70.556 1.00 34.79 95 ALA B O 1
ATOM 2794 N N . LEU B 1 97 ? 11.558 75.195 70.901 1.00 34.78 96 LEU B N 1
ATOM 2795 C CA . LEU B 1 97 ? 11.364 74.486 69.636 1.00 36.52 96 LEU B CA 1
ATOM 2796 C C . LEU B 1 97 ? 9.941 73.913 69.492 1.00 39.74 96 LEU B C 1
ATOM 2797 O O . LEU B 1 97 ? 9.309 73.977 68.404 1.00 38.91 96 LEU B O 1
ATOM 2802 N N . PHE B 1 98 ? 9.439 73.391 70.597 1.00 42.99 97 PHE B N 1
ATOM 2803 C CA . PHE B 1 98 ? 8.139 72.722 70.660 1.00 46.46 97 PHE B CA 1
ATOM 2804 C C . PHE B 1 98 ? 6.920 73.668 70.538 1.00 48.62 97 PHE B C 1
ATOM 2805 O O . PHE B 1 98 ? 5.783 73.222 70.398 1.00 50.03 97 PHE B O 1
ATOM 2813 N N . GLU B 1 99 ? 7.184 74.970 70.505 1.00 47.99 98 GLU B N 1
ATOM 2814 C CA . GLU B 1 99 ? 6.204 75.975 70.160 1.00 48.11 98 GLU B CA 1
ATOM 2815 C C . GLU B 1 99 ? 5.884 75.951 68.670 1.00 43.47 98 GLU B C 1
ATOM 2816 O O . GLU B 1 99 ? 4.823 76.397 68.272 1.00 44.86 98 GLU B O 1
ATOM 2822 N N . ARG B 1 100 ? 6.794 75.480 67.831 1.00 37.46 99 ARG B N 1
ATOM 2823 C CA . ARG B 1 100 ? 6.497 75.482 66.405 1.00 39.61 99 ARG B CA 1
ATOM 2824 C C . ARG B 1 100 ? 6.491 74.112 65.756 1.00 34.27 99 ARG B C 1
ATOM 2825 O O . ARG B 1 100 ? 6.304 74.010 64.560 1.00 33.61 99 ARG B O 1
ATOM 2833 N N . VAL B 1 101 ? 6.770 73.067 66.517 1.00 30.86 100 VAL B N 1
ATOM 2834 C CA . VAL B 1 101 ? 6.706 71.741 65.954 1.00 30.54 100 VAL B CA 1
ATOM 2835 C C . VAL B 1 101 ? 6.278 70.727 67.002 1.00 31.77 100 VAL B C 1
ATOM 2836 O O . VAL B 1 101 ? 6.609 70.875 68.172 1.00 30.20 100 VAL B O 1
ATOM 2840 N N . ASN B 1 102 ? 5.434 69.776 66.597 1.00 27.13 101 ASN B N 1
ATOM 2841 C CA . ASN B 1 102 ? 5.105 68.603 67.430 1.00 28.39 101 ASN B CA 1
ATOM 2842 C C . ASN B 1 102 ? 6.203 67.572 67.117 1.00 30.58 101 ASN B C 1
ATOM 2843 O O . ASN B 1 102 ? 6.131 66.818 66.155 1.00 30.40 101 ASN B O 1
ATOM 2848 N N . LEU B 1 103 ? 7.287 67.606 67.875 1.00 31.46 102 LEU B N 1
ATOM 2849 C CA . LEU B 1 103 ? 8.389 66.710 67.630 1.00 32.83 102 LEU B CA 1
ATOM 2850 C C . LEU B 1 103 ? 8.227 65.506 68.530 1.00 29.49 102 LEU B C 1
ATOM 2851 O O . LEU B 1 103 ? 8.105 65.625 69.743 1.00 32.71 102 LEU B O 1
ATOM 2856 N N . SER B 1 104 ? 8.289 64.343 67.917 1.00 25.90 103 SER B N 1
ATOM 2857 C CA . SER B 1 104 ? 8.249 63.060 68.621 1.00 25.72 103 SER B CA 1
ATOM 2858 C C . SER B 1 104 ? 9.572 62.364 68.414 1.00 27.00 103 SER B C 1
ATOM 2859 O O . SER B 1 104 ? 10.146 62.422 67.293 1.00 27.62 103 SER B O 1
ATOM 2862 N N . LEU B 1 105 ? 10.038 61.675 69.465 1.00 25.80 104 LEU B N 1
ATOM 2863 C CA . LEU B 1 105 ? 11.342 60.982 69.482 1.00 28.18 104 LEU B CA 1
ATOM 2864 C C . LEU B 1 105 ? 11.219 59.545 69.922 1.00 28.37 104 LEU B C 1
ATOM 2865 O O . LEU B 1 105 ? 10.518 59.265 70.869 1.00 28.92 104 LEU B O 1
ATOM 2870 N N . LEU B 1 106 ? 11.764 58.639 69.109 1.00 27.39 105 LEU B N 1
ATOM 2871 C CA . LEU B 1 106 ? 11.788 57.209 69.486 1.00 30.60 105 LEU B CA 1
ATOM 2872 C C . LEU B 1 106 ? 13.269 56.795 69.490 1.00 29.09 105 LEU B C 1
ATOM 2873 O O . LEU B 1 106 ? 13.825 56.412 68.494 1.00 27.43 105 LEU B O 1
ATOM 2878 N N . PRO B 1 107 ? 13.955 57.048 70.576 1.00 26.95 106 PRO B N 1
ATOM 2879 C CA . PRO B 1 107 ? 15.385 57.000 70.467 1.00 33.22 106 PRO B CA 1
ATOM 2880 C C . PRO B 1 107 ? 16.040 55.615 70.436 1.00 32.52 106 PRO B C 1
ATOM 2881 O O . PRO B 1 107 ? 17.186 55.468 69.942 1.00 32.46 106 PRO B O 1
ATOM 2885 N N . LEU B 1 108 ? 15.374 54.619 71.020 1.00 28.55 107 LEU B N 1
ATOM 2886 C CA . LEU B 1 108 ? 15.989 53.300 71.085 1.00 27.56 107 LEU B CA 1
ATOM 2887 C C . LEU B 1 108 ? 14.934 52.206 71.004 1.00 33.20 107 LEU B C 1
ATOM 2888 O O . LEU B 1 108 ? 14.320 51.878 72.009 1.00 34.29 107 LEU B O 1
ATOM 2893 N N . VAL B 1 109 ? 14.742 51.659 69.802 1.00 29.50 108 VAL B N 1
ATOM 2894 C CA . VAL B 1 109 ? 13.780 50.630 69.502 1.00 32.58 108 VAL B CA 1
ATOM 2895 C C . VAL B 1 109 ? 14.235 49.216 69.928 1.00 32.57 108 VAL B C 1
ATOM 2896 O O . VAL B 1 109 ? 13.417 48.381 70.332 1.00 31.99 108 VAL B O 1
ATOM 2900 N N . ASN B 1 110 ? 15.549 48.977 69.863 1.00 28.67 109 ASN B N 1
ATOM 2901 C CA . ASN B 1 110 ? 16.149 47.639 70.060 1.00 27.03 109 ASN B CA 1
ATOM 2902 C C . ASN B 1 110 ? 17.162 47.678 71.244 1.00 27.16 109 ASN B C 1
ATOM 2903 O O . ASN B 1 110 ? 18.409 47.663 71.044 1.00 28.51 109 ASN B O 1
ATOM 2908 N N . PRO B 1 111 ? 16.649 47.793 72.464 1.00 25.75 110 PRO B N 1
ATOM 2909 C CA . PRO B 1 111 ? 17.625 47.853 73.569 1.00 27.58 110 PRO B CA 1
ATOM 2910 C C . PRO B 1 111 ? 18.455 46.611 73.789 1.00 25.99 110 PRO B C 1
ATOM 2911 O O . PRO B 1 111 ? 19.616 46.714 74.256 1.00 28.76 110 PRO B O 1
ATOM 2915 N N . THR B 1 112 ? 17.932 45.411 73.499 1.00 27.32 111 THR B N 1
ATOM 2916 C CA . THR B 1 112 ? 18.714 44.188 73.751 1.00 29.72 111 THR B CA 1
ATOM 2917 C C . THR B 1 112 ? 19.907 44.073 72.733 1.00 29.23 111 THR B C 1
ATOM 2918 O O . THR B 1 112 ? 21.004 43.738 73.111 1.00 29.02 111 THR B O 1
ATOM 2922 N N . GLY B 1 113 ? 19.674 44.480 71.487 1.00 28.32 112 GLY B N 1
ATOM 2923 C CA . GLY B 1 113 ? 20.731 44.588 70.444 1.00 29.34 112 GLY B CA 1
ATOM 2924 C C . GLY B 1 113 ? 21.745 45.675 70.829 1.00 29.07 112 GLY B C 1
ATOM 2925 O O . GLY B 1 113 ? 22.966 45.523 70.683 1.00 27.20 112 GLY B O 1
ATOM 2926 N N . PHE B 1 114 ? 21.251 46.788 71.356 1.00 26.51 113 PHE B N 1
ATOM 2927 C CA . PHE B 1 114 ? 22.089 47.923 71.712 1.00 27.58 113 PHE B CA 1
ATOM 2928 C C . PHE B 1 114 ? 23.077 47.536 72.832 1.00 27.73 113 PHE B C 1
ATOM 2929 O O . PHE B 1 114 ? 24.277 47.852 72.774 1.00 26.35 113 PHE B O 1
ATOM 2937 N N . LYS B 1 115 ? 22.558 46.911 73.875 1.00 27.80 114 LYS B N 1
ATOM 2938 C CA . LYS B 1 115 ? 23.352 46.428 74.995 1.00 28.64 114 LYS B CA 1
ATOM 2939 C C . LYS B 1 115 ? 24.490 45.486 74.560 1.00 28.13 114 LYS B C 1
ATOM 2940 O O . LYS B 1 115 ? 25.601 45.487 75.113 1.00 26.05 114 LYS B O 1
ATOM 2946 N N . ALA B 1 116 ? 24.217 44.674 73.558 1.00 28.52 115 ALA B N 1
ATOM 2947 C CA . ALA B 1 116 ? 25.172 43.674 73.088 1.00 30.77 115 ALA B CA 1
ATOM 2948 C C . ALA B 1 116 ? 25.980 44.095 71.841 1.00 28.08 115 ALA B C 1
ATOM 2949 O O . ALA B 1 116 ? 26.824 43.345 71.324 1.00 30.81 115 ALA B O 1
ATOM 2951 N N . GLY B 1 117 ? 25.745 45.312 71.385 1.00 28.36 116 GLY B N 1
ATOM 2952 C CA . GLY B 1 117 ? 26.384 45.879 70.218 1.00 29.50 116 GLY B CA 1
ATOM 2953 C C . GLY B 1 117 ? 26.145 45.158 68.891 1.00 30.35 116 GLY B C 1
ATOM 2954 O O . GLY B 1 117 ? 27.001 45.188 68.018 1.00 28.88 116 GLY B O 1
ATOM 2955 N N . HIS B 1 118 ? 24.987 44.517 68.737 1.00 27.37 117 HIS B N 1
ATOM 2956 C CA . HIS B 1 118 ? 24.765 43.770 67.535 1.00 28.03 117 HIS B CA 1
ATOM 2957 C C . HIS B 1 118 ? 23.425 44.168 66.920 1.00 27.69 117 HIS B C 1
ATOM 2958 O O . HIS B 1 118 ? 22.510 44.620 67.610 1.00 28.35 117 HIS B O 1
ATOM 2965 N N . ARG B 1 119 ? 23.319 43.871 65.639 1.00 29.76 118 ARG B N 1
ATOM 2966 C CA . ARG B 1 119 ? 22.206 44.311 64.781 1.00 31.37 118 ARG B CA 1
ATOM 2967 C C . ARG B 1 119 ? 20.881 43.792 65.331 1.00 32.09 118 ARG B C 1
ATOM 2968 O O . ARG B 1 119 ? 19.972 44.571 65.567 1.00 30.03 118 ARG B O 1
ATOM 2976 N N . PHE B 1 120 ? 20.815 42.479 65.561 1.00 28.89 119 PHE B N 1
ATOM 2977 C CA . PHE B 1 120 ? 19.520 41.839 65.949 1.00 26.60 119 PHE B CA 1
ATOM 2978 C C . PHE B 1 120 ? 19.177 42.070 67.410 1.00 28.03 119 PHE B C 1
ATOM 2979 O O . PHE B 1 120 ? 20.000 42.517 68.221 1.00 28.09 119 PHE B O 1
ATOM 2987 N N . ASN B 1 121 ? 17.920 41.827 67.726 1.00 25.24 120 ASN B N 1
ATOM 2988 C CA . ASN B 1 121 ? 17.578 41.719 69.157 1.00 27.05 120 ASN B CA 1
ATOM 2989 C C . ASN B 1 121 ? 18.186 40.415 69.729 1.00 26.90 120 ASN B C 1
ATOM 2990 O O . ASN B 1 121 ? 18.784 39.564 68.991 1.00 28.88 120 ASN B O 1
ATOM 2995 N N . ARG B 1 122 ? 18.017 40.247 71.036 1.00 32.40 121 ARG B N 1
ATOM 2996 C CA . ARG B 1 122 ? 18.473 39.032 71.756 1.00 33.15 121 ARG B CA 1
ATOM 2997 C C . ARG B 1 122 ? 17.934 37.705 71.132 1.00 33.35 121 ARG B C 1
ATOM 2998 O O . ARG B 1 122 ? 18.535 36.649 71.240 1.00 36.11 121 ARG B O 1
ATOM 3006 N N . PHE B 1 123 ? 16.739 37.774 70.555 1.00 30.66 122 PHE B N 1
ATOM 3007 C CA . PHE B 1 123 ? 16.063 36.658 69.884 1.00 33.76 122 PHE B CA 1
ATOM 3008 C C . PHE B 1 123 ? 16.452 36.422 68.422 1.00 35.84 122 PHE B C 1
ATOM 3009 O O . PHE B 1 123 ? 15.939 35.495 67.761 1.00 38.71 122 PHE B O 1
ATOM 3017 N N . GLY B 1 124 ? 17.379 37.218 67.919 1.00 34.74 123 GLY B N 1
ATOM 3018 C CA . GLY B 1 124 ? 17.931 37.004 66.615 1.00 34.54 123 GLY B CA 1
ATOM 3019 C C . GLY B 1 124 ? 17.072 37.572 65.497 1.00 32.83 123 GLY B C 1
ATOM 3020 O O . GLY B 1 124 ? 17.227 37.178 64.367 1.00 36.40 123 GLY B O 1
ATOM 3021 N N . GLU B 1 125 ? 16.210 38.527 65.805 1.00 31.17 124 GLU B N 1
ATOM 3022 C CA . GLU B 1 125 ? 15.309 39.114 64.843 1.00 31.42 124 GLU B CA 1
ATOM 3023 C C . GLU B 1 125 ? 15.780 40.530 64.501 1.00 30.39 124 GLU B C 1
ATOM 3024 O O . GLU B 1 125 ? 16.330 41.220 65.339 1.00 27.92 124 GLU B O 1
ATOM 3030 N N . ASN B 1 126 ? 15.461 40.954 63.289 1.00 30.03 125 ASN B N 1
ATOM 3031 C CA . ASN B 1 126 ? 15.765 42.294 62.800 1.00 32.73 125 ASN B CA 1
ATOM 3032 C C . ASN B 1 126 ? 14.561 43.212 62.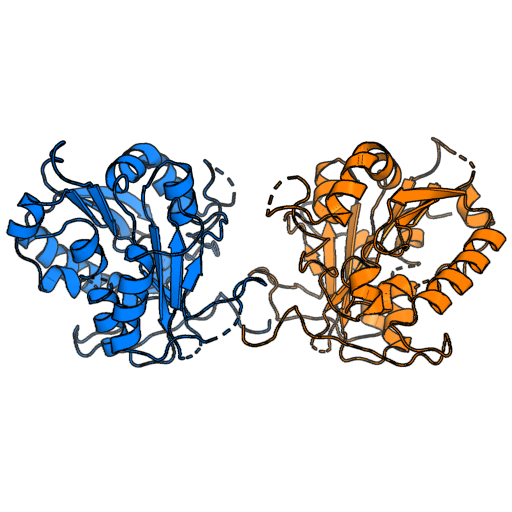979 1.00 28.82 125 ASN B C 1
ATOM 3033 O O . ASN B 1 126 ? 13.549 43.064 62.254 1.00 33.94 125 ASN B O 1
ATOM 3038 N N . PRO B 1 127 ? 14.657 44.166 63.911 1.00 28.82 126 PRO B N 1
ATOM 3039 C CA . PRO B 1 127 ? 13.571 45.070 64.196 1.00 29.10 126 PRO B CA 1
ATOM 3040 C C . PRO B 1 127 ? 13.101 46.030 63.081 1.00 27.41 126 PRO B C 1
ATOM 3041 O O . PRO B 1 127 ? 12.078 46.686 63.276 1.00 33.31 126 PRO B O 1
ATOM 3045 N N . ASN B 1 128 ? 13.872 46.179 62.001 1.00 25.62 127 ASN B N 1
ATOM 3046 C CA . ASN B 1 128 ? 13.493 47.145 60.984 1.00 26.60 127 ASN B CA 1
ATOM 3047 C C . ASN B 1 128 ? 12.909 46.438 59.774 1.00 31.29 127 ASN B C 1
ATOM 3048 O O . ASN B 1 128 ? 12.949 46.973 58.683 1.00 33.49 127 ASN B O 1
ATOM 3053 N N . ARG B 1 129 ? 12.390 45.224 59.942 1.00 31.09 128 ARG B N 1
ATOM 3054 C CA . ARG B 1 129 ? 11.832 44.454 58.810 1.00 34.14 128 ARG B CA 1
ATOM 3055 C C . ARG B 1 129 ? 10.433 44.018 59.181 1.00 33.79 128 ARG B C 1
ATOM 3056 O O . ARG B 1 129 ? 10.132 43.859 60.374 1.00 29.26 128 ARG B O 1
ATOM 3060 N N . GLY B 1 130 ? 9.611 43.810 58.172 1.00 32.98 129 GLY B N 1
ATOM 3061 C CA . GLY B 1 130 ? 8.316 43.193 58.338 1.00 33.76 129 GLY B CA 1
ATOM 3062 C C . GLY B 1 130 ? 7.165 44.161 58.455 1.00 34.94 129 GLY B C 1
ATOM 3063 O O . GLY B 1 130 ? 6.047 43.720 58.631 1.00 38.92 129 GLY B O 1
ATOM 3064 N N . PHE B 1 131 ? 7.378 45.452 58.350 1.00 34.14 130 PHE B N 1
ATOM 3065 C CA . PHE B 1 131 ? 6.308 46.393 58.553 1.00 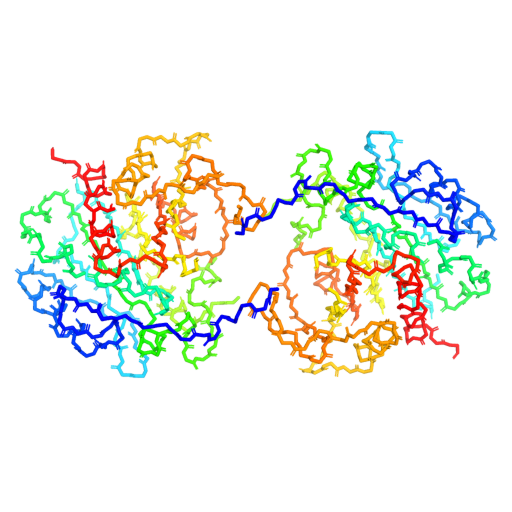33.56 130 PHE B CA 1
ATOM 3066 C C . PHE B 1 131 ? 5.398 46.475 57.341 1.00 40.05 130 PHE B C 1
ATOM 3067 O O . PHE B 1 131 ? 5.797 46.949 56.343 1.00 42.41 130 PHE B O 1
ATOM 3075 N N . THR B 1 132 ? 4.172 46.010 57.460 1.00 43.38 131 THR B N 1
ATOM 3076 C CA . THR B 1 132 ? 3.197 46.008 56.332 1.00 48.78 131 THR B CA 1
ATOM 3077 C C . THR B 1 132 ? 2.052 47.043 56.250 1.00 49.31 131 THR B C 1
ATOM 3078 O O . THR B 1 132 ? 1.479 47.276 55.170 1.00 54.43 131 THR B O 1
ATOM 3080 N N . GLU B 1 142 ? 8.771 38.179 55.248 1.00 47.63 141 GLU B N 1
ATOM 3081 C CA . GLU B 1 142 ? 9.342 39.099 56.271 1.00 50.84 141 GLU B CA 1
ATOM 3082 C C . GLU B 1 142 ? 8.374 39.237 57.465 1.00 48.31 141 GLU B C 1
ATOM 3083 O O . GLU B 1 142 ? 7.247 39.765 57.337 1.00 45.38 141 GLU B O 1
ATOM 3085 N N . HIS B 1 143 ? 8.824 38.729 58.608 1.00 47.48 142 HIS B N 1
ATOM 3086 C CA . HIS B 1 143 ? 8.069 38.824 59.834 1.00 45.96 142 HIS B CA 1
ATOM 3087 C C . HIS B 1 143 ? 8.672 39.973 60.621 1.00 38.71 142 HIS B C 1
ATOM 3088 O O . HIS B 1 143 ? 9.844 40.315 60.470 1.00 37.74 142 HIS B O 1
ATOM 3095 N N . THR B 1 144 ? 7.849 40.582 61.452 1.00 40.51 143 THR B N 1
ATOM 3096 C CA . THR B 1 144 ? 8.301 41.585 62.332 1.00 36.73 143 THR B CA 1
ATOM 3097 C C . THR B 1 144 ? 9.018 40.906 63.496 1.00 33.13 143 THR B C 1
ATOM 3098 O O . THR B 1 144 ? 8.758 39.761 63.841 1.00 36.41 143 THR B O 1
ATOM 3102 N N . SER B 1 145 ? 9.834 41.695 64.146 1.00 33.13 144 SER B N 1
ATOM 3103 C CA . SER B 1 145 ? 10.447 41.318 65.393 1.00 33.05 144 SER B CA 1
ATOM 3104 C C . SER B 1 145 ? 9.438 41.599 66.522 1.00 27.95 144 SER B C 1
ATOM 3105 O O . SER B 1 145 ? 8.365 42.185 66.310 1.00 28.13 144 SER B O 1
ATOM 3108 N N . LEU B 1 146 ? 9.782 41.171 67.719 1.00 28.68 145 LEU B N 1
ATOM 3109 C CA . LEU B 1 146 ? 8.980 41.521 68.900 1.00 30.52 145 LEU B CA 1
ATOM 3110 C C . LEU B 1 146 ? 8.825 43.034 69.048 1.00 29.67 145 LEU B C 1
ATOM 3111 O O . LEU B 1 146 ? 7.674 43.505 69.300 1.00 29.16 145 LEU B O 1
ATOM 3116 N N . GLU B 1 147 ? 9.909 43.788 68.804 1.00 27.33 146 GLU B N 1
ATOM 3117 C CA . GLU B 1 147 ? 9.878 45.235 68.950 1.00 28.05 146 GLU B CA 1
ATOM 3118 C C . GLU B 1 147 ? 8.922 45.849 67.927 1.00 30.89 146 GLU B C 1
ATOM 3119 O O . GLU B 1 147 ? 8.151 46.773 68.219 1.00 29.64 146 GLU B O 1
ATOM 3125 N N . GLY B 1 148 ? 9.001 45.311 66.715 1.00 27.91 147 GLY B N 1
ATOM 3126 C CA . GLY B 1 148 ? 8.149 45.699 65.601 1.00 32.11 147 GLY B CA 1
ATOM 3127 C C . GLY B 1 148 ? 6.694 45.478 65.901 1.00 30.42 147 GLY B C 1
ATOM 3128 O O . GLY B 1 148 ? 5.873 46.294 65.550 1.00 29.55 147 GLY B O 1
ATOM 3129 N N . LYS B 1 149 ? 6.340 44.326 66.463 1.00 26.33 148 LYS B N 1
ATOM 3130 C CA . LYS B 1 149 ? 4.970 44.101 66.858 1.00 30.24 148 LYS B CA 1
ATOM 3131 C C . LYS B 1 149 ? 4.529 45.127 67.863 1.00 31.02 148 LYS B C 1
ATOM 3132 O O . LYS B 1 149 ? 3.398 45.611 67.836 1.00 31.19 148 LYS B O 1
ATOM 3138 N N . LEU B 1 150 ? 5.418 45.465 68.791 1.00 27.73 149 LEU B N 1
ATOM 3139 C CA . LEU B 1 150 ? 5.034 46.419 69.807 1.00 30.16 149 LEU B CA 1
ATOM 3140 C C . LEU B 1 150 ? 4.815 47.835 69.245 1.00 30.97 149 LEU B C 1
ATOM 3141 O O . LEU B 1 150 ? 3.944 48.558 69.712 1.00 34.88 149 LEU B O 1
ATOM 3146 N N . LEU B 1 151 ? 5.595 48.206 68.241 1.00 30.45 150 LEU B N 1
ATOM 3147 C CA . LEU B 1 151 ? 5.440 49.469 67.519 1.00 28.66 150 LEU B CA 1
ATOM 3148 C C . LEU B 1 151 ? 4.142 49.444 66.709 1.00 27.11 150 LEU B C 1
ATOM 3149 O O . LEU B 1 151 ? 3.427 50.433 66.652 1.00 30.28 150 LEU B O 1
ATOM 3154 N N . LEU B 1 152 ? 3.827 48.311 66.115 1.00 28.07 151 LEU B N 1
ATOM 3155 C CA . LEU B 1 152 ? 2.590 48.216 65.338 1.00 28.62 151 LEU B CA 1
ATOM 3156 C C . LEU B 1 152 ? 1.309 48.266 66.170 1.00 31.95 151 LEU B C 1
ATOM 3157 O O . LEU B 1 152 ? 0.236 48.682 65.684 1.00 31.69 151 LEU B O 1
ATOM 3162 N N . GLU B 1 153 ? 1.403 47.874 67.429 1.00 29.12 152 GLU B N 1
ATOM 3163 C CA . GLU B 1 153 ? 0.302 48.013 68.402 1.00 33.16 152 GLU B CA 1
ATOM 3164 C C . GLU B 1 153 ? -0.031 49.503 68.639 1.00 34.93 152 GLU B C 1
ATOM 3165 O O . GLU B 1 153 ? -1.153 49.832 69.014 1.00 35.80 152 GLU B O 1
ATOM 3171 N N . HIS B 1 154 ? 0.936 50.376 68.320 1.00 30.78 153 HIS B N 1
ATOM 3172 C CA . HIS B 1 154 ? 0.806 51.841 68.417 1.00 30.85 153 HIS B CA 1
ATOM 3173 C C . HIS B 1 154 ? 0.911 52.529 67.072 1.00 31.48 153 HIS B C 1
ATOM 3174 O O . HIS B 1 154 ? 1.318 53.712 66.995 1.00 29.84 153 HIS B O 1
ATOM 3181 N N . ALA B 1 155 ? 0.496 51.835 65.995 1.00 33.57 154 ALA B N 1
ATOM 3182 C CA . ALA B 1 155 ? 0.684 52.350 64.633 1.00 33.15 154 ALA B CA 1
ATOM 3183 C C . ALA B 1 155 ? -0.001 53.705 64.343 1.00 34.99 154 ALA B C 1
ATOM 3184 O O . ALA B 1 155 ? 0.585 54.549 63.700 1.00 36.40 154 ALA B O 1
ATOM 3186 N N . GLN B 1 156 ? -1.240 53.888 64.779 1.00 33.13 155 GLN B N 1
ATOM 3187 C CA . GLN B 1 156 ? -1.932 55.156 64.500 1.00 34.86 155 GLN B CA 1
ATOM 3188 C C . GLN B 1 156 ? -1.238 56.319 65.238 1.00 34.25 155 GLN B C 1
ATOM 3189 O O . GLN B 1 156 ? -1.092 57.363 64.649 1.00 34.26 155 GLN B O 1
ATOM 3192 N N . LEU B 1 157 ? -0.746 56.082 66.461 1.00 29.50 156 LEU B N 1
ATOM 3193 C CA . LEU B 1 157 ? 0.052 57.074 67.210 1.00 34.79 156 LEU B CA 1
ATOM 3194 C C . LEU B 1 157 ? 1.295 57.484 66.394 1.00 33.90 156 LEU B C 1
ATOM 3195 O O . LEU B 1 157 ? 1.594 58.662 66.238 1.00 32.33 156 LEU B O 1
ATOM 3200 N N . LEU B 1 158 ? 1.991 56.506 65.833 1.00 29.07 157 LEU B N 1
ATOM 3201 C CA . LEU B 1 158 ? 3.242 56.768 65.174 1.00 30.12 157 LEU B CA 1
ATOM 3202 C C . LEU B 1 158 ? 3.025 57.360 63.779 1.00 29.24 157 LEU B C 1
ATOM 3203 O O . LEU B 1 158 ? 3.835 58.145 63.293 1.00 28.32 157 LEU B O 1
ATOM 3208 N N . CYS B 1 159 ? 1.927 56.978 63.163 1.00 29.32 158 CYS B N 1
ATOM 3209 C CA . CYS B 1 159 ? 1.561 57.557 61.871 1.00 27.79 158 CYS B CA 1
ATOM 3210 C C . CYS B 1 159 ? 1.219 59.041 62.089 1.00 28.97 158 CYS B C 1
ATOM 3211 O O . CYS B 1 159 ? 1.655 59.925 61.339 1.00 30.26 158 CYS B O 1
ATOM 3214 N N . ALA B 1 160 ? 0.466 59.344 63.131 1.00 28.30 159 ALA B N 1
ATOM 3215 C CA . ALA B 1 160 ? 0.134 60.753 63.431 1.00 30.80 159 ALA B CA 1
ATOM 3216 C C . ALA B 1 160 ? 1.370 61.626 63.729 1.00 30.04 159 ALA B C 1
ATOM 3217 O O . ALA B 1 160 ? 1.434 62.813 63.320 1.00 28.90 159 ALA B O 1
ATOM 3219 N N . ALA B 1 161 ? 2.315 61.006 64.409 1.00 29.69 160 ALA B N 1
ATOM 3220 C CA . ALA B 1 161 ? 3.593 61.594 64.858 1.00 29.07 160 ALA B CA 1
ATOM 3221 C C . ALA B 1 161 ? 4.510 61.948 63.693 1.00 27.58 160 ALA B C 1
ATOM 3222 O O . ALA B 1 161 ? 5.353 62.818 63.820 1.00 27.36 160 ALA B O 1
ATOM 3224 N N . SER B 1 162 ? 4.330 61.282 62.558 1.00 26.33 161 SER B N 1
ATOM 3225 C CA . SER B 1 162 ? 5.243 61.354 61.431 1.00 27.69 161 SER B CA 1
ATOM 3226 C C . SER B 1 162 ? 4.568 62.006 60.216 1.00 23.31 161 SER B C 1
ATOM 3227 O O . SER B 1 162 ? 5.126 62.014 59.109 1.00 27.85 161 SER B O 1
ATOM 3230 N N . ARG B 1 163 ? 3.399 62.592 60.419 1.00 27.07 162 ARG B N 1
ATOM 3231 C CA . ARG B 1 163 ? 2.584 63.132 59.318 1.00 29.59 162 ARG B CA 1
ATOM 3232 C C . ARG B 1 163 ? 3.408 64.029 58.361 1.00 26.49 162 ARG B C 1
ATOM 3233 O O . ARG B 1 163 ? 3.328 63.874 57.163 1.00 31.71 162 ARG B O 1
ATOM 3236 N N . ASP B 1 164 ? 4.231 64.928 58.907 1.00 28.31 163 ASP B N 1
ATOM 3237 C CA . ASP B 1 164 ? 4.949 65.933 58.101 1.00 24.76 163 ASP B CA 1
ATOM 3238 C C . ASP B 1 164 ? 6.401 65.600 57.850 1.00 24.35 163 ASP B C 1
ATOM 3239 O O . ASP B 1 164 ? 7.196 66.339 57.183 1.00 25.95 163 ASP B O 1
ATOM 3244 N N . GLY B 1 165 ? 6.769 64.441 58.333 1.00 27.33 164 GLY B N 1
ATOM 3245 C CA . GLY B 1 165 ? 8.103 63.917 58.126 1.00 30.09 164 GLY B CA 1
ATOM 3246 C C . GLY B 1 165 ? 8.600 62.912 59.128 1.00 28.86 164 GLY B C 1
ATOM 3247 O O . GLY B 1 165 ? 8.241 62.924 60.330 1.00 28.61 164 GLY B O 1
ATOM 3248 N N A ILE B 1 166 ? 9.455 62.012 58.645 0.50 28.74 165 ILE B N 1
ATOM 3249 N N B ILE B 1 166 ? 9.428 62.002 58.664 0.50 28.74 165 ILE B N 1
ATOM 3250 C CA A ILE B 1 166 ? 10.110 61.013 59.518 0.50 25.99 165 ILE B CA 1
ATOM 3251 C CA B ILE B 1 166 ? 10.186 61.221 59.630 0.50 26.11 165 ILE B CA 1
ATOM 3252 C C A ILE B 1 166 ? 11.581 60.864 59.123 0.50 26.39 165 ILE B C 1
ATOM 3253 C C B ILE B 1 166 ? 11.601 61.095 59.127 0.50 25.28 165 ILE B C 1
ATOM 3254 O O A ILE B 1 166 ? 11.873 60.623 57.937 0.50 26.21 165 ILE B O 1
ATOM 3255 O O B ILE B 1 166 ? 11.875 61.213 57.906 0.50 23.06 165 ILE B O 1
ATOM 3264 N N . LEU B 1 167 ? 12.482 60.967 60.101 1.00 27.23 166 LEU B N 1
ATOM 3265 C CA . LEU B 1 167 ? 13.918 60.703 59.895 1.00 26.50 166 LEU B CA 1
ATOM 3266 C C . LEU B 1 167 ? 14.260 59.561 60.786 1.00 28.61 166 LEU B C 1
ATOM 3267 O O . LEU B 1 167 ? 13.952 59.555 61.969 1.00 27.74 166 LEU B O 1
ATOM 3272 N N . THR B 1 168 ? 14.943 58.588 60.235 1.00 26.82 167 THR B N 1
ATOM 3273 C CA . THR B 1 168 ? 15.456 57.464 61.027 1.00 27.02 167 THR B CA 1
ATOM 3274 C C . THR B 1 168 ? 16.971 57.423 60.826 1.00 29.30 167 THR B C 1
ATOM 3275 O O . THR B 1 168 ? 17.487 57.578 59.707 1.00 30.13 167 THR B O 1
ATOM 3279 N N . CYS B 1 169 ? 17.682 57.313 61.925 1.00 29.46 168 CYS B N 1
ATOM 3280 C CA . CYS B 1 169 ? 19.132 57.436 61.914 1.00 33.94 168 CYS B CA 1
ATOM 3281 C C . CYS B 1 169 ? 19.786 56.097 62.081 1.00 32.74 168 CYS B C 1
ATOM 3282 O O . CYS B 1 169 ? 19.732 55.535 63.151 1.00 33.62 168 CYS B O 1
ATOM 3285 N N . HIS B 1 170 ? 20.399 55.619 61.009 1.00 28.85 169 HIS B N 1
ATOM 3286 C CA . HIS B 1 170 ? 21.077 54.348 60.983 1.00 27.70 169 HIS B CA 1
ATOM 3287 C C . HIS B 1 170 ? 22.598 54.550 60.745 1.00 32.19 169 HIS B C 1
ATOM 3288 O O . HIS B 1 170 ? 23.076 55.653 60.410 1.00 29.90 169 HIS B O 1
ATOM 3295 N N . GLU B 1 171 ? 23.340 53.457 60.837 1.00 28.77 170 GLU B N 1
ATOM 3296 C CA . GLU B 1 171 ? 24.719 53.361 60.316 1.00 30.54 170 GLU B CA 1
ATOM 3297 C C . GLU B 1 171 ? 24.939 52.128 59.396 1.00 27.99 170 GLU B C 1
ATOM 3298 O O . GLU B 1 171 ? 24.226 51.106 59.446 1.00 30.69 170 GLU B O 1
ATOM 3304 N N . ASP B 1 172 ? 25.952 52.201 58.566 1.00 25.97 171 ASP B N 1
ATOM 3305 C CA . ASP B 1 172 ? 26.330 51.086 57.746 1.00 28.53 171 ASP B CA 1
ATOM 3306 C C . ASP B 1 172 ? 27.687 50.728 58.317 1.00 30.77 171 ASP B C 1
ATOM 3307 O O . ASP B 1 172 ? 28.700 51.379 58.050 1.00 31.72 171 ASP B O 1
ATOM 3312 N N . VAL B 1 173 ? 27.698 49.684 59.138 1.00 29.62 172 VAL B N 1
ATOM 3313 C CA . VAL B 1 173 ? 28.868 49.464 60.003 1.00 32.97 172 VAL B CA 1
ATOM 3314 C C . VAL B 1 173 ? 30.167 49.156 59.289 1.00 31.65 172 VAL B C 1
ATOM 3315 O O . VAL B 1 173 ? 31.249 49.396 59.826 1.00 33.52 172 VAL B O 1
ATOM 3319 N N . LEU B 1 174 ? 30.077 48.585 58.101 1.00 27.91 173 LEU B N 1
ATOM 3320 C CA . LEU B 1 174 ? 31.298 48.256 57.379 1.00 28.55 173 LEU B CA 1
ATOM 3321 C C . LEU B 1 174 ? 31.781 49.387 56.478 1.00 33.19 173 LEU B C 1
ATOM 3322 O O . LEU B 1 174 ? 32.886 49.318 55.908 1.00 30.86 173 LEU B O 1
ATOM 3335 N N . ASN B 1 176 ? 32.931 53.268 55.081 1.00 31.11 175 ASN B N 1
ATOM 3336 C CA . ASN B 1 176 ? 33.716 54.488 55.312 1.00 30.16 175 ASN B CA 1
ATOM 3337 C C . ASN B 1 176 ? 33.047 55.765 54.762 1.00 31.03 175 ASN B C 1
ATOM 3338 O O . ASN B 1 176 ? 33.408 56.854 55.157 1.00 32.80 175 ASN B O 1
ATOM 3343 N N . GLU B 1 177 ? 32.076 55.605 53.866 1.00 30.40 176 GLU B N 1
ATOM 3344 C CA . GLU B 1 177 ? 31.394 56.700 53.186 1.00 29.65 176 GLU B CA 1
ATOM 3345 C C . GLU B 1 177 ? 29.955 56.764 53.644 1.00 28.80 176 GLU B C 1
ATOM 3346 O O . GLU B 1 177 ? 29.418 55.777 54.107 1.00 29.30 176 GLU B O 1
ATOM 3352 N N . THR B 1 178 ? 29.326 57.919 53.479 1.00 27.00 177 THR B N 1
ATOM 3353 C CA . THR B 1 178 ? 27.972 58.126 53.985 1.00 30.59 177 THR B CA 1
ATOM 3354 C C . THR B 1 178 ? 26.962 58.255 52.815 1.00 28.71 177 THR B C 1
ATOM 3355 O O . THR B 1 178 ? 27.309 58.579 51.673 1.00 26.40 177 THR B O 1
ATOM 3359 N N . TYR B 1 179 ? 25.703 57.962 53.138 1.00 25.48 178 TYR B N 1
ATOM 3360 C CA . TYR B 1 179 ? 24.602 58.124 52.209 1.00 26.95 178 TYR B CA 1
ATOM 3361 C C . TYR B 1 179 ? 23.300 58.253 52.968 1.00 27.75 178 TYR B C 1
ATOM 3362 O O . TYR B 1 179 ? 23.268 58.102 54.228 1.00 30.59 178 TYR B O 1
ATOM 3371 N N . VAL B 1 180 ? 22.231 58.482 52.206 1.00 29.33 179 VAL B N 1
ATOM 3372 C CA . VAL B 1 180 ? 20.894 58.663 52.742 1.00 27.91 179 VAL B CA 1
ATOM 3373 C C . VAL B 1 180 ? 19.839 58.031 51.841 1.00 30.08 179 VAL B C 1
ATOM 3374 O O . VAL B 1 180 ? 19.925 58.103 50.610 1.00 28.77 179 VAL B O 1
ATOM 3378 N N . TYR B 1 181 ? 18.892 57.315 52.443 1.00 28.78 180 TYR B N 1
ATOM 3379 C CA . TYR B 1 181 ? 17.684 56.954 51.719 1.00 26.98 180 TYR B CA 1
ATOM 3380 C C . TYR B 1 181 ? 16.700 58.103 51.941 1.00 29.07 180 TYR B C 1
ATOM 3381 O O . TYR B 1 181 ? 16.543 58.625 53.079 1.00 28.97 180 TYR B O 1
ATOM 3390 N N . SER B 1 182 ? 16.006 58.505 50.912 1.00 28.95 181 SER B N 1
ATOM 3391 C CA . SER B 1 182 ? 14.999 59.542 51.048 1.00 28.48 181 SER B CA 1
ATOM 3392 C C . SER B 1 182 ? 13.768 59.122 50.246 1.00 29.81 181 SER B C 1
ATOM 3393 O O . SER B 1 182 ? 13.843 58.260 49.352 1.00 26.78 181 SER B O 1
ATOM 3396 N N . PHE B 1 183 ? 12.631 59.680 50.661 1.00 27.58 182 PHE B N 1
ATOM 3397 C CA . PHE B 1 183 ? 11.339 59.467 50.066 1.00 27.06 182 PHE B CA 1
ATOM 3398 C C . PHE B 1 183 ? 10.670 60.838 49.931 1.00 26.76 182 PHE B C 1
ATOM 3399 O O . PHE B 1 183 ? 10.557 61.594 50.916 1.00 27.87 182 PHE B O 1
ATOM 3407 N N . GLU B 1 184 ? 10.202 61.168 48.733 1.00 28.43 183 GLU B N 1
ATOM 3408 C CA . GLU B 1 184 ? 9.496 62.414 48.458 1.00 29.50 183 GLU B CA 1
ATOM 3409 C C . GLU B 1 184 ? 8.499 62.088 47.365 1.00 34.25 183 GLU B C 1
ATOM 3410 O O . GLU B 1 184 ? 8.780 61.233 46.528 1.00 29.46 183 GLU B O 1
ATOM 3416 N N . PRO B 1 185 ? 7.329 62.748 47.373 1.00 38.12 184 PRO B N 1
ATOM 3417 C CA . PRO B 1 185 ? 6.297 62.418 46.392 1.00 38.65 184 PRO B CA 1
ATOM 3418 C C . PRO B 1 185 ? 6.500 63.067 45.007 1.00 40.00 184 PRO B C 1
ATOM 3419 O O . PRO B 1 185 ? 5.527 63.440 44.372 1.00 38.86 184 PRO B O 1
ATOM 3423 N N . THR B 1 186 ? 7.749 63.142 44.548 1.00 39.84 185 THR B N 1
ATOM 3424 C CA . THR B 1 186 ? 8.112 63.819 43.314 1.00 44.37 185 THR B CA 1
ATOM 3425 C C . THR B 1 186 ? 8.928 62.834 42.473 1.00 47.52 185 THR B C 1
ATOM 3426 O O . THR B 1 186 ? 9.360 61.781 42.987 1.00 46.93 185 THR B O 1
ATOM 3430 N N . GLN B 1 187 ? 9.114 63.173 41.196 1.00 51.92 186 GLN B N 1
ATOM 3431 C CA . GLN B 1 187 ? 9.877 62.349 40.238 1.00 53.23 186 GLN B CA 1
ATOM 3432 C C . GLN B 1 187 ? 11.386 62.305 40.626 1.00 52.22 186 GLN B C 1
ATOM 3433 O O . GLN B 1 187 ? 12.077 61.331 40.303 1.00 51.92 186 GLN B O 1
ATOM 3439 N N . THR B 1 188 ? 11.865 63.324 41.356 1.00 48.30 187 THR B N 1
ATOM 3440 C CA . THR B 1 188 ? 13.307 63.555 41.603 1.00 45.86 187 THR B CA 1
ATOM 3441 C C . THR B 1 188 ? 13.577 64.067 43.035 1.00 43.43 187 THR B C 1
ATOM 3442 O O . THR B 1 188 ? 12.750 64.782 43.587 1.00 44.33 187 THR B O 1
ATOM 3446 N N . PRO B 1 189 ? 14.739 63.714 43.633 1.00 41.22 188 PRO B N 1
ATOM 3447 C CA . PRO B 1 189 ? 15.114 64.271 44.928 1.00 40.46 188 PRO B CA 1
ATOM 3448 C C . PRO B 1 189 ? 15.164 65.797 44.891 1.00 41.24 188 PRO B C 1
ATOM 3449 O O . PRO B 1 189 ? 15.762 66.380 43.963 1.00 35.62 188 PRO B O 1
ATOM 3453 N N . GLY B 1 190 ? 14.536 66.420 45.889 1.00 40.47 189 GLY B N 1
ATOM 3454 C CA . GLY B 1 190 ? 14.498 67.884 46.016 1.00 39.95 189 GLY B CA 1
ATOM 3455 C C . GLY B 1 190 ? 15.297 68.369 47.209 1.00 37.62 189 GLY B C 1
ATOM 3456 O O . GLY B 1 190 ? 16.143 67.655 47.757 1.00 37.70 189 GLY B O 1
ATOM 3457 N N . ARG B 1 191 ? 15.022 69.586 47.645 1.00 34.00 190 ARG B N 1
ATOM 3458 C CA . ARG B 1 191 ? 15.811 70.175 48.732 1.00 34.03 190 ARG B CA 1
ATOM 3459 C C . ARG B 1 191 ? 15.830 69.311 49.985 1.00 34.47 190 ARG B C 1
ATOM 3460 O O . ARG B 1 191 ? 16.815 69.307 50.693 1.00 34.79 190 ARG B O 1
ATOM 3468 N N . PHE B 1 192 ? 14.738 68.604 50.260 1.00 32.85 191 PHE B N 1
ATOM 3469 C CA . PHE B 1 192 ? 14.691 67.763 51.452 1.00 34.33 191 PHE B CA 1
ATOM 3470 C C . PHE B 1 192 ? 15.858 66.774 51.416 1.00 34.66 191 PHE B C 1
ATOM 3471 O O . PHE B 1 192 ? 16.684 66.752 52.322 1.00 34.84 191 PHE B O 1
ATOM 3479 N N . SER B 1 193 ? 15.932 65.994 50.333 1.00 34.13 192 SER B N 1
ATOM 3480 C CA . SER B 1 193 ? 16.916 64.891 50.206 1.00 35.22 192 SER B CA 1
ATOM 3481 C C . SER B 1 193 ? 18.337 65.437 50.128 1.00 34.23 192 SER B C 1
ATOM 3482 O O . SER B 1 193 ? 19.258 64.930 50.782 1.00 33.57 192 SER B O 1
ATOM 3485 N N . LEU B 1 194 ? 18.470 66.510 49.381 1.00 34.48 193 LEU B N 1
ATOM 3486 C CA . LEU B 1 194 ? 19.760 67.093 49.054 1.00 36.89 193 LEU B CA 1
ATOM 3487 C C . LEU B 1 194 ? 20.351 67.818 50.230 1.00 35.12 193 LEU B C 1
ATOM 3488 O O . LEU B 1 194 ? 21.556 67.780 50.434 1.00 34.42 193 LEU B O 1
ATOM 3493 N N . GLY B 1 195 ? 19.503 68.413 51.062 1.00 35.87 194 GLY B N 1
ATOM 3494 C CA . GLY B 1 195 ? 19.975 69.029 52.309 1.00 34.30 194 GLY B CA 1
ATOM 3495 C C . GLY B 1 195 ? 20.495 68.066 53.383 1.00 32.93 194 GLY B C 1
ATOM 3496 O O . GLY B 1 195 ? 21.474 68.339 54.072 1.00 32.73 194 GLY B O 1
ATOM 3497 N N . LEU B 1 196 ? 19.808 66.944 53.559 1.00 31.42 195 LEU B N 1
ATOM 3498 C CA . LEU B 1 196 ? 20.274 65.891 54.408 1.00 31.50 195 LEU B CA 1
ATOM 3499 C C . LEU B 1 196 ? 21.600 65.286 53.888 1.00 30.43 195 LEU B C 1
ATOM 3500 O O . LEU B 1 196 ? 22.500 64.961 54.673 1.00 32.65 195 LEU B O 1
ATOM 3505 N N . ARG B 1 197 ? 21.674 65.088 52.585 1.00 32.32 196 ARG B N 1
ATOM 3506 C CA . ARG B 1 197 ? 22.910 64.576 51.981 1.00 35.67 196 ARG B CA 1
ATOM 3507 C C . ARG B 1 197 ? 24.113 65.486 52.321 1.00 35.68 196 ARG B C 1
ATOM 3508 O O . ARG B 1 197 ? 25.123 65.034 52.863 1.00 36.45 196 ARG B O 1
ATOM 3516 N N . ASP B 1 198 ? 23.937 66.778 52.122 1.00 38.79 197 ASP B N 1
ATOM 3517 C CA . ASP B 1 198 ? 24.955 67.776 52.485 1.00 40.41 197 ASP B CA 1
ATOM 3518 C C . ASP B 1 198 ? 25.289 67.843 53.994 1.00 38.77 197 ASP B C 1
ATOM 3519 O O . ASP B 1 198 ? 26.448 68.051 54.348 1.00 35.70 197 ASP B O 1
ATOM 3524 N N . ALA B 1 199 ? 24.303 67.655 54.871 1.00 36.77 198 ALA B N 1
ATOM 3525 C CA . ALA B 1 199 ? 24.555 67.626 56.323 1.00 36.89 198 ALA B CA 1
ATOM 3526 C C . ALA B 1 199 ? 25.486 66.492 56.740 1.00 37.27 198 ALA B C 1
ATOM 3527 O O . ALA B 1 199 ? 26.274 66.626 57.666 1.00 39.76 198 ALA B O 1
ATOM 3529 N N . LEU B 1 200 ? 25.301 65.336 56.110 1.00 33.92 199 LEU B N 1
ATOM 3530 C CA . LEU B 1 200 ? 26.117 64.145 56.366 1.00 35.01 199 LEU B CA 1
ATOM 3531 C C . LEU B 1 200 ? 27.472 64.268 55.664 1.00 27.62 199 LEU B C 1
ATOM 3532 O O . LEU B 1 200 ? 28.500 63.933 56.245 1.00 30.33 199 LEU B O 1
ATOM 3537 N N . GLY B 1 201 ? 27.452 64.731 54.428 1.00 32.62 200 GLY B N 1
ATOM 3538 C CA . GLY B 1 201 ? 28.678 64.866 53.613 1.00 30.76 200 GLY B CA 1
ATOM 3539 C C . GLY B 1 201 ? 29.682 65.927 54.072 1.00 31.90 200 GLY B C 1
ATOM 3540 O O . GLY B 1 201 ? 30.838 65.960 53.586 1.00 34.97 200 GLY B O 1
ATOM 3541 N N . GLN B 1 202 ? 29.275 66.819 54.970 1.00 31.66 201 GLN B N 1
ATOM 3542 C CA . GLN B 1 202 ? 30.253 67.690 55.641 1.00 30.67 201 GLN B CA 1
ATOM 3543 C C . GLN B 1 202 ? 31.169 66.944 56.611 1.00 30.26 201 GLN B C 1
ATOM 3544 O O . GLN B 1 202 ? 32.235 67.431 56.939 1.00 33.21 201 GLN B O 1
ATOM 3550 N N . TYR B 1 203 ? 30.743 65.775 57.070 1.00 27.33 202 TYR B N 1
ATOM 3551 C CA . TYR B 1 203 ? 31.579 64.960 57.967 1.00 28.20 202 TYR B CA 1
ATOM 3552 C C . TYR B 1 203 ? 32.354 63.844 57.267 1.00 30.22 202 TYR B C 1
ATOM 3553 O O . TYR B 1 203 ? 33.412 63.457 57.750 1.00 30.31 202 TYR B O 1
ATOM 3562 N N . PHE B 1 204 ? 31.752 63.259 56.235 1.00 27.59 203 PHE B N 1
ATOM 3563 C CA . PHE B 1 204 ? 32.301 62.051 55.559 1.00 31.48 203 PHE B CA 1
ATOM 3564 C C . PHE B 1 204 ? 32.119 62.138 54.070 1.00 30.44 203 PHE B C 1
ATOM 3565 O O . PHE B 1 204 ? 31.210 62.814 53.549 1.00 32.31 203 PHE B O 1
ATOM 3573 N N . LYS B 1 205 ? 33.008 61.459 53.354 1.00 30.38 204 LYS B N 1
ATOM 3574 C CA . LYS B 1 205 ? 32.895 61.385 51.926 1.00 30.34 204 LYS B CA 1
ATOM 3575 C C . LYS B 1 205 ? 31.559 60.705 51.562 1.00 29.87 204 LYS B C 1
ATOM 3576 O O . LYS B 1 205 ? 31.161 59.748 52.221 1.00 26.76 204 LYS B O 1
ATOM 3582 N N . LEU B 1 206 ? 30.900 61.190 50.497 1.00 30.62 205 LEU B N 1
ATOM 3583 C CA . LEU B 1 206 ? 29.632 60.595 50.030 1.00 30.91 205 LEU B CA 1
ATOM 3584 C C . LEU B 1 206 ? 29.900 59.298 49.278 1.00 26.77 205 LEU B C 1
ATOM 3585 O O . LEU B 1 206 ? 30.858 59.216 48.474 1.00 28.52 205 LEU B O 1
ATOM 3590 N N . ALA B 1 207 ? 29.026 58.326 49.463 1.00 26.62 206 ALA B N 1
ATOM 3591 C CA . ALA B 1 207 ? 29.101 57.075 48.712 1.00 30.43 206 ALA B CA 1
ATOM 3592 C C . ALA B 1 207 ? 28.600 57.345 47.291 1.00 35.47 206 ALA B C 1
ATOM 3593 O O . ALA B 1 207 ? 27.534 57.929 47.101 1.00 38.58 206 ALA B O 1
ATOM 3595 N N . LYS B 1 208 ? 29.374 56.939 46.290 1.00 34.36 207 LYS B N 1
ATOM 3596 C CA . LYS B 1 208 ? 29.075 57.329 44.901 1.00 39.10 207 LYS B CA 1
ATOM 3597 C C . LYS B 1 208 ? 29.095 56.220 43.842 1.00 36.07 207 LYS B C 1
ATOM 3598 O O . LYS B 1 208 ? 28.749 56.484 42.695 1.00 39.76 207 LYS B O 1
ATOM 3600 N N . ASP B 1 209 ? 29.438 54.995 44.209 1.00 36.81 208 ASP B N 1
ATOM 3601 C CA . ASP B 1 209 ? 29.507 53.896 43.222 1.00 41.92 208 ASP B CA 1
ATOM 3602 C C . ASP B 1 209 ? 29.201 52.503 43.782 1.00 43.43 208 ASP B C 1
ATOM 3603 O O . ASP B 1 209 ? 29.744 51.490 43.317 1.00 48.13 208 ASP B O 1
ATOM 3605 N N . GLY B 1 210 ? 28.306 52.449 44.754 1.00 42.07 209 GLY B N 1
ATOM 3606 C CA . GLY B 1 210 ? 27.938 51.210 45.400 1.00 43.11 209 GLY B CA 1
ATOM 3607 C C . GLY B 1 210 ? 26.447 50.977 45.276 1.00 40.97 209 GLY B C 1
ATOM 3608 O O . GLY B 1 210 ? 25.707 51.848 44.825 1.00 40.60 209 GLY B O 1
ATOM 3609 N N . PHE B 1 211 ? 26.018 49.800 45.690 1.00 38.23 210 PHE B N 1
ATOM 3610 C CA . PHE B 1 211 ? 24.629 49.378 45.563 1.00 39.69 210 PHE B CA 1
ATOM 3611 C C . PHE B 1 211 ? 24.031 48.875 46.863 1.00 40.02 210 PHE B C 1
ATOM 3612 O O . PHE B 1 211 ? 24.692 48.190 47.638 1.00 44.22 210 PHE B O 1
ATOM 3620 N N . ILE B 1 212 ? 22.756 49.166 47.072 1.00 42.65 211 ILE B N 1
ATOM 3621 C CA . ILE B 1 212 ? 21.994 48.540 48.161 1.00 45.40 211 ILE B CA 1
ATOM 3622 C C . ILE B 1 212 ? 20.919 47.661 47.536 1.00 46.44 211 ILE B C 1
ATOM 3623 O O . ILE B 1 212 ? 20.118 48.170 46.749 1.00 44.92 211 ILE B O 1
ATOM 3628 N N . ASP B 1 213 ? 20.883 46.375 47.898 1.00 48.17 212 ASP B N 1
ATOM 3629 C CA . ASP B 1 213 ? 19.847 45.436 47.413 1.00 49.10 212 ASP B CA 1
ATOM 3630 C C . ASP B 1 213 ? 19.602 45.686 45.923 1.00 48.70 212 ASP B C 1
ATOM 3631 O O . ASP B 1 213 ? 18.448 45.866 45.486 1.00 49.25 212 ASP B O 1
ATOM 3633 N N . GLU B 1 214 ? 20.713 45.711 45.173 1.00 45.57 213 GLU B N 1
ATOM 3634 C CA . GLU B 1 214 ? 20.771 46.050 43.753 1.00 41.61 213 GLU B CA 1
ATOM 3635 C C . GLU B 1 214 ? 20.374 47.465 43.276 1.00 40.35 213 GLU B C 1
ATOM 3636 O O . GLU B 1 214 ? 20.354 47.659 42.087 1.00 38.00 213 GLU B O 1
ATOM 3642 N N . CYS B 1 215 ? 20.086 48.441 44.138 1.00 41.30 214 CYS B N 1
ATOM 3643 C CA . CYS B 1 215 ? 19.898 49.856 43.648 1.00 44.28 214 CYS B CA 1
ATOM 3644 C C . CYS B 1 215 ? 21.142 50.764 43.842 1.00 41.02 214 CYS B C 1
ATOM 3645 O O . CYS B 1 215 ? 21.829 50.687 44.875 1.00 30.93 214 CYS B O 1
ATOM 3648 N N . PRO B 1 216 ? 21.468 51.592 42.828 1.00 38.24 215 PRO B N 1
ATOM 3649 C CA . PRO B 1 216 ? 22.670 52.419 43.001 1.00 39.64 215 PRO B CA 1
ATOM 3650 C C . PRO B 1 216 ? 22.481 53.595 43.975 1.00 40.84 215 PRO B C 1
ATOM 3651 O O . PRO B 1 216 ? 21.357 54.111 44.147 1.00 43.68 215 PRO B O 1
ATOM 3655 N N . VAL B 1 217 ? 23.557 53.962 44.672 1.00 39.18 216 VAL B N 1
ATOM 3656 C CA . VAL B 1 217 ? 23.558 55.214 45.387 1.00 39.26 216 VAL B CA 1
ATOM 3657 C C . VAL B 1 217 ? 23.981 56.192 44.320 1.00 39.80 216 VAL B C 1
ATOM 3658 O O . VAL B 1 217 ? 24.955 55.962 43.614 1.00 41.39 216 VAL B O 1
ATOM 3662 N N . THR B 1 218 ? 23.195 57.248 44.168 1.00 39.61 217 THR B N 1
ATOM 3663 C CA . THR B 1 218 ? 23.457 58.282 43.173 1.00 41.68 217 THR B CA 1
ATOM 3664 C C . THR B 1 218 ? 23.742 59.556 43.959 1.00 41.18 217 THR B C 1
ATOM 3665 O O . THR B 1 218 ? 22.855 60.131 44.607 1.00 35.78 217 THR B O 1
ATOM 3669 N N . ASP B 1 219 ? 25.022 59.934 43.970 1.00 41.89 218 ASP B N 1
ATOM 3670 C CA . ASP B 1 219 ? 25.463 61.154 44.646 1.00 40.74 218 ASP B CA 1
ATOM 3671 C C . ASP B 1 219 ? 25.131 61.112 46.137 1.00 36.56 218 ASP B C 1
ATOM 3672 O O . ASP B 1 219 ? 24.734 62.116 46.722 1.00 36.31 218 ASP B O 1
ATOM 3674 N N . GLY B 1 220 ? 25.301 59.958 46.756 1.00 35.43 219 GLY B N 1
ATOM 3675 C CA . GLY B 1 220 ? 24.978 59.808 48.148 1.00 34.93 219 GLY B CA 1
ATOM 3676 C C . GLY B 1 220 ? 23.495 59.635 48.466 1.00 30.63 219 GLY B C 1
ATOM 3677 O O . GLY B 1 220 ? 23.165 59.643 49.616 1.00 34.12 219 GLY B O 1
ATOM 3678 N N . VAL B 1 221 ? 22.611 59.573 47.461 1.00 30.71 220 VAL B N 1
ATOM 3679 C CA . VAL B 1 221 ? 21.173 59.449 47.736 1.00 32.33 220 VAL B CA 1
ATOM 3680 C C . VAL B 1 221 ? 20.616 58.183 47.104 1.00 29.43 220 VAL B C 1
ATOM 3681 O O . VAL B 1 221 ? 20.970 57.841 46.004 1.00 32.00 220 VAL B O 1
ATOM 3685 N N . ILE B 1 222 ? 19.824 57.445 47.892 1.00 35.55 221 ILE B N 1
ATOM 3686 C CA . ILE B 1 222 ? 18.989 56.337 47.397 1.00 35.82 221 ILE B CA 1
ATOM 3687 C C . ILE B 1 222 ? 17.536 56.824 47.438 1.00 34.94 221 ILE B C 1
ATOM 3688 O O . ILE B 1 222 ? 17.007 57.097 48.521 1.00 32.67 221 ILE B O 1
ATOM 3693 N N . PHE B 1 223 ? 16.892 56.907 46.284 1.00 30.75 222 PHE B N 1
ATOM 3694 C CA . PHE B 1 223 ? 15.573 57.592 46.178 1.00 32.27 222 PHE B CA 1
ATOM 3695 C C . PHE B 1 223 ? 14.338 56.689 46.021 1.00 28.26 222 PHE B C 1
ATOM 3696 O O . PHE B 1 223 ? 14.219 55.884 45.081 1.00 30.39 222 PHE B O 1
ATOM 3704 N N . ASN B 1 224 ? 13.407 56.806 46.953 1.00 30.41 223 ASN B N 1
ATOM 3705 C CA . ASN B 1 224 ? 12.128 56.116 46.834 1.00 33.24 223 ASN B CA 1
ATOM 3706 C C . ASN B 1 224 ? 12.298 54.604 46.659 1.00 32.99 223 ASN B C 1
ATOM 3707 O O . ASN B 1 224 ? 11.631 54.012 45.809 1.00 36.31 223 ASN B O 1
ATOM 3712 N N . HIS B 1 225 ? 13.234 54.024 47.417 1.00 33.20 224 HIS B N 1
ATOM 3713 C CA . HIS B 1 225 ? 13.435 52.565 47.498 1.00 35.45 224 HIS B CA 1
ATOM 3714 C C . HIS B 1 225 ? 12.544 51.972 48.582 1.00 33.64 224 HIS B C 1
ATOM 3715 O O . HIS B 1 225 ? 12.836 52.063 49.773 1.00 34.79 224 HIS B O 1
ATOM 3722 N N . PHE B 1 226 ? 11.459 51.357 48.172 1.00 29.11 225 PHE B N 1
ATOM 3723 C CA . PHE B 1 226 ? 10.542 50.747 49.098 1.00 33.40 225 PHE B CA 1
ATOM 3724 C C . PHE B 1 226 ? 10.784 49.308 49.479 1.00 35.38 225 PHE B C 1
ATOM 3725 O O . PHE B 1 226 ? 11.145 48.501 48.685 1.00 32.37 225 PHE B O 1
ATOM 3733 N N . ASP B 1 227 ? 10.515 49.017 50.737 1.00 35.83 226 ASP B N 1
ATOM 3734 C CA . ASP B 1 227 ? 10.747 47.714 51.292 1.00 36.16 226 ASP B CA 1
ATOM 3735 C C . ASP B 1 227 ? 9.846 47.651 52.506 1.00 33.83 226 ASP B C 1
ATOM 3736 O O . ASP B 1 227 ? 8.931 48.466 52.618 1.00 34.81 226 ASP B O 1
ATOM 3741 N N . THR B 1 228 ? 10.128 46.709 53.417 1.00 31.01 227 THR B N 1
ATOM 3742 C CA . THR B 1 228 ? 9.332 46.511 54.632 1.00 28.49 227 THR B CA 1
ATOM 3743 C C . THR B 1 228 ? 9.891 47.193 55.878 1.00 33.55 227 THR B C 1
ATOM 3744 O O . THR B 1 228 ? 9.553 46.804 56.997 1.00 30.56 227 THR B O 1
ATOM 3748 N N . SER B 1 229 ? 10.653 48.268 55.686 1.00 28.98 228 SER B N 1
ATOM 3749 C CA . SER B 1 229 ? 11.245 49.005 56.789 1.00 29.96 228 SER B CA 1
ATOM 3750 C C . SER B 1 229 ? 10.191 49.876 57.505 1.00 27.89 228 SER B C 1
ATOM 3751 O O . SER B 1 229 ? 9.134 50.212 56.952 1.00 26.89 228 SER B O 1
ATOM 3754 N N . PHE B 1 230 ? 10.541 50.349 58.700 1.00 29.44 229 PHE B N 1
ATOM 3755 C CA . PHE B 1 230 ? 9.685 51.206 59.447 1.00 29.29 229 PHE B CA 1
ATOM 3756 C C . PHE B 1 230 ? 9.338 52.493 58.676 1.00 29.13 229 PHE B C 1
ATOM 3757 O O . PHE B 1 230 ? 8.159 52.940 58.578 1.00 29.93 229 PHE B O 1
ATOM 3765 N N . GLU B 1 231 ? 10.388 53.104 58.147 1.00 31.97 230 GLU B N 1
ATOM 3766 C CA . GLU B 1 231 ? 10.247 54.315 57.357 1.00 33.78 230 GLU B CA 1
ATOM 3767 C C . GLU B 1 231 ? 9.360 54.149 56.085 1.00 32.22 230 GLU B C 1
ATOM 3768 O O . GLU B 1 231 ? 8.458 54.977 55.882 1.00 31.58 230 GLU B O 1
ATOM 3774 N N . ALA B 1 232 ? 9.561 53.103 55.273 1.00 30.52 231 ALA B N 1
ATOM 3775 C CA . ALA B 1 232 ? 8.690 52.907 54.105 1.00 32.06 231 ALA B CA 1
ATOM 3776 C C . ALA B 1 232 ? 7.231 52.697 54.501 1.00 29.73 231 ALA B C 1
ATOM 3777 O O . ALA B 1 232 ? 6.359 53.266 53.855 1.00 33.20 231 ALA B O 1
ATOM 3779 N N . PHE B 1 233 ? 6.990 51.933 55.570 1.00 28.66 232 PHE B N 1
ATOM 3780 C CA . PHE B 1 233 ? 5.665 51.763 56.230 1.00 28.06 232 PHE B CA 1
ATOM 3781 C C . PHE B 1 233 ? 5.033 53.123 56.583 1.00 27.14 232 PHE B C 1
ATOM 3782 O O . PHE B 1 233 ? 3.862 53.373 56.314 1.00 26.90 232 PHE B O 1
ATOM 3790 N N . LEU B 1 234 ? 5.809 54.005 57.198 1.00 25.05 233 LEU B N 1
ATOM 3791 C CA . LEU B 1 234 ? 5.285 55.334 57.522 1.00 24.53 233 LEU B CA 1
ATOM 3792 C C . LEU B 1 234 ? 4.990 56.183 56.273 1.00 21.24 233 LEU B C 1
ATOM 3793 O O . LEU B 1 234 ? 4.005 56.875 56.242 1.00 24.93 233 LEU B O 1
ATOM 3798 N N . VAL B 1 235 ? 5.785 56.054 55.215 1.00 25.17 234 VAL B N 1
ATOM 3799 C CA . VAL B 1 235 ? 5.490 56.734 53.961 1.00 28.52 234 VAL B CA 1
ATOM 3800 C C . VAL B 1 235 ? 4.266 56.128 53.262 1.00 31.72 234 VAL B C 1
ATOM 3801 O O . VAL B 1 235 ? 3.423 56.837 52.726 1.00 29.17 234 VAL B O 1
ATOM 3805 N N . ARG B 1 236 ? 4.177 54.807 53.269 1.00 31.88 235 ARG B N 1
ATOM 3806 C CA . ARG B 1 236 ? 2.993 54.115 52.763 1.00 34.92 235 ARG B CA 1
ATOM 3807 C C . ARG B 1 236 ? 1.733 54.511 53.527 1.00 34.19 235 ARG B C 1
ATOM 3808 O O . ARG B 1 236 ? 0.649 54.582 52.909 1.00 36.29 235 ARG B O 1
ATOM 3816 N N . SER B 1 237 ? 1.906 54.894 54.791 1.00 34.91 236 SER B N 1
ATOM 3817 C CA . SER B 1 237 ? 0.823 55.334 55.662 1.00 34.77 236 SER B CA 1
ATOM 3818 C C . SER B 1 237 ? 0.508 56.845 55.588 1.00 37.27 236 SER B C 1
ATOM 3819 O O . SER B 1 237 ? -0.352 57.299 56.324 1.00 36.52 236 SER B O 1
ATOM 3822 N N . GLY B 1 238 ? 1.249 57.595 54.761 1.00 32.19 237 GLY B N 1
ATOM 3823 C CA . GLY B 1 238 ? 1.004 59.024 54.502 1.00 35.07 237 GLY B CA 1
ATOM 3824 C C . GLY B 1 238 ? 2.034 60.054 54.969 1.00 33.14 237 GLY B C 1
ATOM 3825 O O . GLY B 1 238 ? 1.823 61.222 54.745 1.00 33.28 237 GLY B O 1
ATOM 3826 N N . ALA B 1 239 ? 3.127 59.655 55.633 1.00 30.91 238 ALA B N 1
ATOM 3827 C CA . ALA B 1 239 ? 4.186 60.612 55.958 1.00 31.02 238 ALA B CA 1
ATOM 3828 C C . ALA B 1 239 ? 4.598 61.365 54.696 1.00 32.59 238 ALA B C 1
ATOM 3829 O O . ALA B 1 239 ? 4.923 60.730 53.730 1.00 28.99 238 ALA B O 1
ATOM 3831 N N . LYS B 1 240 ? 4.713 62.696 54.768 1.00 31.22 239 LYS B N 1
ATOM 3832 C CA . LYS B 1 240 ? 4.962 63.522 53.592 1.00 35.16 239 LYS B CA 1
ATOM 3833 C C . LYS B 1 240 ? 6.370 63.430 53.013 1.00 33.51 239 LYS B C 1
ATOM 3834 O O . LYS B 1 240 ? 6.581 63.637 51.812 1.00 32.45 239 LYS B O 1
ATOM 3840 N N . LEU B 1 241 ? 7.318 63.186 53.879 1.00 31.24 240 LEU B N 1
ATOM 3841 C CA . LEU B 1 241 ? 8.746 63.121 53.547 1.00 30.15 240 LEU B CA 1
ATOM 3842 C C . LEU B 1 241 ? 9.358 62.144 54.581 1.00 28.81 240 LEU B C 1
ATOM 3843 O O . LEU B 1 241 ? 8.905 62.024 55.752 1.00 27.41 240 LEU B O 1
ATOM 3848 N N . ALA B 1 242 ? 10.379 61.422 54.132 1.00 24.86 241 ALA B N 1
ATOM 3849 C CA . ALA B 1 242 ? 11.079 60.516 54.961 1.00 26.93 241 ALA B CA 1
ATOM 3850 C C . ALA B 1 242 ? 12.503 60.375 54.519 1.00 27.94 241 ALA B C 1
ATOM 3851 O O . ALA B 1 242 ? 12.801 60.432 53.326 1.00 27.42 241 ALA B O 1
ATOM 3853 N N . ALA B 1 243 ? 13.371 60.141 55.496 1.00 29.00 242 ALA B N 1
ATOM 3854 C CA . ALA B 1 243 ? 14.779 59.867 55.249 1.00 30.10 242 ALA B CA 1
ATOM 3855 C C . ALA B 1 243 ? 15.288 58.835 56.216 1.00 31.52 242 ALA B C 1
ATOM 3856 O O . ALA B 1 243 ? 14.781 58.702 57.343 1.00 26.04 242 ALA B O 1
ATOM 3858 N N . CYS B 1 244 ? 16.258 58.042 55.763 1.00 30.99 243 CYS B N 1
ATOM 3859 C CA . CYS B 1 244 ? 17.013 57.216 56.630 1.00 34.96 243 CYS B CA 1
ATOM 3860 C C . CYS B 1 244 ? 18.481 57.558 56.424 1.00 35.37 243 CYS B C 1
ATOM 3861 O O . CYS B 1 244 ? 19.009 57.311 55.381 1.00 33.47 243 CYS B O 1
ATOM 3864 N N . SER B 1 245 ? 19.131 58.124 57.414 1.00 33.77 244 SER B N 1
ATOM 3865 C CA . SER B 1 245 ? 20.541 58.483 57.249 1.00 34.74 244 SER B CA 1
ATOM 3866 C C . SER B 1 245 ? 21.442 57.265 57.512 1.00 33.34 244 SER B C 1
ATOM 3867 O O . SER B 1 245 ? 21.128 56.426 58.341 1.00 31.98 244 SER B O 1
ATOM 3870 N N . GLU B 1 246 ? 22.546 57.144 56.778 1.00 31.21 245 GLU B N 1
ATOM 3871 C CA . GLU B 1 246 ? 23.510 56.072 57.040 1.00 32.26 245 GLU B CA 1
ATOM 3872 C C . GLU B 1 246 ? 24.924 56.627 57.269 1.00 33.16 245 GLU B C 1
ATOM 3873 O O . GLU B 1 246 ? 25.604 56.962 56.318 1.00 31.81 245 GLU B O 1
ATOM 3879 N N . THR B 1 247 ? 25.316 56.773 58.534 1.00 31.12 246 THR B N 1
ATOM 3880 C CA . THR B 1 247 ? 26.696 57.136 58.883 1.00 29.88 246 THR B CA 1
ATOM 3881 C C . THR B 1 247 ? 27.623 55.874 58.857 1.00 29.20 246 THR B C 1
ATOM 3882 O O . THR B 1 247 ? 27.211 54.778 59.191 1.00 28.03 246 THR B O 1
ATOM 3886 N N . PRO B 1 248 ? 28.863 56.036 58.358 1.00 29.57 247 PRO B N 1
ATOM 3887 C CA . PRO B 1 248 ? 29.808 54.959 58.187 1.00 30.25 247 PRO B CA 1
ATOM 3888 C C . PRO B 1 248 ? 30.365 54.454 59.524 1.00 29.84 247 PRO B C 1
ATOM 3889 O O . PRO B 1 248 ? 31.036 55.238 60.186 1.00 34.26 247 PRO B O 1
ATOM 3893 N N . GLY B 1 249 ? 30.236 53.163 59.834 1.00 29.72 248 GLY B N 1
ATOM 3894 C CA . GLY B 1 249 ? 30.711 52.622 61.118 1.00 31.69 248 GLY B CA 1
ATOM 3895 C C . GLY B 1 249 ? 32.186 52.429 61.340 1.00 31.53 248 GLY B C 1
ATOM 3896 O O . GLY B 1 249 ? 32.619 52.138 62.483 1.00 31.92 248 GLY B O 1
ATOM 3897 N N . GLN B 1 250 ? 32.964 52.529 60.259 1.00 30.67 249 GLN B N 1
ATOM 3898 C CA . GLN B 1 250 ? 34.418 52.446 60.333 1.00 34.44 249 GLN B CA 1
ATOM 3899 C C . GLN B 1 250 ? 35.103 53.778 60.618 1.00 31.99 249 GLN B C 1
ATOM 3900 O O . GLN B 1 250 ? 36.325 53.831 60.704 1.00 35.98 249 GLN B O 1
ATOM 3906 N N . GLU B 1 251 ? 34.319 54.824 60.850 1.00 32.21 250 GLU B N 1
ATOM 3907 C CA . GLU B 1 251 ? 34.863 56.119 61.148 1.00 33.01 250 GLU B CA 1
ATOM 3908 C C . GLU B 1 251 ? 34.775 56.378 62.623 1.00 29.73 250 GLU B C 1
ATOM 3909 O O . GLU B 1 251 ? 34.245 55.560 63.392 1.00 34.06 250 GLU B O 1
ATOM 3915 N N . ASP B 1 252 ? 35.367 57.482 63.026 1.00 29.88 251 ASP B N 1
ATOM 3916 C CA . ASP B 1 252 ? 35.365 57.903 64.417 1.00 32.82 251 ASP B CA 1
ATOM 3917 C C . ASP B 1 252 ? 33.935 58.027 64.987 1.00 29.60 251 ASP B C 1
ATOM 3918 O O . ASP B 1 252 ? 33.090 58.733 64.440 1.00 26.22 251 ASP B O 1
ATOM 3923 N N . PHE B 1 253 ? 33.717 57.338 66.100 1.00 31.60 252 PHE B N 1
ATOM 3924 C CA . PHE B 1 253 ? 32.433 57.328 66.771 1.00 29.20 252 PHE B CA 1
ATOM 3925 C C . PHE B 1 253 ? 31.882 58.702 67.138 1.00 28.12 252 PHE B C 1
ATOM 3926 O O . PHE B 1 253 ? 30.709 58.995 66.914 1.00 27.62 252 PHE B O 1
ATOM 3934 N N . ASP B 1 254 ? 32.709 59.565 67.709 1.00 29.63 253 ASP B N 1
ATOM 3935 C CA . ASP B 1 254 ? 32.218 60.868 68.093 1.00 33.89 253 ASP B CA 1
ATOM 3936 C C . ASP B 1 254 ? 31.863 61.732 66.852 1.00 30.51 253 ASP B C 1
ATOM 3937 O O . ASP B 1 254 ? 30.894 62.479 66.882 1.00 32.36 253 ASP B O 1
ATOM 3942 N N . ARG B 1 255 ? 32.587 61.554 65.752 1.00 29.48 254 ARG B N 1
ATOM 3943 C CA . ARG B 1 255 ? 32.243 62.213 64.483 1.00 27.56 254 ARG B CA 1
ATOM 3944 C C . ARG B 1 255 ? 30.911 61.659 63.904 1.00 24.68 254 ARG B C 1
ATOM 3945 O O . ARG B 1 255 ? 30.112 62.423 63.329 1.00 26.27 254 ARG B O 1
ATOM 3953 N N . ARG B 1 256 ? 30.692 60.360 64.011 1.00 23.20 255 ARG B N 1
ATOM 3954 C CA . ARG B 1 256 ? 29.394 59.766 63.656 1.00 24.45 255 ARG B CA 1
ATOM 3955 C C . ARG B 1 256 ? 28.253 60.330 64.515 1.00 23.81 255 ARG B C 1
ATOM 3956 O O . ARG B 1 256 ? 27.215 60.645 63.991 1.00 26.75 255 ARG B O 1
ATOM 3964 N N . VAL B 1 257 ? 28.480 60.511 65.812 1.00 26.58 256 VAL B N 1
ATOM 3965 C CA . VAL B 1 257 ? 27.465 61.134 66.747 1.00 24.63 256 VAL B CA 1
ATOM 3966 C C . VAL B 1 257 ? 27.131 62.547 66.211 1.00 28.43 256 VAL B C 1
ATOM 3967 O O . VAL B 1 257 ? 25.950 62.940 66.060 1.00 28.54 256 VAL B O 1
ATOM 3971 N N . GLN B 1 258 ? 28.173 63.291 65.926 1.00 25.12 257 GLN B N 1
ATOM 3972 C CA . GLN B 1 258 ? 28.039 64.665 65.442 1.00 23.63 257 GLN B CA 1
ATOM 3973 C C . GLN B 1 258 ? 27.286 64.703 64.105 1.00 26.20 257 GLN B C 1
ATOM 3974 O O . GLN B 1 258 ? 26.409 65.564 63.935 1.00 26.99 257 GLN B O 1
ATOM 3980 N N . ALA B 1 259 ? 27.642 63.833 63.162 1.00 25.88 258 ALA B N 1
ATOM 3981 C CA . ALA B 1 259 ? 26.916 63.737 61.867 1.00 27.30 258 ALA B CA 1
ATOM 3982 C C . ALA B 1 259 ? 25.405 63.391 62.010 1.00 29.93 258 ALA B C 1
ATOM 3983 O O . ALA B 1 259 ? 24.550 63.978 61.309 1.00 28.70 258 ALA B O 1
ATOM 3985 N N . ASN B 1 260 ? 25.078 62.493 62.953 1.00 31.48 259 ASN B N 1
ATOM 3986 C CA . ASN B 1 260 ? 23.700 62.097 63.192 1.00 31.15 259 ASN B CA 1
ATOM 3987 C C . ASN B 1 260 ? 22.992 63.310 63.769 1.00 26.08 259 ASN B C 1
ATOM 3988 O O . ASN B 1 260 ? 21.904 63.680 63.334 1.00 30.29 259 ASN B O 1
ATOM 3993 N N . SER B 1 261 ? 23.644 63.991 64.666 1.00 28.64 260 SER B N 1
ATOM 3994 C CA . SER B 1 261 ? 23.032 65.151 65.307 1.00 25.69 260 SER B CA 1
ATOM 3995 C C . SER B 1 261 ? 22.734 66.260 64.279 1.00 25.61 260 SER B C 1
ATOM 3996 O O . SER B 1 261 ? 21.687 66.901 64.313 1.00 29.48 260 SER B O 1
ATOM 3999 N N . ALA B 1 262 ? 23.697 66.483 63.372 1.00 26.41 261 ALA B N 1
ATOM 4000 C CA . ALA B 1 262 ? 23.610 67.471 62.282 1.00 26.61 261 ALA B CA 1
ATOM 4001 C C . ALA B 1 262 ? 22.451 67.161 61.326 1.00 26.23 261 ALA B C 1
ATOM 4002 O O . ALA B 1 262 ? 21.728 68.060 60.959 1.00 25.81 261 ALA B O 1
ATOM 4004 N N . ALA B 1 263 ? 22.292 65.874 60.976 1.00 27.92 262 ALA B N 1
ATOM 4005 C CA . ALA B 1 263 ? 21.177 65.403 60.145 1.00 26.69 262 ALA B CA 1
ATOM 4006 C C . ALA B 1 263 ? 19.843 65.724 60.816 1.00 26.78 262 ALA B C 1
ATOM 4007 O O . ALA B 1 263 ? 18.918 66.202 60.156 1.00 29.09 262 ALA B O 1
ATOM 4017 N N . GLY B 1 265 ? 19.267 68.088 63.066 1.00 31.06 264 GLY B N 1
ATOM 4018 C CA . GLY B 1 265 ? 19.106 69.516 62.932 1.00 31.12 264 GLY B CA 1
ATOM 4019 C C . GLY B 1 265 ? 18.657 69.956 61.568 1.00 30.63 264 GLY B C 1
ATOM 4020 O O . GLY B 1 265 ? 17.864 70.871 61.460 1.00 28.12 264 GLY B O 1
ATOM 4021 N N . GLN B 1 266 ? 19.219 69.385 60.503 1.00 30.15 265 GLN B N 1
ATOM 4022 C CA . GLN B 1 266 ? 18.842 69.804 59.162 1.00 29.60 265 GLN B CA 1
ATOM 4023 C C . GLN B 1 266 ? 17.371 69.407 58.894 1.00 26.67 265 GLN B C 1
ATOM 4024 O O . GLN B 1 266 ? 16.654 70.120 58.235 1.00 29.53 265 GLN B O 1
ATOM 4030 N N . PHE B 1 267 ? 16.968 68.263 59.417 1.00 26.72 266 PHE B N 1
ATOM 4031 C CA . PHE B 1 267 ? 15.624 67.737 59.240 1.00 24.39 266 PHE B CA 1
ATOM 4032 C C . PHE B 1 267 ? 14.648 68.720 59.864 1.00 24.61 266 PHE B C 1
ATOM 4033 O O . PHE B 1 267 ? 13.655 69.087 59.269 1.00 28.25 266 PHE B O 1
ATOM 4041 N N . ILE B 1 268 ? 14.922 69.142 61.101 1.00 28.52 267 ILE B N 1
ATOM 4042 C CA . ILE B 1 268 ? 14.088 70.153 61.730 1.00 29.79 267 ILE B CA 1
ATOM 4043 C C . ILE B 1 268 ? 14.098 71.487 60.977 1.00 29.13 267 ILE B C 1
ATOM 4044 O O . ILE B 1 268 ? 13.056 72.073 60.768 1.00 31.59 267 ILE B O 1
ATOM 4049 N N . ALA B 1 269 ? 15.267 71.890 60.479 1.00 30.46 268 ALA B N 1
ATOM 4050 C CA . ALA B 1 269 ? 15.399 73.153 59.754 1.00 31.50 268 ALA B CA 1
ATOM 4051 C C . ALA B 1 269 ? 14.547 73.146 58.500 1.00 31.56 268 ALA B C 1
ATOM 4052 O O . ALA B 1 269 ? 14.004 74.186 58.153 1.00 33.60 268 ALA B O 1
ATOM 4054 N N . HIS B 1 270 ? 14.477 72.022 57.782 1.00 29.06 269 HIS B N 1
ATOM 4055 C CA . HIS B 1 270 ? 13.714 71.929 56.550 1.00 30.13 269 HIS B CA 1
ATOM 4056 C C . HIS B 1 270 ? 12.232 71.791 56.828 1.00 32.46 269 HIS B C 1
ATOM 4057 O O . HIS B 1 270 ? 11.427 72.517 56.263 1.00 31.87 269 HIS B O 1
ATOM 4064 N N . CYS B 1 271 ? 11.879 70.882 57.713 1.00 32.27 270 CYS B N 1
ATOM 4065 C CA . CYS B 1 271 ? 10.490 70.492 57.930 1.00 33.84 270 CYS B CA 1
ATOM 4066 C C . CYS B 1 271 ? 9.718 71.326 58.952 1.00 36.25 270 CYS B C 1
ATOM 4067 O O . CYS B 1 271 ? 8.480 71.232 58.967 1.00 39.40 270 CYS B O 1
ATOM 4070 N N . ALA B 1 272 ? 10.414 72.100 59.806 1.00 37.97 271 ALA B N 1
ATOM 4071 C CA . ALA B 1 272 ? 9.800 72.965 60.831 1.00 37.34 271 ALA B CA 1
ATOM 4072 C C . ALA B 1 272 ? 10.538 74.305 60.884 1.00 40.33 271 ALA B C 1
ATOM 4073 O O . ALA B 1 272 ? 11.127 74.644 61.911 1.00 45.19 271 ALA B O 1
ATOM 4075 N N . PRO B 1 273 ? 10.537 75.051 59.772 1.00 42.60 272 PRO B N 1
ATOM 4076 C CA . PRO B 1 273 ? 11.260 76.313 59.735 1.00 45.62 272 PRO B CA 1
ATOM 4077 C C . PRO B 1 273 ? 10.548 77.331 60.633 1.00 47.82 272 PRO B C 1
ATOM 4078 O O . PRO B 1 273 ? 9.348 77.149 60.912 1.00 46.41 272 PRO B O 1
ATOM 4082 N N . ILE B 1 274 ? 11.287 78.335 61.127 1.00 50.33 273 ILE B N 1
ATOM 4083 C CA . ILE B 1 274 ? 10.700 79.439 61.918 1.00 51.16 273 ILE B CA 1
ATOM 4084 C C . ILE B 1 274 ? 10.121 80.486 60.984 1.00 51.16 273 ILE B C 1
ATOM 4085 O O . ILE B 1 274 ? 10.455 80.497 59.799 1.00 51.67 273 ILE B O 1
#

Foldseek 3Di:
DPDDLFDADKDADPVQRGILLPVVSLVVLVVVLCVQLVWDWDFLDDDPRRTFTKTWHPDDDPPAEFAEEEEALFQLFSLQLLLSVLSVPDHNVLCVRHTYMYRRHLASQRVNRRGGDHPVPDRQFFDADCCHDPSVVSCNVCVVVVLSRQQLHYEYEGADQAFAWAKEKEAPDDDDDPLRVLLLVLLCVLGHADCDDPNQGQHSRYGYPDDHGGPQNNSVVVRRRMYMYIYHYNVDHSNSSSVSSSSSCSNCCVRRND/DPDDLFDADKDADPVQRGILLPVVSLVVLVVVLCVQLVWDWDFLDDDPRRTFTKTKDVDDVAEFEEEEEALFQLFRLQLLLSVLSVPDHNVLCVHYTYMYGRHLASQRNNRNGGAHPVRQRQFFPAVVPHDPSVVSVVVCVVVVLRRQQAHYEYEGADQAFAWAKEKEAPDPDDDPLRVLLQVLLCVLGPADDADDDVRHGQHSRYHYPDDHGGPFNSSVVSRRRMYMYIYHYNVDHSNSSSVSSSSSVSNCCVRRND

Sequence (516 aa):
TSRSPFESFVWQQSEIFNCQSNDIDAFYAQLAEEVNRLGLKKNTLGSVDSFAINLYQSASQRSDLPSLLISSSGFHGEEAAGPWGLHFLRGLQPALFERVNLSLLPLVNPTGFKAGHRFNRFGENPNRGFTLHTSLEGKLLLEHAQLLCAASRDGIILTTCHEDVLNETYVYSFEPTQTPGRFSLGLRDALGQYFKLAKFIDECPVTDGVIFNHFDTSFEAFLVRSGAKLAACSETPGQEDFDRRVQANSAAGQFIAHCAPITSRSPFESFVWQSEIFNNCQSNDIDAFYAQLAEEVNRLGLKKNTLGSVVDSFAINLYQSARSDLPSLLISSSGFHGEEAAGPWGLHFLRRGLQPALFERVNLSLLPLVNPTGFKAGHRFNRFGENPNRGFTEHTSLEGKLLLEHAQLLCAASRDGIILTCHEDVLNETYVYSFEPTQTPGRFSLGLRDALGQYFKLAKDGFIDECPVTDGVIFNHFDTSFEAFLVRSGAKLAACSETPGQEDFDRRVQANSAAGQFIAHCAPI

Nearest PDB structures (foldseek):
  3b2y-assembly1_A  TM=1.004E+00  e=9.950E-59  Shewanella denitrificans OS217
  3b2y-assembly2_B  TM=9.913E-01  e=2.088E-53  Shewanella denitrificans OS217
  3ieh-assembly1_A  TM=9.928E-01  e=7.457E-44  Shewanella baltica OS155
  2qvp-assembly1_A  TM=9.874E-01  e=3.900E-43  Shewanella amazonensis SB2B
  4oko-assembly1_A  TM=8.371E-01  e=1.612E-13  Francisella tularensis subsp. novicida U112

CATH classification: 3.40.630.10

B-factor: mean 35.36, std 8.01, range [18.66, 78.94]